Protein AF-A0A6J4Q550-F1 (afdb_monomer)

Solvent-accessible surface area (backbone atoms only — not comparable to full-atom values): 22117 Å² total; per-residue (Å²): 134,88,75,84,56,63,83,66,60,57,74,97,63,101,50,74,57,76,34,48,59,62,14,36,33,40,77,93,70,34,35,34,42,46,62,35,62,73,20,58,45,56,26,54,49,49,35,51,32,56,68,71,70,52,60,73,73,64,32,63,49,100,86,58,91,60,97,45,76,76,55,34,72,74,44,61,88,52,48,63,65,85,37,30,44,65,70,52,59,71,68,60,41,51,52,60,39,69,41,84,85,42,52,27,31,36,34,42,50,62,65,70,64,25,38,52,49,31,44,42,62,37,56,72,34,34,27,48,78,44,39,82,56,39,63,86,41,94,42,51,63,74,88,60,90,47,48,63,50,49,50,53,31,49,43,42,38,45,53,39,57,57,44,84,54,68,94,71,24,81,62,50,74,50,72,49,58,61,55,66,45,63,46,92,55,79,52,62,66,82,40,78,33,39,54,93,51,39,66,60,48,51,48,53,51,31,61,56,42,40,78,72,78,43,76,70,64,82,73,56,92,62,87,80,67,89,68,78,81,68,70,25,68,44,52,58,66,47,34,50,38,51,44,63,72,40,42,65,38,32,65,76,67,73,44,85,78,78,62,48,63,68,42,52,71,66,56,51,49,53,50,40,58,54,37,48,74,43,40,64,58,49,52,52,48,28,53,48,28,50,50,52,37,56,51,47,53,51,50,52,50,51,52,52,51,52,54,51,49,50,55,50,51,56,51,51,52,53,51,50,55,50,49,52,54,48,50,55,49,50,52,54,50,52,50,55,48,50,54,51,49,54,52,50,52,52,51,51,49,53,51,51,52,52,49,50,51,50,62,69,32,70,71,48,58,72,44,45,68,60,52,53,50,50,53,49,50,50,52,49,52,58,48,51,61,65,70,71,71,83,128

Secondary structure (DSSP, 8-state):
-----TTT---S--STHHHHTT-EEEGGGTEEEEEPTTTTHHHHHHHHHHHTT--GGGG--TTS--SSGGGGGG-GGGS-GGGBGGGS-HHHHHHHHH-TT-EEEEEE--HHHHHHHHHIIIIITT-HHHHHHHTTSTTSPPPPSSHHHHHHHHHHHHHHHT-S-GGGS---TTTS-HHHHH-SPSSPPSEEEESTTHHHHHHHHHHHHHTTT--PPPPP-----SSPP-TTTS-HHHHHHHHHHTHHHHHHHTPPPP-SS---HHHHHHHHHHHHHHHHHHHHHHHHHHHHHHHHHHHHHHHHHHHHHHHHHHHHHHHHHHHHHHHHHHHHHHHHHHHHHHHHHHHHHHHHHHHHHHHHSHHHHHTHHHHHHHHHHHHHHHHHHHSS---

Organism: NCBI:txid349277

Mean predicted aligned error: 9.91 Å

Radius of gyration: 42.49 Å; Cα contacts (8 Å, |Δi|>4): 372; chains: 1; bounding box: 77×61×131 Å

Structure (mmCIF, N/CA/C/O backbone):
data_AF-A0A6J4Q550-F1
#
_entry.id   AF-A0A6J4Q550-F1
#
loop_
_atom_site.group_PDB
_atom_site.id
_atom_site.type_symbol
_atom_site.label_atom_id
_atom_site.label_alt_id
_atom_site.label_comp_id
_atom_site.label_asym_id
_atom_site.label_entity_id
_atom_site.label_seq_id
_atom_site.pdbx_PDB_ins_code
_atom_site.Cartn_x
_atom_site.Cartn_y
_atom_site.Cartn_z
_atom_site.occupancy
_atom_site.B_iso_or_equiv
_atom_site.auth_seq_id
_atom_site.auth_comp_id
_atom_site.auth_asym_id
_atom_site.auth_atom_id
_atom_site.pdbx_PDB_model_num
ATOM 1 N N . MET A 1 1 ? -6.266 -3.129 15.756 1.00 25.52 1 MET A N 1
ATOM 2 C CA . MET A 1 1 ? -5.963 -1.878 15.028 1.00 25.52 1 MET A CA 1
ATOM 3 C C . MET A 1 1 ? -4.521 -2.045 14.611 1.00 25.52 1 MET A C 1
ATOM 5 O O . MET A 1 1 ? -3.645 -1.716 15.392 1.00 25.52 1 MET A O 1
ATOM 9 N N . ASP A 1 2 ? -4.300 -2.708 13.476 1.00 26.50 2 ASP A N 1
ATOM 10 C CA . ASP A 1 2 ? -2.956 -3.144 13.092 1.00 26.50 2 ASP A CA 1
ATOM 11 C C . ASP A 1 2 ? -2.193 -1.960 12.510 1.00 26.50 2 ASP A C 1
ATOM 13 O O . ASP A 1 2 ? -2.499 -1.444 11.428 1.00 26.50 2 ASP A O 1
ATOM 17 N N . GLU A 1 3 ? -1.256 -1.486 13.318 1.00 28.31 3 GLU A N 1
ATOM 18 C CA . GLU A 1 3 ? -0.259 -0.487 12.993 1.00 28.31 3 GLU A CA 1
ATOM 19 C C . GLU A 1 3 ? 0.731 -1.130 12.015 1.00 28.31 3 GLU A C 1
ATOM 21 O O . GLU A 1 3 ? 1.281 -2.200 12.268 1.00 28.31 3 GLU A O 1
ATOM 26 N N . PHE A 1 4 ? 0.893 -0.522 10.840 1.00 36.38 4 PHE A N 1
ATOM 27 C CA . PHE A 1 4 ? 1.954 -0.891 9.911 1.00 36.38 4 PHE A CA 1
ATOM 28 C C . PHE A 1 4 ? 3.261 -0.399 10.530 1.00 36.38 4 PHE A C 1
ATOM 30 O O . PHE A 1 4 ? 3.623 0.764 10.361 1.00 36.38 4 PHE A O 1
ATOM 37 N N . ASP A 1 5 ? 3.910 -1.263 11.308 1.00 34.06 5 ASP A N 1
ATOM 38 C CA . ASP A 1 5 ? 5.262 -1.022 11.788 1.00 34.06 5 ASP A CA 1
ATOM 39 C C . ASP A 1 5 ? 6.235 -1.281 10.642 1.00 34.06 5 ASP A C 1
ATOM 41 O O . ASP A 1 5 ? 6.591 -2.408 10.296 1.00 34.06 5 ASP A O 1
ATOM 45 N N . ALA A 1 6 ? 6.614 -0.192 10.002 1.00 37.75 6 ALA A N 1
ATOM 46 C CA . ALA A 1 6 ? 7.501 -0.236 8.868 1.00 37.75 6 ALA A CA 1
ATOM 47 C C . ALA A 1 6 ? 8.979 -0.384 9.268 1.00 37.75 6 ALA A C 1
ATOM 49 O O . ALA A 1 6 ? 9.793 -0.657 8.394 1.00 37.75 6 ALA A O 1
ATOM 50 N N . ARG A 1 7 ? 9.327 -0.302 10.565 1.00 32.16 7 ARG A N 1
ATOM 51 C CA . ARG A 1 7 ? 10.694 -0.588 11.036 1.00 32.16 7 ARG A CA 1
ATOM 52 C C . ARG A 1 7 ? 10.981 -2.073 11.178 1.00 32.16 7 ARG A C 1
ATOM 54 O O . ARG A 1 7 ? 12.129 -2.469 11.043 1.00 32.16 7 ARG A O 1
ATOM 61 N N . THR A 1 8 ? 9.971 -2.892 11.453 1.00 37.47 8 THR A N 1
ATOM 62 C CA . THR A 1 8 ? 10.179 -4.335 11.601 1.00 37.47 8 THR A CA 1
ATOM 63 C C . THR A 1 8 ? 9.883 -5.096 10.320 1.00 37.47 8 THR A C 1
ATOM 65 O O . THR A 1 8 ? 10.453 -6.162 10.131 1.00 37.47 8 THR A O 1
ATOM 68 N N . GLY A 1 9 ? 8.977 -4.629 9.447 1.00 36.72 9 GLY A N 1
ATOM 69 C CA . GLY A 1 9 ? 8.516 -5.431 8.297 1.00 36.72 9 GLY A CA 1
ATOM 70 C C . GLY A 1 9 ? 7.939 -6.805 8.701 1.00 36.72 9 GLY A C 1
ATOM 71 O O . GLY A 1 9 ? 7.615 -7.636 7.849 1.00 36.72 9 GLY A O 1
ATOM 72 N N . VAL A 1 10 ? 7.791 -7.034 10.008 1.00 28.42 10 VAL A N 1
ATOM 73 C CA . VAL A 1 10 ? 7.504 -8.300 10.663 1.00 28.42 10 VAL A CA 1
ATOM 74 C C . VAL A 1 10 ? 6.290 -8.036 11.534 1.00 28.42 10 VAL A C 1
ATOM 76 O O . VAL A 1 10 ? 6.378 -7.616 12.683 1.00 28.42 10 VAL A O 1
ATOM 79 N N . THR A 1 11 ? 5.114 -8.358 10.999 1.00 35.00 11 THR A N 1
ATOM 80 C CA . THR A 1 11 ? 4.148 -9.003 11.887 1.00 35.00 11 THR A CA 1
ATOM 81 C C . THR A 1 11 ? 4.798 -10.316 12.296 1.00 35.00 11 THR A C 1
ATOM 83 O O . THR A 1 11 ? 5.186 -11.068 11.402 1.00 35.00 11 THR A O 1
ATOM 86 N N . SER A 1 12 ? 4.965 -10.569 13.592 1.00 28.31 12 SER A N 1
ATOM 87 C CA . SER A 1 12 ? 5.500 -11.824 14.125 1.00 28.31 12 SER A CA 1
ATOM 88 C C . SER A 1 12 ? 4.667 -13.012 13.629 1.00 28.31 12 SER A C 1
ATOM 90 O O . SER A 1 12 ? 3.660 -13.353 14.235 1.00 28.31 12 SER A O 1
ATOM 92 N N . GLU A 1 13 ? 5.036 -13.547 12.468 1.00 29.73 13 GLU A N 1
ATOM 93 C CA . GLU A 1 13 ? 4.679 -14.842 11.887 1.00 29.73 13 GLU A CA 1
ATOM 94 C C . GLU A 1 13 ? 5.289 -14.885 10.474 1.00 29.73 13 GLU A C 1
ATOM 96 O O . GLU A 1 13 ? 4.721 -14.400 9.494 1.00 29.73 13 GLU A O 1
ATOM 101 N N . THR A 1 14 ? 6.486 -15.463 10.380 1.00 36.06 14 THR A N 1
ATOM 102 C CA . THR A 1 14 ? 7.195 -15.904 9.167 1.00 36.06 14 THR A CA 1
ATOM 103 C C . THR A 1 14 ? 6.476 -17.089 8.506 1.00 36.06 14 THR A C 1
ATOM 105 O O . THR A 1 14 ? 7.045 -18.147 8.264 1.00 36.06 14 THR A O 1
ATOM 108 N N . THR A 1 15 ? 5.181 -16.940 8.239 1.00 35.09 15 THR A N 1
ATOM 109 C CA . THR A 1 15 ? 4.359 -17.941 7.548 1.00 35.09 15 THR A CA 1
ATOM 110 C C . THR A 1 15 ? 3.998 -17.405 6.154 1.00 35.09 15 THR A C 1
ATOM 112 O O . THR A 1 15 ? 3.752 -16.200 6.032 1.00 35.09 15 THR A O 1
ATOM 115 N N . PRO A 1 16 ? 3.833 -18.261 5.123 1.00 39.34 16 PRO A N 1
ATOM 116 C CA . PRO A 1 16 ? 3.275 -17.908 3.799 1.00 39.34 16 PRO A CA 1
ATOM 117 C C . PRO A 1 16 ? 1.942 -17.118 3.821 1.00 39.34 16 PRO A C 1
ATOM 119 O O . PRO A 1 16 ? 1.468 -16.609 2.810 1.00 39.34 16 PRO A O 1
ATOM 122 N N . ARG A 1 17 ? 1.343 -16.947 5.006 1.00 46.19 17 ARG A N 1
ATOM 123 C CA . ARG A 1 17 ? 0.130 -16.183 5.312 1.00 46.19 17 ARG A CA 1
ATOM 124 C C . ARG A 1 17 ? 0.157 -14.718 4.861 1.00 46.19 17 ARG A C 1
ATOM 126 O O . ARG A 1 17 ? -0.911 -14.163 4.638 1.00 46.19 17 ARG A O 1
ATOM 133 N N . GLY A 1 18 ? 1.313 -14.064 4.728 1.00 50.31 18 GLY A N 1
ATOM 134 C CA . GLY A 1 18 ? 1.399 -12.607 4.512 1.00 50.31 18 GLY A CA 1
ATOM 135 C C . GLY A 1 18 ? 0.702 -12.056 3.255 1.00 50.31 18 GLY A C 1
ATOM 136 O O . GLY A 1 18 ? 0.298 -10.891 3.255 1.00 50.31 18 GLY A O 1
ATOM 137 N N . VAL A 1 19 ? 0.525 -12.869 2.209 1.00 50.88 19 VAL A N 1
ATOM 138 C CA . VAL A 1 19 ? -0.017 -12.427 0.909 1.00 50.88 19 VAL A CA 1
ATOM 139 C C . VAL A 1 19 ? -1.447 -12.891 0.665 1.00 50.88 19 VAL A C 1
ATOM 141 O O . VAL A 1 19 ? -2.248 -12.093 0.170 1.00 50.88 19 VAL A O 1
ATOM 144 N N . LEU A 1 20 ? -1.829 -14.072 1.164 1.00 58.66 20 LEU A N 1
ATOM 145 C CA . LEU A 1 20 ? -3.244 -14.442 1.308 1.00 58.66 20 LEU A CA 1
ATOM 146 C C . LEU A 1 20 ? -4.014 -13.402 2.145 1.00 58.66 20 LEU A C 1
ATOM 148 O O . LEU A 1 20 ? -5.191 -13.159 1.895 1.00 58.66 20 LEU A O 1
ATOM 152 N N . ARG A 1 21 ? -3.334 -12.678 3.055 1.00 65.12 21 ARG A N 1
ATOM 153 C CA . ARG A 1 21 ? -3.910 -11.544 3.812 1.00 65.12 21 ARG A CA 1
ATOM 154 C C . ARG A 1 21 ? -4.524 -10.441 2.947 1.00 65.12 21 ARG A C 1
ATOM 156 O O . ARG A 1 21 ? -5.301 -9.639 3.459 1.00 65.12 21 ARG A O 1
ATOM 163 N N . ARG A 1 22 ? -4.138 -10.327 1.672 1.00 79.12 22 ARG A N 1
ATOM 164 C CA . ARG A 1 22 ? -4.612 -9.253 0.785 1.00 79.12 22 ARG A CA 1
ATOM 165 C C . ARG A 1 22 ? -5.297 -9.744 -0.483 1.00 79.12 22 ARG A C 1
ATOM 167 O O . ARG A 1 22 ? -5.620 -8.895 -1.321 1.00 79.12 22 ARG A O 1
ATOM 174 N N . GLY A 1 23 ? -5.452 -11.057 -0.627 1.00 90.81 23 GLY A N 1
ATOM 175 C CA . GLY A 1 23 ? -6.155 -11.661 -1.745 1.00 90.81 23 GLY A CA 1
ATOM 176 C C . GLY A 1 23 ? -7.663 -11.493 -1.635 1.00 90.81 23 GLY A C 1
ATOM 177 O O . GLY A 1 23 ? -8.199 -11.272 -0.545 1.00 90.81 23 GLY A O 1
ATOM 178 N N . LEU A 1 24 ? -8.316 -11.567 -2.788 1.00 94.19 24 LEU A N 1
ATOM 179 C CA . LEU A 1 24 ? -9.760 -11.464 -2.922 1.00 94.19 24 LEU A CA 1
ATOM 180 C C . LEU A 1 24 ? -10.344 -12.805 -3.351 1.00 94.19 24 LEU A C 1
ATOM 182 O O . LEU A 1 24 ? -9.729 -13.503 -4.156 1.00 94.19 24 LEU A O 1
ATOM 186 N N . ILE A 1 25 ? -11.519 -13.131 -2.828 1.00 94.44 25 ILE A N 1
ATOM 187 C CA . ILE A 1 25 ? -12.306 -14.303 -3.206 1.00 94.44 25 ILE A CA 1
ATOM 188 C C . ILE A 1 25 ? -13.741 -13.867 -3.470 1.00 94.44 25 ILE A C 1
ATOM 190 O O . ILE A 1 25 ? -14.307 -13.131 -2.679 1.00 94.44 25 ILE A O 1
ATOM 194 N N . ILE A 1 26 ? -14.297 -14.230 -4.617 1.00 96.19 26 ILE A N 1
ATOM 195 C CA . ILE A 1 26 ? -15.626 -13.808 -5.048 1.00 96.19 26 ILE A CA 1
ATOM 196 C C . ILE A 1 26 ? -16.366 -15.077 -5.437 1.00 96.19 26 ILE A C 1
ATOM 198 O O . ILE A 1 26 ? -16.171 -15.605 -6.534 1.00 96.19 26 ILE A O 1
ATOM 202 N N . GLU A 1 27 ? -17.154 -15.597 -4.504 1.00 94.94 27 GLU A N 1
ATOM 203 C CA . GLU A 1 27 ? -17.821 -16.890 -4.639 1.00 94.94 27 GLU A CA 1
ATOM 204 C C . GLU A 1 27 ? -18.839 -16.887 -5.778 1.00 94.94 27 GLU A C 1
ATOM 206 O O . GLU A 1 27 ? -18.875 -17.815 -6.585 1.00 94.94 27 GLU A O 1
ATOM 211 N N . GLU A 1 28 ? -19.581 -15.792 -5.921 1.00 95.44 28 GLU A N 1
ATOM 212 C CA . GLU A 1 28 ? -20.618 -15.621 -6.938 1.00 95.44 28 GLU A CA 1
ATOM 213 C C . GLU A 1 28 ? -20.049 -15.649 -8.362 1.00 95.44 28 GLU A C 1
ATOM 215 O O . GLU A 1 28 ? -20.775 -15.950 -9.307 1.00 95.44 28 GLU A O 1
ATOM 220 N N . LEU A 1 29 ? -18.751 -15.359 -8.510 1.00 97.12 29 LEU A N 1
ATOM 221 C CA . LEU A 1 29 ? -18.020 -15.386 -9.780 1.00 97.12 29 LEU A CA 1
ATOM 222 C C . LEU A 1 29 ? -16.992 -16.516 -9.852 1.00 97.12 29 LEU A C 1
ATOM 224 O O . LEU A 1 29 ? -16.236 -16.577 -10.820 1.00 97.12 29 LEU A O 1
ATOM 228 N N . ARG A 1 30 ? -16.906 -17.371 -8.824 1.00 96.88 30 ARG A N 1
ATOM 229 C CA . ARG A 1 30 ? -15.872 -18.410 -8.689 1.00 96.88 30 ARG A CA 1
ATOM 230 C C . ARG A 1 30 ? -14.477 -17.870 -9.015 1.00 96.88 30 ARG A C 1
ATOM 232 O O . ARG A 1 30 ? -13.745 -18.412 -9.843 1.00 96.88 30 ARG A O 1
ATOM 239 N N . LEU A 1 31 ? -14.131 -16.736 -8.409 1.00 97.06 31 LEU A N 1
ATOM 240 C CA . LEU A 1 31 ? -12.932 -15.970 -8.737 1.00 97.06 31 LEU A CA 1
ATOM 241 C C . LEU A 1 31 ? -12.045 -15.791 -7.506 1.00 97.06 31 LEU A C 1
ATOM 243 O O . LEU A 1 31 ? -12.499 -15.327 -6.464 1.00 97.06 31 LEU A O 1
ATOM 247 N N . VAL A 1 32 ? -10.754 -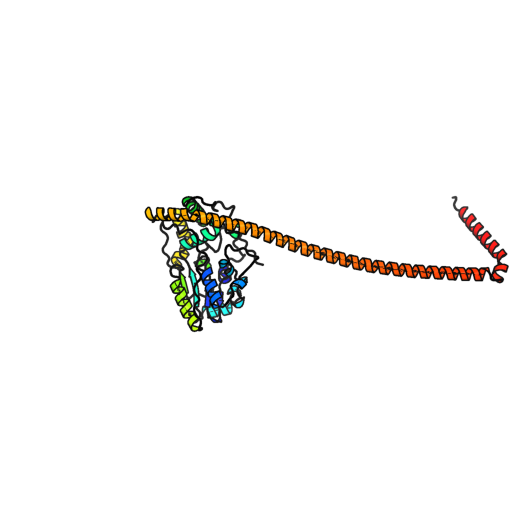16.080 -7.645 1.00 95.62 32 VAL A N 1
ATOM 248 C CA . VAL A 1 32 ? -9.725 -15.737 -6.659 1.00 95.62 32 VAL A CA 1
ATOM 249 C C . VAL A 1 32 ? -8.668 -14.864 -7.313 1.00 95.62 32 VAL A C 1
ATOM 251 O O . VAL A 1 32 ? -8.124 -15.209 -8.359 1.00 95.62 32 VAL A O 1
ATOM 254 N N . TYR A 1 33 ? -8.329 -13.754 -6.660 1.00 95.81 33 TYR A N 1
ATOM 255 C CA . TYR A 1 33 ? -7.250 -12.870 -7.082 1.00 95.81 33 TYR A CA 1
ATOM 256 C C . TYR A 1 33 ? -6.206 -12.698 -5.977 1.00 95.81 33 TYR A C 1
ATOM 258 O O . TYR A 1 33 ? -6.499 -12.144 -4.913 1.00 95.81 33 TYR A O 1
ATOM 266 N N . VAL A 1 34 ? -4.962 -13.103 -6.247 1.00 93.69 34 VAL A N 1
ATOM 267 C CA . VAL A 1 34 ? -3.828 -12.921 -5.326 1.00 93.69 34 VAL A CA 1
ATOM 268 C C . VAL A 1 34 ? -2.932 -11.775 -5.817 1.00 93.69 34 VAL A C 1
ATOM 270 O O . VAL A 1 34 ? -2.248 -11.907 -6.830 1.00 93.69 34 VAL A O 1
ATOM 273 N N . PRO A 1 35 ? -2.910 -10.616 -5.140 1.00 93.88 35 PRO A N 1
ATOM 274 C CA . PRO A 1 35 ? -2.242 -9.424 -5.641 1.00 93.88 35 PRO A CA 1
ATOM 275 C C . PRO A 1 35 ? -0.747 -9.406 -5.335 1.00 93.88 35 PRO A C 1
ATOM 277 O O . PRO A 1 35 ? -0.335 -9.430 -4.175 1.00 93.88 35 PRO A O 1
ATOM 280 N N . VAL A 1 36 ? 0.055 -9.173 -6.372 1.00 93.56 36 VAL A N 1
ATOM 281 C CA . VAL A 1 36 ? 1.483 -8.868 -6.247 1.00 93.56 36 VAL A CA 1
ATOM 282 C C . VAL A 1 36 ? 1.696 -7.354 -6.273 1.00 93.56 36 VAL A C 1
ATOM 284 O O . VAL A 1 36 ? 1.231 -6.631 -7.163 1.00 93.56 36 VAL A O 1
ATOM 287 N N . SER A 1 37 ? 2.407 -6.829 -5.273 1.00 92.50 37 SER A N 1
ATOM 288 C CA . SER A 1 37 ? 2.753 -5.405 -5.208 1.00 92.50 37 SER A CA 1
ATOM 289 C C . SER A 1 37 ? 3.478 -4.968 -6.481 1.00 92.50 37 SER A C 1
ATOM 291 O O . SER A 1 37 ? 4.443 -5.605 -6.891 1.00 92.50 37 SER A O 1
ATOM 293 N N . LYS A 1 38 ? 3.039 -3.846 -7.071 1.00 94.00 38 LYS A N 1
ATOM 294 C CA . LYS A 1 38 ? 3.620 -3.236 -8.286 1.00 94.00 38 LYS A CA 1
ATOM 295 C C . LYS A 1 38 ? 3.433 -4.030 -9.592 1.00 94.00 38 LYS A C 1
ATOM 297 O O . LYS A 1 38 ? 3.980 -3.614 -10.615 1.00 94.00 38 LYS A O 1
ATOM 302 N N . ALA A 1 39 ? 2.578 -5.054 -9.585 1.00 95.12 39 ALA A N 1
ATOM 303 C CA . ALA A 1 39 ? 2.155 -5.797 -10.770 1.00 95.12 39 ALA A CA 1
ATOM 304 C C . ALA A 1 39 ? 0.659 -5.558 -11.079 1.00 95.12 39 ALA A C 1
ATOM 306 O O . ALA A 1 39 ? -0.195 -6.403 -10.841 1.00 95.12 39 ALA A O 1
ATOM 307 N N . ALA A 1 40 ? 0.315 -4.333 -11.504 1.00 93.50 40 ALA A N 1
ATOM 308 C CA . ALA A 1 40 ? -1.058 -3.900 -11.835 1.00 93.50 40 ALA A CA 1
ATOM 309 C C . ALA A 1 40 ? -2.133 -4.081 -10.731 1.00 93.50 40 ALA A C 1
ATOM 311 O O . ALA A 1 40 ? -3.322 -3.880 -10.973 1.00 93.50 40 ALA A O 1
ATOM 312 N N . CYS A 1 41 ? -1.741 -4.360 -9.484 1.00 93.38 41 CYS A N 1
ATOM 313 C CA . CYS A 1 41 ? -2.672 -4.724 -8.411 1.00 93.38 41 CYS A CA 1
ATOM 314 C C . CYS A 1 41 ? -3.632 -3.627 -7.937 1.00 93.38 41 CYS A C 1
ATOM 316 O O . CYS A 1 41 ? -4.554 -3.910 -7.178 1.00 93.38 41 CYS A O 1
ATOM 318 N N . THR A 1 42 ? -3.411 -2.368 -8.320 1.00 93.12 42 THR A N 1
ATOM 319 C CA . THR A 1 42 ? -4.400 -1.304 -8.081 1.00 93.12 42 THR A CA 1
ATOM 320 C C . THR A 1 42 ? -5.475 -1.330 -9.156 1.00 93.12 42 THR A C 1
ATOM 322 O O . THR A 1 42 ? -6.653 -1.351 -8.826 1.00 93.12 42 THR A O 1
ATOM 325 N N . SER A 1 43 ? -5.067 -1.399 -10.425 1.00 94.56 43 SER A N 1
ATOM 326 C CA . SER A 1 43 ? -5.973 -1.486 -11.570 1.00 94.56 43 SER A CA 1
ATOM 327 C C . SER A 1 43 ? -6.870 -2.719 -11.499 1.00 94.56 43 SER A C 1
ATOM 329 O O . SER A 1 43 ? -8.077 -2.587 -11.647 1.00 94.56 43 SER A O 1
ATOM 331 N N . LEU A 1 44 ? -6.305 -3.893 -11.196 1.00 96.12 44 LEU A N 1
ATOM 332 C CA . LEU A 1 44 ? -7.080 -5.134 -11.082 1.00 96.12 44 LEU A CA 1
ATOM 333 C C . LEU A 1 44 ? -8.068 -5.105 -9.915 1.00 96.12 44 LEU A C 1
ATOM 335 O O . LEU A 1 44 ? -9.189 -5.576 -10.049 1.00 96.12 44 LEU A O 1
ATOM 339 N N . ARG A 1 45 ? -7.697 -4.496 -8.786 1.00 95.62 45 ARG A N 1
ATOM 340 C CA . ARG A 1 45 ? -8.628 -4.334 -7.667 1.00 95.62 45 ARG A CA 1
ATOM 341 C C . ARG A 1 45 ? -9.767 -3.369 -7.976 1.00 95.62 45 ARG A C 1
ATOM 343 O O . ARG A 1 45 ? -10.887 -3.645 -7.578 1.00 95.62 45 ARG A O 1
ATOM 350 N N . TRP A 1 46 ? -9.496 -2.266 -8.673 1.00 95.94 46 TRP A N 1
ATOM 351 C CA . TRP A 1 46 ? -10.564 -1.373 -9.127 1.00 95.94 46 TRP A CA 1
ATOM 352 C C . TRP A 1 46 ? -11.483 -2.056 -10.128 1.00 95.94 46 TRP A C 1
ATOM 354 O O . TRP A 1 46 ? -12.689 -1.939 -9.998 1.00 95.94 46 TRP A O 1
ATOM 364 N N . LEU A 1 47 ? -10.922 -2.825 -11.060 1.00 96.44 47 LEU A N 1
ATOM 365 C CA . LEU A 1 47 ? -11.706 -3.619 -11.999 1.00 96.44 47 LEU A CA 1
ATOM 366 C C . LEU A 1 47 ? -12.613 -4.625 -11.273 1.00 96.44 47 LEU A C 1
ATOM 368 O O . LEU A 1 47 ? -13.783 -4.737 -11.615 1.00 96.44 47 LEU A O 1
ATOM 372 N N . ILE A 1 48 ? -12.103 -5.319 -10.250 1.00 96.69 48 ILE A N 1
ATOM 373 C CA . ILE A 1 48 ? -12.907 -6.250 -9.441 1.00 96.69 48 ILE A CA 1
ATOM 374 C C . ILE A 1 48 ? -13.972 -5.497 -8.631 1.00 96.69 48 ILE A C 1
ATOM 376 O O . ILE A 1 48 ? -15.105 -5.951 -8.545 1.00 96.69 48 ILE A O 1
ATOM 380 N N . ALA A 1 49 ? -13.647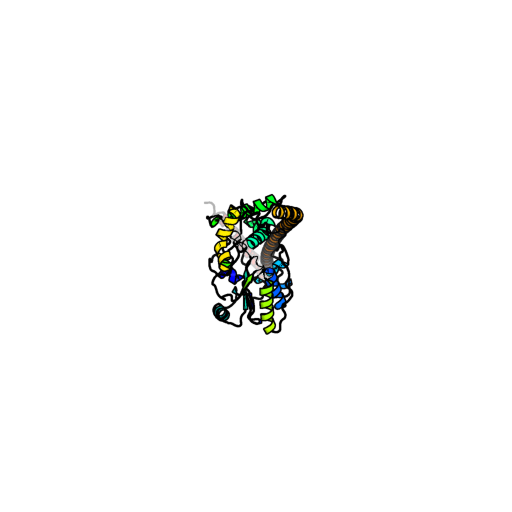 -4.336 -8.061 1.00 95.94 49 ALA A N 1
ATOM 381 C CA . ALA A 1 49 ? -14.634 -3.513 -7.366 1.00 95.94 49 ALA A CA 1
ATOM 382 C C . ALA A 1 49 ? -15.745 -3.027 -8.311 1.00 95.94 49 ALA A C 1
ATOM 384 O O . ALA A 1 49 ? -16.913 -3.079 -7.939 1.00 95.94 49 ALA A O 1
ATOM 385 N N . ASP A 1 50 ? -15.387 -2.627 -9.533 1.00 95.81 50 ASP A N 1
ATOM 386 C CA . ASP A 1 50 ? -16.329 -2.213 -10.574 1.00 95.81 50 ASP A CA 1
ATOM 387 C C . ASP A 1 50 ? -17.222 -3.392 -11.010 1.00 95.81 50 ASP A C 1
ATOM 389 O O . ASP A 1 50 ? -18.434 -3.220 -11.119 1.00 95.81 50 ASP A O 1
ATOM 393 N N . LEU A 1 51 ? -16.662 -4.603 -11.164 1.00 96.12 51 LEU A N 1
ATOM 394 C CA . LEU A 1 51 ? -17.428 -5.837 -11.423 1.00 96.12 51 LEU A CA 1
ATOM 395 C C . LEU A 1 51 ? -18.464 -6.129 -10.329 1.00 96.12 51 LEU A C 1
ATOM 397 O O . LEU A 1 51 ? -19.562 -6.592 -10.619 1.00 96.12 51 LEU A O 1
ATOM 401 N N . LEU A 1 52 ? -18.113 -5.853 -9.073 1.00 95.75 52 LEU A N 1
ATOM 402 C CA . LEU A 1 52 ? -18.968 -6.071 -7.906 1.00 95.75 52 LEU A CA 1
ATOM 403 C C . LEU A 1 52 ? -19.933 -4.905 -7.630 1.00 95.75 52 LEU A C 1
ATOM 405 O O . LEU A 1 52 ? -20.672 -4.943 -6.647 1.00 95.75 52 LEU A O 1
ATOM 409 N N . GLY A 1 53 ? -19.905 -3.843 -8.443 1.00 95.56 53 GLY A N 1
ATOM 410 C CA . GLY A 1 53 ? -20.713 -2.642 -8.223 1.00 95.56 53 GLY A CA 1
ATOM 411 C C . GLY A 1 53 ? -20.360 -1.881 -6.938 1.00 95.56 53 GLY A C 1
ATOM 412 O O . GLY A 1 53 ? -21.207 -1.178 -6.382 1.00 95.56 53 GLY A O 1
ATOM 413 N N . LEU A 1 54 ? -19.130 -2.021 -6.432 1.00 95.06 54 LEU A N 1
ATOM 414 C CA . LEU A 1 54 ? -18.685 -1.350 -5.213 1.00 95.06 54 LEU A CA 1
ATOM 415 C C . LEU A 1 54 ? -18.348 0.116 -5.497 1.00 95.06 54 LEU A C 1
ATOM 417 O O . LEU A 1 54 ? -17.472 0.439 -6.299 1.00 95.06 54 LEU A O 1
ATOM 421 N N . ALA A 1 55 ? -19.016 1.014 -4.778 1.00 91.88 55 ALA A N 1
ATOM 422 C CA . ALA A 1 55 ? -18.809 2.451 -4.907 1.00 91.88 55 ALA A CA 1
ATOM 423 C C . ALA A 1 55 ? -17.382 2.856 -4.463 1.00 91.88 55 ALA A C 1
ATOM 425 O O . ALA A 1 55 ? -16.950 2.430 -3.382 1.00 91.88 55 ALA A O 1
ATOM 426 N N . PRO A 1 56 ? -16.636 3.683 -5.226 1.00 89.38 56 PRO A N 1
ATOM 427 C CA . PRO A 1 56 ? -15.283 4.118 -4.862 1.00 89.38 56 PRO A CA 1
ATOM 428 C C . PRO A 1 56 ? -15.167 4.749 -3.471 1.00 89.38 56 PRO A C 1
ATOM 430 O O . PRO A 1 56 ? -14.164 4.555 -2.778 1.00 89.38 56 PRO A O 1
ATOM 433 N N . GLU A 1 57 ? -16.219 5.437 -3.036 1.00 89.75 57 GLU A N 1
ATOM 434 C CA . GLU A 1 57 ? -16.333 6.110 -1.744 1.00 89.75 57 GLU A CA 1
ATOM 435 C C . GLU A 1 57 ? -16.250 5.117 -0.572 1.00 89.75 57 GLU A C 1
ATOM 437 O O . GLU A 1 57 ? -15.781 5.464 0.512 1.00 89.75 57 GLU A O 1
ATOM 442 N N . SER A 1 58 ? -16.631 3.850 -0.781 1.00 89.31 58 SER A N 1
ATOM 443 C CA . SER A 1 58 ? -16.534 2.806 0.253 1.00 89.31 58 SER A CA 1
ATOM 444 C C . SER A 1 58 ? -15.088 2.525 0.683 1.00 89.31 58 SER A C 1
ATOM 446 O O . SER A 1 58 ? -14.830 2.150 1.832 1.00 89.31 58 SER A O 1
ATOM 448 N N . PHE A 1 59 ? -14.126 2.776 -0.209 1.00 89.50 59 PHE A N 1
ATOM 449 C CA . PHE A 1 59 ? -12.705 2.565 0.047 1.00 89.50 59 PHE A CA 1
ATOM 450 C C . PHE A 1 59 ? -12.020 3.779 0.672 1.00 89.50 59 PHE A C 1
ATOM 452 O O . PHE A 1 59 ? -10.885 3.660 1.147 1.00 89.50 59 PHE A O 1
ATOM 459 N N . GLU A 1 60 ? -12.690 4.932 0.727 1.00 85.94 60 GLU A N 1
ATOM 460 C CA . GLU A 1 60 ? -12.130 6.131 1.330 1.00 85.94 60 GLU A CA 1
ATOM 461 C C . GLU A 1 60 ? -11.816 5.918 2.816 1.00 85.94 60 GLU A C 1
ATOM 463 O O . GLU A 1 60 ? -12.574 5.344 3.612 1.00 85.94 60 GLU A O 1
ATOM 468 N N . ASP A 1 61 ? -10.630 6.380 3.199 1.00 77.19 61 ASP A N 1
ATOM 469 C CA . ASP A 1 61 ? -10.167 6.360 4.574 1.00 77.19 61 ASP A CA 1
ATOM 470 C C . ASP A 1 61 ? -9.534 7.716 4.904 1.00 77.19 61 ASP A C 1
ATOM 472 O O . ASP A 1 61 ? -8.330 7.900 4.709 1.00 77.19 61 ASP A O 1
ATOM 476 N N . PRO A 1 62 ? -10.313 8.672 5.443 1.00 68.38 62 PRO A N 1
ATOM 477 C CA . PRO A 1 62 ? -9.801 9.988 5.815 1.00 68.38 62 PRO A CA 1
ATOM 478 C C . PRO A 1 62 ? -8.811 9.924 6.991 1.00 68.38 62 PRO A C 1
ATOM 480 O O . PRO A 1 62 ? -8.311 10.951 7.448 1.00 68.38 62 PRO A O 1
ATOM 483 N N . ALA A 1 63 ? -8.550 8.743 7.563 1.00 64.88 63 ALA A N 1
ATOM 484 C CA . ALA A 1 63 ? -7.501 8.544 8.551 1.00 64.88 63 ALA A CA 1
ATOM 485 C C . ALA A 1 63 ? -6.177 8.057 7.957 1.00 64.88 63 ALA A C 1
ATOM 487 O O . ALA A 1 63 ? -5.154 8.181 8.633 1.00 64.88 63 ALA A O 1
ATOM 488 N N . LYS A 1 64 ? -6.173 7.537 6.726 1.00 68.06 64 LYS A N 1
ATOM 489 C CA . LYS A 1 64 ? -4.970 7.047 6.054 1.00 68.06 64 LYS A CA 1
ATOM 490 C C . LYS A 1 64 ? -4.677 7.912 4.839 1.00 68.06 64 LYS A C 1
ATOM 492 O O . LYS A 1 64 ? -5.274 7.744 3.782 1.00 68.06 64 LYS A O 1
ATOM 497 N N . PHE A 1 65 ? -3.709 8.810 4.989 1.00 66.56 65 PHE A N 1
ATOM 498 C CA . PHE A 1 65 ? -3.220 9.621 3.882 1.00 66.56 65 PHE A CA 1
ATOM 499 C C . PHE A 1 65 ? -2.536 8.720 2.860 1.00 66.56 65 PHE A C 1
ATOM 501 O O . PHE A 1 65 ? -1.497 8.109 3.119 1.00 66.56 65 PHE A O 1
ATOM 508 N N . ARG A 1 66 ? -3.164 8.611 1.697 1.00 74.00 66 ARG A N 1
ATOM 509 C CA . ARG A 1 66 ? -2.591 7.996 0.508 1.00 74.00 66 ARG A CA 1
ATOM 510 C C . ARG A 1 66 ? -2.243 9.102 -0.472 1.00 74.00 66 ARG A C 1
ATOM 512 O O . ARG A 1 66 ? -2.884 10.147 -0.462 1.00 74.00 66 ARG A O 1
ATOM 519 N N . THR A 1 67 ? -1.219 8.879 -1.288 1.00 73.81 67 THR A N 1
ATOM 520 C CA . THR A 1 67 ? -0.731 9.921 -2.203 1.00 73.81 67 THR A CA 1
ATOM 521 C C . THR A 1 67 ? -1.696 10.154 -3.362 1.00 73.81 67 THR A C 1
ATOM 523 O O . THR A 1 67 ? -1.684 11.218 -3.964 1.00 73.81 67 THR A O 1
ATOM 526 N N . THR A 1 68 ? -2.569 9.185 -3.654 1.00 80.56 68 THR A N 1
ATOM 527 C CA . THR A 1 68 ? -3.666 9.328 -4.616 1.00 80.56 68 THR A CA 1
ATOM 528 C C . THR A 1 68 ? -4.924 8.612 -4.123 1.00 80.56 68 THR A C 1
ATOM 530 O O . THR A 1 68 ? -4.840 7.631 -3.374 1.00 80.56 68 THR A O 1
ATOM 533 N N . GLN A 1 69 ? -6.099 9.064 -4.581 1.00 78.94 69 GLN A N 1
ATOM 534 C CA . GLN A 1 69 ? -7.372 8.372 -4.337 1.00 78.94 69 GLN A CA 1
ATOM 535 C C . GLN A 1 69 ? -7.353 6.946 -4.895 1.00 78.94 69 GLN A C 1
ATOM 537 O O . GLN A 1 69 ? -7.799 6.028 -4.222 1.00 78.94 69 GLN A O 1
ATOM 542 N N . GLY A 1 70 ? -6.731 6.718 -6.057 1.00 83.56 70 GLY A N 1
ATOM 543 C CA . GLY A 1 70 ? -6.622 5.381 -6.647 1.00 83.56 70 GLY A CA 1
ATOM 544 C C . GLY A 1 70 ? -5.960 4.344 -5.728 1.00 83.56 70 GLY A C 1
ATOM 545 O O . GLY A 1 70 ? -6.201 3.151 -5.873 1.00 83.56 70 GLY A O 1
ATOM 546 N N . GLN A 1 71 ? -5.164 4.751 -4.735 1.00 86.00 71 GLN A N 1
ATOM 547 C CA . GLN A 1 71 ? -4.542 3.820 -3.791 1.00 86.00 71 GLN A CA 1
ATOM 548 C C . GLN A 1 71 ? -5.470 3.355 -2.657 1.00 86.00 71 GLN A C 1
ATOM 550 O O . GLN A 1 71 ? -5.089 2.436 -1.926 1.00 86.00 71 GLN A O 1
ATOM 555 N N . THR A 1 72 ? -6.640 3.970 -2.449 1.00 88.19 72 THR A N 1
ATOM 556 C CA . THR A 1 72 ? -7.562 3.636 -1.341 1.00 88.19 72 THR A CA 1
ATOM 557 C C . THR A 1 72 ? -7.994 2.175 -1.372 1.00 88.19 72 THR A C 1
ATOM 559 O O . THR A 1 72 ? -7.967 1.513 -0.330 1.00 88.19 72 THR A O 1
ATOM 562 N N . ILE A 1 73 ? -8.203 1.641 -2.577 1.00 90.62 73 ILE A N 1
ATOM 563 C CA . ILE A 1 73 ? -8.574 0.251 -2.869 1.00 90.62 73 ILE A CA 1
ATOM 564 C C . ILE A 1 73 ? -7.621 -0.802 -2.278 1.00 90.62 73 ILE A C 1
ATOM 566 O O . ILE A 1 73 ? -7.983 -1.960 -2.081 1.00 90.62 73 ILE A O 1
ATOM 570 N N . GLN A 1 74 ? -6.386 -0.410 -1.953 1.00 87.06 74 GLN A N 1
ATOM 571 C CA . GLN A 1 74 ? -5.388 -1.283 -1.330 1.00 87.06 74 GLN A CA 1
ATOM 572 C C . GLN A 1 74 ? -5.706 -1.597 0.144 1.00 87.06 74 GLN A C 1
ATOM 574 O O . GLN A 1 74 ? -5.011 -2.402 0.764 1.00 87.06 74 GLN A O 1
ATOM 579 N N . ASN A 1 75 ? -6.687 -0.923 0.759 1.00 87.00 75 ASN A N 1
ATOM 580 C CA . ASN A 1 75 ? -7.087 -1.180 2.141 1.00 87.00 75 ASN A CA 1
ATOM 581 C C . ASN A 1 75 ? -8.057 -2.366 2.214 1.00 87.00 75 ASN A C 1
ATOM 583 O O . ASN A 1 75 ? -9.267 -2.177 2.163 1.00 87.00 75 ASN A O 1
ATOM 587 N N . VAL A 1 76 ? -7.536 -3.581 2.395 1.00 85.81 76 VAL A N 1
ATOM 588 C CA . VAL A 1 76 ? -8.354 -4.810 2.481 1.00 85.81 76 VAL A CA 1
ATOM 589 C C . VAL A 1 76 ? -9.410 -4.785 3.590 1.00 85.81 76 VAL A C 1
ATOM 591 O O . VAL A 1 76 ? -10.435 -5.433 3.473 1.00 85.81 76 VAL A O 1
ATOM 594 N N . ASN A 1 77 ? -9.235 -3.965 4.631 1.00 86.44 77 ASN A N 1
ATOM 595 C CA . ASN A 1 77 ? -10.245 -3.809 5.683 1.00 86.44 77 ASN A CA 1
ATOM 596 C C . ASN A 1 77 ? -11.499 -3.038 5.239 1.00 86.44 77 ASN A C 1
ATOM 598 O O . ASN A 1 77 ? -12.465 -2.993 5.995 1.00 86.44 77 ASN A O 1
ATOM 602 N N . LYS A 1 78 ? -11.457 -2.389 4.071 1.00 90.62 78 LYS A N 1
ATOM 603 C CA . LYS A 1 78 ? -12.593 -1.685 3.462 1.00 90.62 78 LYS A CA 1
ATOM 604 C C . LYS A 1 78 ? -13.353 -2.544 2.457 1.00 90.62 78 LYS A C 1
ATOM 606 O O . LYS A 1 78 ? -14.452 -2.171 2.075 1.00 90.62 78 LYS A O 1
ATOM 611 N N . TRP A 1 79 ? -12.781 -3.675 2.056 1.00 93.31 79 TRP A N 1
ATOM 612 C CA . TRP A 1 79 ? -13.504 -4.660 1.268 1.00 93.31 79 TRP A CA 1
ATOM 613 C C . TRP A 1 79 ? -14.566 -5.338 2.144 1.00 93.31 79 TRP A C 1
ATOM 615 O O . TRP A 1 79 ? -14.306 -5.550 3.339 1.00 93.31 79 TRP A O 1
ATOM 625 N N . PRO A 1 80 ? -15.739 -5.677 1.577 1.00 94.12 80 PRO A N 1
ATOM 626 C CA . PRO A 1 80 ? -16.705 -6.541 2.242 1.00 94.12 80 PRO A CA 1
ATOM 627 C C . PRO A 1 80 ? -16.007 -7.794 2.803 1.00 94.12 80 PRO A C 1
ATOM 629 O O . PRO A 1 80 ? -15.177 -8.382 2.102 1.00 94.12 80 PRO A O 1
ATOM 632 N N . PRO A 1 81 ? -16.229 -8.152 4.084 1.00 91.50 81 PRO A N 1
ATOM 633 C CA . PRO A 1 81 ? -15.524 -9.251 4.741 1.00 91.50 81 PRO A CA 1
ATOM 634 C C . PRO A 1 81 ? -15.526 -10.578 3.982 1.00 91.50 81 PRO A C 1
ATOM 636 O O . PRO A 1 81 ? -14.504 -11.261 3.997 1.00 91.50 81 PRO A O 1
ATOM 639 N N . GLU A 1 82 ? -16.639 -10.897 3.334 1.00 91.75 82 GLU A N 1
ATOM 640 C CA . GLU A 1 82 ? -16.873 -12.070 2.495 1.00 91.75 82 GLU A CA 1
ATOM 641 C C . GLU A 1 82 ? -15.905 -12.156 1.309 1.00 91.75 82 GLU A C 1
ATOM 643 O O . GLU A 1 82 ? -15.548 -13.254 0.897 1.00 91.75 82 GLU A O 1
ATOM 648 N N . TYR A 1 83 ? -15.386 -11.020 0.827 1.00 93.81 83 TYR A N 1
ATOM 649 C CA . TYR A 1 83 ? -14.479 -10.993 -0.318 1.00 93.81 83 TYR A CA 1
ATOM 650 C C . TYR A 1 83 ? -12.995 -11.082 0.037 1.00 93.81 83 TYR A C 1
ATOM 652 O O . TYR A 1 83 ? -12.145 -11.016 -0.849 1.00 93.81 83 TYR A O 1
ATOM 660 N N . VAL A 1 84 ? -12.636 -11.188 1.318 1.00 92.00 84 VAL A N 1
ATOM 661 C CA . VAL A 1 84 ? -11.235 -11.183 1.761 1.00 92.00 84 VAL A CA 1
ATOM 662 C C . VAL A 1 84 ? -10.794 -12.603 2.100 1.00 92.00 84 VAL A C 1
ATOM 664 O O . VAL A 1 84 ? -11.246 -13.155 3.099 1.00 92.00 84 VAL A O 1
ATOM 667 N N . ILE A 1 85 ? -9.827 -13.154 1.351 1.00 88.38 85 ILE A N 1
ATOM 668 C CA . ILE A 1 85 ? -9.340 -14.543 1.528 1.00 88.38 85 ILE A CA 1
ATOM 669 C C . ILE A 1 85 ? -8.947 -14.837 2.980 1.00 88.38 85 ILE A C 1
ATOM 671 O O . ILE A 1 85 ? -9.234 -15.906 3.501 1.00 88.38 85 ILE A O 1
ATOM 675 N N . GLN A 1 86 ? -8.330 -13.877 3.676 1.00 84.75 86 GLN A N 1
ATOM 676 C CA . GLN A 1 86 ? -7.922 -14.049 5.076 1.00 84.75 86 GLN A CA 1
ATOM 677 C C . GLN A 1 86 ? -9.081 -14.376 6.034 1.00 84.75 86 GLN A C 1
ATOM 679 O O . GLN A 1 86 ? -8.847 -14.866 7.136 1.00 84.75 86 GLN A O 1
ATOM 684 N N . ARG A 1 87 ? -10.310 -14.011 5.664 1.00 84.31 87 ARG A N 1
ATOM 685 C CA . ARG A 1 87 ? -11.515 -14.196 6.478 1.00 84.31 87 ARG A CA 1
ATOM 686 C C . ARG A 1 87 ? -12.298 -15.447 6.082 1.00 84.31 87 ARG A C 1
ATOM 688 O O . ARG A 1 87 ? -13.253 -15.778 6.776 1.00 84.31 87 ARG A O 1
ATOM 695 N N . ALA A 1 88 ? -11.893 -16.113 5.003 1.00 83.75 88 ALA A N 1
ATOM 696 C CA . ALA A 1 88 ? -12.494 -17.350 4.543 1.00 83.75 88 ALA A CA 1
ATOM 697 C C . ALA A 1 88 ? -12.096 -18.536 5.435 1.00 83.75 88 ALA A C 1
ATOM 699 O O . ALA A 1 88 ? -11.022 -18.546 6.046 1.00 83.75 88 ALA A O 1
ATOM 700 N N . ASP A 1 89 ? -12.967 -19.542 5.494 1.00 83.31 89 ASP A N 1
ATOM 701 C CA . ASP A 1 89 ? -12.678 -20.791 6.193 1.00 83.31 89 ASP A CA 1
ATOM 702 C C . ASP A 1 89 ? -11.543 -21.564 5.483 1.00 83.31 89 ASP A C 1
ATOM 704 O O . ASP A 1 89 ? -11.607 -21.759 4.266 1.00 83.31 89 ASP A O 1
ATOM 708 N N . PRO A 1 90 ? -10.495 -22.020 6.200 1.00 79.75 90 PRO A N 1
ATOM 709 C CA . PRO A 1 90 ? -9.382 -22.737 5.581 1.00 79.75 90 PRO A CA 1
ATOM 710 C C . PRO A 1 90 ? -9.760 -24.060 4.904 1.00 79.75 90 PRO A C 1
ATOM 712 O O . PRO A 1 90 ? -9.104 -24.435 3.935 1.00 79.75 90 PRO A O 1
ATOM 715 N N . GLY A 1 91 ? -10.775 -24.775 5.405 1.00 79.62 91 GLY A N 1
ATOM 7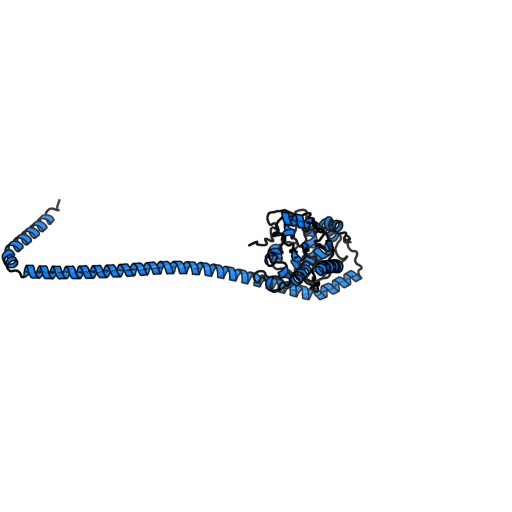16 C CA . GLY A 1 91 ? -11.250 -26.020 4.797 1.00 79.62 91 GLY A CA 1
ATOM 717 C C . GLY A 1 91 ? -11.907 -25.750 3.448 1.00 79.62 91 GLY A C 1
ATOM 718 O O . GLY A 1 91 ? -11.543 -26.366 2.448 1.00 79.62 91 GLY A O 1
ATOM 719 N N . TRP A 1 92 ? -12.773 -24.739 3.401 1.00 83.00 92 TRP A N 1
ATOM 720 C CA . TRP A 1 92 ? -13.393 -24.270 2.162 1.00 83.00 92 TRP A CA 1
ATOM 721 C C . TRP A 1 92 ? -12.375 -23.740 1.140 1.00 83.00 92 TRP A C 1
ATOM 723 O O . TRP A 1 92 ? -12.486 -24.026 -0.049 1.00 83.00 92 TRP A O 1
ATOM 733 N N . LEU A 1 93 ? -11.321 -23.038 1.578 1.00 82.12 93 LEU A N 1
ATOM 734 C CA . LEU A 1 93 ? -10.232 -22.636 0.674 1.00 82.12 93 LEU A CA 1
ATOM 735 C C . LEU A 1 93 ? -9.521 -23.837 0.032 1.00 82.12 93 LEU A C 1
ATOM 737 O O . LEU A 1 93 ? -9.038 -23.714 -1.091 1.00 82.12 93 LEU A O 1
ATOM 741 N N . GLY A 1 94 ? -9.464 -24.981 0.721 1.00 81.19 94 GLY A N 1
ATOM 742 C CA . GLY A 1 94 ? -8.981 -26.241 0.155 1.00 81.19 94 GLY A CA 1
ATOM 743 C C . GLY A 1 94 ? -9.895 -26.770 -0.951 1.00 81.19 94 GLY A C 1
ATOM 744 O O . GLY A 1 94 ? -9.406 -27.180 -1.996 1.00 81.19 94 GLY A O 1
ATOM 745 N N . GLU A 1 95 ? -11.214 -26.686 -0.777 1.00 85.25 95 GLU A N 1
ATOM 746 C CA . GLU A 1 95 ? -12.183 -27.066 -1.817 1.00 85.25 95 GLU A CA 1
ATOM 747 C C . GLU A 1 95 ? -12.064 -26.156 -3.049 1.00 85.25 95 GLU A C 1
ATOM 749 O O . GLU A 1 95 ? -11.960 -26.637 -4.177 1.00 85.25 95 GLU A O 1
ATOM 754 N N . VAL A 1 96 ? -11.967 -24.840 -2.837 1.00 87.25 96 VAL A N 1
ATOM 755 C CA . VAL A 1 96 ? -11.714 -23.857 -3.907 1.00 87.25 96 VAL A CA 1
ATOM 756 C C . VAL A 1 96 ? -10.372 -24.118 -4.606 1.00 87.25 96 VAL A C 1
ATOM 758 O O . VAL A 1 96 ? -10.236 -23.883 -5.808 1.00 87.25 96 VAL A O 1
ATOM 761 N N . ALA A 1 97 ? -9.365 -24.624 -3.890 1.00 83.56 97 ALA A N 1
ATOM 762 C CA . ALA A 1 97 ? -8.055 -24.969 -4.446 1.00 83.56 97 ALA A CA 1
ATOM 763 C C . ALA A 1 97 ? -8.068 -26.199 -5.372 1.00 83.56 97 ALA A C 1
ATOM 765 O O . ALA A 1 97 ? -7.172 -26.324 -6.205 1.00 83.56 97 ALA A O 1
ATOM 766 N N . GLU A 1 98 ? -9.100 -27.035 -5.320 1.00 84.38 98 GLU A N 1
ATOM 767 C CA . GLU A 1 98 ? -9.249 -28.205 -6.199 1.00 84.38 98 GLU A CA 1
ATOM 768 C C . GLU A 1 98 ? -10.340 -28.009 -7.266 1.00 84.38 98 GLU A C 1
ATOM 770 O O . GLU A 1 98 ? -10.412 -28.756 -8.238 1.00 84.38 98 GLU A O 1
ATOM 775 N N . ALA A 1 99 ? -11.178 -26.982 -7.123 1.00 90.06 99 ALA A N 1
ATOM 776 C CA . ALA A 1 99 ? -12.296 -26.731 -8.021 1.00 90.06 99 ALA A CA 1
ATOM 777 C C . ALA A 1 99 ? -11.843 -26.220 -9.409 1.00 90.06 99 ALA A C 1
ATOM 779 O O . ALA A 1 99 ? -11.170 -25.192 -9.536 1.00 90.06 99 ALA A O 1
ATOM 780 N N . GLU A 1 100 ? -12.218 -26.947 -10.467 1.00 90.56 100 GLU A N 1
ATOM 781 C CA . GLU A 1 100 ? -11.834 -26.651 -11.860 1.00 90.56 100 GLU A CA 1
ATOM 782 C C . GLU A 1 100 ? -12.589 -25.459 -12.462 1.00 90.56 100 GLU A C 1
ATOM 784 O O . GLU A 1 100 ? -12.095 -24.793 -13.368 1.00 90.56 100 GLU A O 1
ATOM 789 N N . ASP A 1 101 ? -13.777 -25.170 -11.941 1.00 94.44 101 ASP A N 1
ATOM 790 C CA . ASP A 1 101 ? -14.667 -24.093 -12.373 1.00 94.44 101 ASP A CA 1
ATOM 791 C C . ASP A 1 101 ? -14.328 -22.728 -11.749 1.00 94.44 101 ASP A C 1
ATOM 793 O O . ASP A 1 101 ? -15.040 -21.747 -11.978 1.00 94.44 101 ASP A O 1
ATOM 797 N N . TRP A 1 102 ? -13.238 -22.653 -10.980 1.00 96.69 102 TRP A N 1
ATOM 798 C CA . TRP A 1 102 ? -12.723 -21.416 -10.406 1.00 96.69 102 TRP A CA 1
ATOM 799 C C . TRP A 1 102 ? -11.558 -20.845 -11.210 1.00 96.69 102 TRP A C 1
ATOM 801 O O . TRP A 1 102 ? -10.558 -21.521 -11.469 1.00 96.69 102 TRP A O 1
ATOM 811 N N . LEU A 1 103 ? -11.610 -19.543 -11.494 1.00 97.25 103 LEU A N 1
ATOM 812 C CA . LEU A 1 103 ? -10.448 -18.799 -11.972 1.00 97.25 103 LEU A CA 1
ATOM 813 C C . LEU A 1 103 ? -9.655 -18.287 -10.767 1.00 97.25 103 LEU A C 1
ATOM 815 O O . LEU A 1 103 ? -10.109 -17.413 -10.032 1.00 97.25 103 LEU A O 1
ATOM 819 N N . ARG A 1 104 ? -8.450 -18.817 -10.561 1.00 95.56 104 ARG A N 1
ATOM 820 C CA . ARG A 1 104 ? -7.557 -18.463 -9.450 1.00 95.56 104 ARG A CA 1
ATOM 821 C C . ARG A 1 104 ? -6.293 -17.877 -10.028 1.00 95.56 104 ARG A C 1
ATOM 823 O O . ARG A 1 104 ? -5.424 -18.602 -10.511 1.00 95.56 104 ARG A O 1
ATOM 830 N N . PHE A 1 105 ? -6.207 -16.554 -10.005 1.00 96.50 105 PHE A N 1
ATOM 831 C CA . PHE A 1 105 ? -5.196 -15.865 -10.779 1.00 96.50 105 PHE A CA 1
ATOM 832 C C . PHE A 1 105 ? -4.372 -14.853 -9.997 1.00 96.50 105 PHE A C 1
ATOM 834 O O . PHE A 1 105 ? -4.777 -14.277 -8.983 1.00 96.50 105 PHE A O 1
ATOM 841 N N . SER A 1 106 ? -3.185 -14.606 -10.532 1.00 96.19 106 SER A N 1
ATOM 842 C CA . SER A 1 106 ? -2.340 -13.487 -10.156 1.00 96.19 106 SER A CA 1
ATOM 843 C C . SER A 1 106 ? -1.765 -12.821 -11.400 1.00 96.19 106 SER A C 1
ATOM 845 O O . SER A 1 106 ? -1.896 -13.320 -12.517 1.00 96.19 106 SER A O 1
ATOM 847 N N . VAL A 1 107 ? -1.135 -11.668 -11.204 1.00 97.06 107 VAL A N 1
ATOM 848 C CA . VAL A 1 107 ? -0.343 -10.998 -12.229 1.00 97.06 107 VAL A CA 1
ATOM 849 C C . VAL A 1 107 ? 1.004 -10.649 -11.624 1.00 97.06 107 VAL A C 1
ATOM 851 O O . VAL A 1 107 ? 1.065 -10.004 -10.578 1.00 97.06 107 VAL A O 1
ATOM 854 N N . VAL A 1 108 ? 2.068 -11.063 -12.304 1.00 97.44 108 VAL A N 1
ATOM 855 C CA . VAL A 1 108 ? 3.461 -10.732 -11.996 1.00 97.44 108 VAL A CA 1
ATOM 856 C C . VAL A 1 108 ? 3.991 -9.705 -12.992 1.00 97.44 108 VAL A C 1
ATOM 858 O O . VAL A 1 108 ? 3.343 -9.368 -13.984 1.00 97.44 108 VAL A O 1
ATOM 861 N N . ARG A 1 109 ? 5.175 -9.170 -12.725 1.00 97.38 109 ARG A N 1
ATOM 862 C CA . ARG A 1 109 ? 5.856 -8.199 -13.584 1.00 97.38 109 ARG A CA 1
ATOM 863 C C . ARG A 1 109 ? 7.331 -8.549 -13.691 1.00 97.38 109 ARG A C 1
ATOM 865 O O . ARG A 1 109 ? 7.862 -9.137 -12.748 1.00 97.38 109 ARG A O 1
ATOM 872 N N . ASP A 1 110 ? 7.986 -8.119 -14.767 1.00 97.62 110 ASP A N 1
ATOM 873 C CA . ASP A 1 110 ? 9.445 -8.172 -14.867 1.00 97.62 110 ASP A CA 1
ATOM 874 C C . ASP A 1 110 ? 10.100 -7.660 -13.559 1.00 97.62 110 ASP A C 1
ATOM 876 O O . ASP A 1 110 ? 9.795 -6.534 -13.132 1.00 97.62 110 ASP A O 1
ATOM 880 N N . PRO A 1 111 ? 10.947 -8.464 -12.882 1.00 97.69 111 PRO A N 1
ATOM 881 C CA . PRO A 1 111 ? 11.454 -8.127 -11.554 1.00 97.69 111 PRO A CA 1
ATOM 882 C C . PRO A 1 111 ? 12.216 -6.800 -11.497 1.00 97.69 111 PRO A C 1
ATOM 884 O O . PRO A 1 111 ? 12.007 -6.012 -10.569 1.00 97.69 111 PRO A O 1
ATOM 887 N N . ALA A 1 112 ? 13.035 -6.493 -12.507 1.00 97.25 112 ALA A N 1
ATOM 888 C CA . ALA A 1 112 ? 13.808 -5.255 -12.548 1.00 97.25 112 ALA A CA 1
ATOM 889 C C . ALA A 1 112 ? 12.908 -4.018 -12.725 1.00 97.25 112 ALA A C 1
ATOM 891 O O . ALA A 1 112 ? 13.021 -3.036 -11.982 1.00 97.25 112 ALA A O 1
ATOM 892 N N . ARG A 1 113 ? 11.942 -4.073 -13.651 1.00 96.81 113 ARG A N 1
ATOM 893 C CA . ARG A 1 113 ? 10.944 -3.009 -13.866 1.00 96.81 113 ARG A CA 1
ATOM 894 C C . ARG A 1 113 ? 9.997 -2.869 -12.675 1.00 96.81 113 ARG A C 1
ATOM 896 O O . ARG A 1 113 ? 9.544 -1.756 -12.373 1.00 96.81 113 ARG A O 1
ATOM 903 N N . ARG A 1 114 ? 9.684 -3.968 -11.983 1.00 97.06 114 ARG A N 1
ATOM 904 C CA . ARG A 1 114 ? 8.906 -3.970 -10.738 1.00 97.06 114 ARG A CA 1
ATOM 905 C C . ARG A 1 114 ? 9.663 -3.251 -9.622 1.00 97.06 114 ARG A C 1
ATOM 907 O O . ARG A 1 114 ? 9.074 -2.356 -9.010 1.00 97.06 114 ARG A O 1
ATOM 914 N N . LEU A 1 115 ? 10.942 -3.578 -9.414 1.00 97.81 115 LEU A N 1
ATOM 915 C CA . LEU A 1 115 ? 11.806 -2.931 -8.423 1.00 97.81 115 LEU A CA 1
ATOM 916 C C . LEU A 1 115 ? 11.932 -1.429 -8.685 1.00 97.81 115 LEU A C 1
ATOM 918 O O . LEU A 1 115 ? 11.689 -0.627 -7.786 1.00 97.81 115 LEU A O 1
ATOM 922 N N . TRP A 1 116 ? 12.214 -1.039 -9.929 1.00 97.75 116 TRP A N 1
ATOM 923 C CA . TRP A 1 116 ? 12.266 0.366 -10.334 1.00 97.75 116 TRP A CA 1
ATOM 924 C C . TRP A 1 116 ? 10.959 1.102 -10.029 1.00 97.75 116 TRP A C 1
ATOM 926 O O . TRP A 1 116 ? 10.950 2.198 -9.470 1.00 97.75 116 TRP A O 1
ATOM 936 N N . SER A 1 117 ? 9.821 0.479 -10.348 1.00 96.81 117 SER A N 1
ATOM 937 C CA . SER A 1 117 ? 8.513 1.067 -10.069 1.00 96.81 117 SER A CA 1
ATOM 938 C C . SER A 1 117 ? 8.232 1.184 -8.567 1.00 96.81 117 SER A C 1
ATOM 940 O O . SER A 1 117 ? 7.574 2.138 -8.135 1.00 96.81 117 SER A O 1
ATOM 942 N N . ALA A 1 118 ? 8.684 0.210 -7.769 1.00 96.56 118 ALA A N 1
ATOM 943 C CA . ALA A 1 118 ? 8.607 0.244 -6.314 1.00 96.56 118 ALA A CA 1
ATOM 944 C C . ALA A 1 118 ? 9.435 1.411 -5.773 1.00 96.56 118 ALA A C 1
ATOM 946 O O . ALA A 1 118 ? 8.852 2.331 -5.199 1.00 96.56 118 ALA A O 1
ATOM 947 N N . TRP A 1 119 ? 10.742 1.417 -6.048 1.00 97.81 119 TRP A N 1
ATOM 948 C CA . TRP A 1 119 ? 11.676 2.450 -5.611 1.00 97.81 119 TRP A CA 1
ATOM 949 C C . TRP A 1 119 ? 11.180 3.849 -5.972 1.00 97.81 119 TRP A C 1
ATOM 951 O O . TRP A 1 119 ? 11.051 4.686 -5.083 1.00 97.81 119 TRP A O 1
ATOM 961 N N . GLN A 1 120 ? 10.758 4.076 -7.221 1.00 97.25 120 GLN A N 1
ATOM 962 C CA . GLN A 1 120 ? 10.207 5.370 -7.620 1.00 97.25 120 GLN A CA 1
ATOM 963 C C . GLN A 1 120 ? 9.023 5.788 -6.740 1.00 97.25 120 GLN A C 1
ATOM 965 O O . GLN A 1 120 ? 9.020 6.848 -6.128 1.00 97.25 120 GLN A O 1
ATOM 970 N N . SER A 1 121 ? 7.993 4.942 -6.657 1.00 94.69 121 SER A N 1
ATOM 971 C CA . SER A 1 121 ? 6.747 5.320 -5.979 1.00 94.69 121 SER A CA 1
ATOM 972 C C . SER A 1 121 ? 6.847 5.405 -4.456 1.00 94.69 121 SER A C 1
ATOM 974 O O . SER A 1 121 ? 5.983 6.022 -3.836 1.00 94.69 121 SER A O 1
ATOM 976 N N . LYS A 1 122 ? 7.830 4.726 -3.855 1.00 94.12 122 LYS A N 1
ATOM 977 C CA . LYS A 1 122 ? 7.963 4.569 -2.400 1.00 94.12 122 LYS A CA 1
ATOM 978 C C . LYS A 1 122 ? 9.077 5.430 -1.832 1.00 94.12 122 LYS A C 1
ATOM 980 O O . LYS A 1 122 ? 8.850 6.148 -0.863 1.00 94.12 122 LYS A O 1
ATOM 985 N N . VAL A 1 123 ? 10.240 5.363 -2.467 1.00 96.44 123 VAL A N 1
ATOM 986 C CA . VAL A 1 123 ? 11.496 5.935 -1.992 1.00 96.44 123 VAL A CA 1
ATOM 987 C C . VAL A 1 123 ? 11.747 7.276 -2.679 1.00 96.44 123 VAL A C 1
ATOM 989 O O . VAL A 1 123 ? 11.706 8.301 -2.008 1.00 96.44 123 VAL A O 1
ATOM 992 N N . LEU A 1 124 ? 11.883 7.300 -4.012 1.00 97.44 124 LEU A N 1
ATOM 993 C CA . LEU A 1 124 ? 12.180 8.529 -4.765 1.00 97.44 124 LEU A CA 1
ATOM 994 C C . LEU A 1 124 ? 11.117 9.612 -4.557 1.00 97.44 124 LEU A C 1
ATOM 996 O O . LEU A 1 124 ? 11.437 10.749 -4.241 1.00 97.44 124 LEU A O 1
ATOM 1000 N N . LEU A 1 125 ? 9.838 9.251 -4.705 1.00 96.00 125 LEU A N 1
ATOM 1001 C CA . LEU A 1 125 ? 8.721 10.176 -4.503 1.00 96.00 125 LEU A CA 1
ATOM 1002 C C . LEU A 1 125 ? 8.416 10.433 -3.021 1.00 96.00 125 LEU A C 1
ATOM 1004 O O . LEU A 1 125 ? 7.411 11.074 -2.725 1.00 96.00 125 LEU A O 1
ATOM 1008 N N . ARG A 1 126 ? 9.245 9.934 -2.095 1.00 95.06 126 ARG A N 1
ATOM 1009 C CA . ARG A 1 126 ? 9.143 10.189 -0.653 1.00 95.06 126 ARG A CA 1
ATOM 1010 C C . ARG A 1 126 ? 7.738 9.916 -0.112 1.00 95.06 126 ARG A C 1
ATOM 1012 O O . ARG A 1 126 ? 7.103 10.783 0.488 1.00 95.06 126 ARG A O 1
ATOM 1019 N N . GLN A 1 1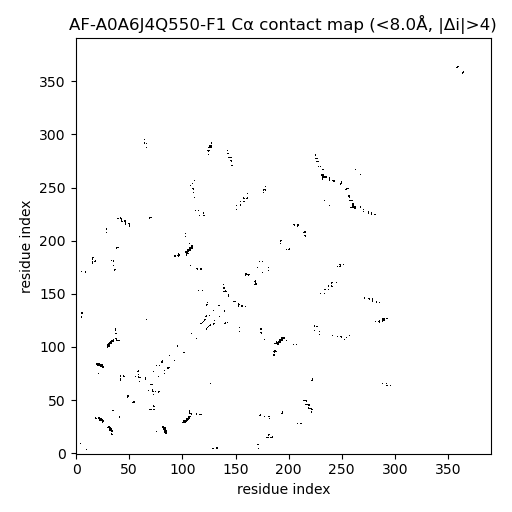27 ? 7.215 8.705 -0.336 1.00 92.12 127 GLN A N 1
ATOM 1020 C CA . GLN A 1 127 ? 5.891 8.362 0.188 1.00 92.12 127 GLN A CA 1
ATOM 1021 C C . GLN A 1 127 ? 5.902 8.527 1.723 1.00 92.12 127 GLN A C 1
ATOM 1023 O O . GLN A 1 127 ? 6.776 7.942 2.363 1.00 92.12 127 GLN A O 1
ATOM 1028 N N . PRO A 1 128 ? 4.919 9.215 2.347 1.00 89.94 128 PRO A N 1
ATOM 1029 C CA . PRO A 1 128 ? 4.981 9.577 3.768 1.00 89.94 128 PRO A CA 1
ATOM 1030 C C . PRO A 1 128 ? 5.295 8.421 4.726 1.00 89.94 128 PRO A C 1
ATOM 1032 O O . PRO A 1 128 ? 6.056 8.579 5.672 1.00 89.94 128 PRO A O 1
ATOM 1035 N N . GLY A 1 129 ? 4.720 7.239 4.477 1.00 87.56 129 GLY A N 1
ATOM 1036 C CA . GLY A 1 129 ? 4.971 6.054 5.298 1.00 87.56 129 GLY A CA 1
ATOM 1037 C C . GLY A 1 129 ? 6.388 5.490 5.167 1.00 87.56 129 GLY A C 1
ATOM 1038 O O . GLY A 1 129 ? 6.870 4.911 6.124 1.00 87.56 129 GLY A O 1
ATOM 1039 N N . PHE A 1 130 ? 7.045 5.667 4.020 1.00 91.31 130 PHE A N 1
ATOM 1040 C CA . PHE A 1 130 ? 8.410 5.190 3.770 1.00 91.31 130 PHE A CA 1
ATOM 1041 C C . PHE A 1 130 ? 9.456 6.194 4.255 1.00 91.31 130 PHE A C 1
ATOM 1043 O O . PHE A 1 130 ? 10.482 5.782 4.782 1.00 91.31 130 PHE A O 1
ATOM 1050 N N . VAL A 1 131 ? 9.176 7.497 4.146 1.00 91.88 131 VAL A N 1
ATOM 1051 C CA . VAL A 1 131 ? 10.044 8.558 4.690 1.00 91.88 131 VAL A CA 1
ATOM 1052 C C . VAL A 1 131 ? 10.239 8.367 6.191 1.00 91.88 131 VAL A C 1
ATOM 1054 O O . VAL A 1 131 ? 11.365 8.227 6.637 1.00 91.88 131 VAL A O 1
ATOM 1057 N N . LYS A 1 132 ? 9.151 8.192 6.953 1.00 89.81 132 LYS A N 1
ATOM 1058 C CA . LYS A 1 132 ? 9.183 7.976 8.417 1.00 89.81 132 LYS A CA 1
ATOM 1059 C C . LYS A 1 132 ? 10.058 6.811 8.900 1.00 89.81 132 LYS A C 1
ATOM 1061 O O . LYS A 1 132 ? 10.262 6.644 10.102 1.00 89.81 132 LYS A O 1
ATOM 1066 N N . VAL A 1 133 ? 10.451 5.939 7.985 1.00 89.25 133 VAL A N 1
ATOM 1067 C CA . VAL A 1 133 ? 11.060 4.643 8.270 1.00 89.25 133 VAL A CA 1
ATOM 1068 C C . VAL A 1 133 ? 12.480 4.611 7.764 1.00 89.25 133 VAL A C 1
ATOM 1070 O O . VAL A 1 133 ? 13.353 4.119 8.465 1.00 89.25 133 VAL A O 1
ATOM 1073 N N . PHE A 1 134 ? 12.686 5.129 6.556 1.00 92.12 134 PHE A N 1
ATOM 1074 C CA . PHE A 1 134 ? 13.926 4.980 5.821 1.00 92.12 134 PHE A CA 1
ATOM 1075 C C . PHE A 1 134 ? 14.650 6.309 5.587 1.00 92.12 134 PHE A C 1
ATOM 1077 O O . PHE A 1 134 ? 15.701 6.282 4.969 1.00 92.12 134 PHE A O 1
ATOM 1084 N N . GLU A 1 135 ? 14.141 7.466 6.029 1.00 93.44 135 GLU A N 1
ATOM 1085 C CA . GLU A 1 135 ? 14.800 8.760 5.755 1.00 93.44 135 GLU A CA 1
ATOM 1086 C C . GLU A 1 135 ? 16.238 8.851 6.279 1.00 93.44 135 GLU A C 1
ATOM 1088 O O . GLU A 1 135 ? 17.070 9.492 5.643 1.00 93.44 135 GLU A O 1
ATOM 1093 N N . ASP A 1 136 ? 16.528 8.170 7.389 1.00 93.44 136 ASP A N 1
ATOM 1094 C CA . ASP A 1 136 ? 17.856 8.129 8.011 1.00 93.44 136 ASP A CA 1
ATOM 1095 C C . ASP A 1 136 ? 18.776 7.058 7.394 1.00 93.44 136 ASP A C 1
ATOM 1097 O O . ASP A 1 136 ? 19.942 6.925 7.776 1.00 93.44 136 ASP A O 1
ATOM 1101 N N . GLU A 1 137 ? 18.270 6.260 6.452 1.00 94.00 137 GLU A N 1
ATOM 1102 C CA . GLU A 1 137 ? 19.053 5.205 5.827 1.00 94.00 137 GLU A CA 1
ATOM 1103 C C . GLU A 1 137 ? 20.062 5.780 4.820 1.00 94.00 137 GLU A C 1
ATOM 1105 O O . GLU A 1 137 ? 19.684 6.565 3.949 1.00 94.00 137 GLU A O 1
ATOM 1110 N N . PRO A 1 138 ? 21.333 5.325 4.815 1.00 93.19 138 PRO A N 1
ATOM 1111 C CA . PRO A 1 138 ? 22.363 5.863 3.916 1.00 93.19 138 PRO A CA 1
ATOM 1112 C C . PRO A 1 138 ? 22.069 5.706 2.416 1.00 93.19 138 PRO A C 1
ATOM 1114 O O . PRO A 1 138 ? 22.700 6.350 1.580 1.00 93.19 138 PRO A O 1
ATOM 1117 N N . TRP A 1 139 ? 21.166 4.793 2.059 1.00 94.38 139 TRP A N 1
ATOM 1118 C CA . TRP A 1 139 ? 20.753 4.531 0.681 1.00 94.38 139 TRP A CA 1
ATOM 1119 C C . TRP A 1 139 ? 19.513 5.331 0.267 1.00 94.38 139 TRP A C 1
ATOM 1121 O O . TRP A 1 139 ? 19.146 5.302 -0.910 1.00 94.38 139 TRP A O 1
ATOM 1131 N N . PHE A 1 140 ? 18.853 6.028 1.196 1.00 95.62 140 PHE A N 1
ATOM 1132 C CA . PHE A 1 140 ? 17.694 6.851 0.881 1.00 95.62 140 PHE A CA 1
ATOM 1133 C C . PHE A 1 140 ? 18.143 8.068 0.054 1.00 95.62 140 PHE A C 1
ATOM 1135 O O . PHE A 1 140 ? 19.073 8.775 0.445 1.00 95.62 140 PHE A O 1
ATOM 1142 N N . PRO A 1 141 ? 17.558 8.309 -1.131 1.00 95.38 141 PRO A N 1
ATOM 1143 C CA . PRO A 1 141 ? 18.041 9.339 -2.034 1.00 95.38 141 PRO A CA 1
ATOM 1144 C C . PRO A 1 141 ? 17.654 10.740 -1.548 1.00 95.38 141 PRO A C 1
ATOM 1146 O O . PRO A 1 141 ? 16.584 10.957 -0.974 1.00 95.38 141 PRO A O 1
ATOM 1149 N N . ASN A 1 142 ? 18.511 11.711 -1.862 1.00 94.75 142 ASN A N 1
ATOM 1150 C CA . ASN A 1 142 ? 18.144 13.125 -1.842 1.00 94.75 142 ASN A CA 1
ATOM 1151 C C . ASN A 1 142 ? 17.137 13.435 -2.964 1.00 94.75 142 ASN A C 1
ATOM 1153 O O . ASN A 1 142 ? 16.881 12.601 -3.834 1.00 94.75 142 ASN A O 1
ATOM 1157 N N . VAL A 1 143 ? 16.579 14.650 -2.958 1.00 96.19 143 VAL A N 1
ATOM 1158 C CA . VAL A 1 143 ? 15.799 15.142 -4.104 1.00 96.19 143 VAL A CA 1
ATOM 1159 C C . VAL A 1 143 ? 16.756 15.307 -5.288 1.00 96.19 143 VAL A C 1
ATOM 1161 O O . VAL A 1 143 ? 17.691 16.097 -5.158 1.00 96.19 143 VAL A O 1
ATOM 1164 N N . PRO A 1 144 ? 16.564 14.576 -6.400 1.00 97.38 144 PRO A N 1
ATOM 1165 C CA . PRO A 1 144 ? 17.479 14.648 -7.529 1.00 97.38 144 PRO A CA 1
ATOM 1166 C C . PRO A 1 144 ? 17.298 15.956 -8.303 1.00 97.38 144 PRO A C 1
ATOM 1168 O O . PRO A 1 144 ? 16.179 16.440 -8.482 1.00 97.38 144 PRO A O 1
ATOM 1171 N N . SER A 1 145 ? 18.408 16.476 -8.806 1.00 97.06 145 SER A N 1
ATOM 1172 C CA . SER A 1 145 ? 18.514 17.651 -9.671 1.00 97.06 145 SER A CA 1
ATOM 1173 C C . SER A 1 145 ? 19.003 17.315 -11.083 1.00 97.06 145 SER A C 1
ATOM 1175 O O . SER A 1 145 ? 18.974 18.177 -11.957 1.00 97.06 145 SER A O 1
ATOM 1177 N N . SER A 1 146 ? 19.410 16.064 -11.324 1.00 98.06 146 SER A N 1
ATOM 1178 C CA . SER A 1 146 ? 19.851 15.566 -12.629 1.00 98.06 146 SER A CA 1
ATOM 1179 C C . SER A 1 146 ? 19.446 14.100 -12.857 1.00 98.06 146 SER A C 1
ATOM 1181 O O . SER A 1 146 ? 19.169 13.370 -11.894 1.00 98.06 146 SER A O 1
ATOM 1183 N N . PRO A 1 147 ? 19.408 13.626 -14.118 1.00 97.75 147 PRO A N 1
ATOM 1184 C CA . PRO A 1 147 ? 19.192 12.212 -14.427 1.00 97.75 147 PRO A CA 1
ATOM 1185 C C . PRO A 1 147 ? 20.233 11.283 -13.783 1.00 97.75 147 PRO A C 1
ATOM 1187 O O . PRO A 1 147 ? 19.897 10.171 -13.374 1.00 97.75 147 PRO A O 1
ATOM 1190 N N . GLU A 1 148 ? 21.480 11.735 -13.663 1.00 97.38 148 GLU A N 1
ATOM 1191 C CA . GLU A 1 148 ? 22.577 10.997 -13.035 1.00 97.38 148 GLU A CA 1
ATOM 1192 C C . GLU A 1 148 ? 22.311 10.756 -11.544 1.00 97.38 148 GLU A C 1
ATOM 1194 O O . GLU A 1 148 ? 22.425 9.623 -11.080 1.00 97.38 148 GLU A O 1
ATOM 1199 N N . GLU A 1 149 ? 21.842 11.768 -10.808 1.00 98.19 149 GLU A N 1
ATOM 1200 C CA . GLU A 1 149 ? 21.497 11.619 -9.386 1.00 98.19 149 GLU A CA 1
ATOM 1201 C C . GLU A 1 149 ? 20.345 10.623 -9.160 1.00 98.19 149 GLU A C 1
ATOM 1203 O O . GLU A 1 149 ? 20.302 9.934 -8.134 1.00 98.19 149 GLU A O 1
ATOM 1208 N N . VAL A 1 150 ? 19.420 10.500 -10.123 1.00 98.06 150 VAL A N 1
ATOM 1209 C CA . VAL A 1 150 ? 18.369 9.469 -10.092 1.00 98.06 150 VAL A CA 1
ATOM 1210 C C . VAL A 1 150 ? 18.983 8.073 -10.200 1.00 98.06 150 VAL A C 1
ATOM 1212 O O . VAL A 1 150 ? 18.603 7.188 -9.428 1.00 98.06 150 VAL A O 1
ATOM 1215 N N . LEU A 1 151 ? 19.909 7.866 -11.144 1.00 97.19 151 LEU A N 1
ATOM 1216 C CA . LEU A 1 151 ? 20.590 6.580 -11.314 1.00 97.19 151 LEU A CA 1
ATOM 1217 C C . LEU A 1 151 ? 21.392 6.235 -10.062 1.00 97.19 151 LEU A C 1
ATOM 1219 O O . LEU A 1 151 ? 21.152 5.185 -9.474 1.00 97.19 151 LEU A O 1
ATOM 1223 N N . GLU A 1 152 ? 22.240 7.145 -9.586 1.00 97.38 152 GLU A N 1
ATOM 1224 C CA . GLU A 1 152 ? 23.034 6.945 -8.370 1.00 97.38 152 GLU A CA 1
ATOM 1225 C C . GLU A 1 152 ? 22.157 6.598 -7.158 1.00 97.38 152 GLU A C 1
ATOM 1227 O O . GLU A 1 152 ? 22.465 5.686 -6.388 1.00 97.38 152 GLU A O 1
ATOM 1232 N N . GLY A 1 153 ? 21.033 7.302 -6.984 1.00 97.88 153 GLY A N 1
ATOM 1233 C CA . GLY A 1 153 ? 20.076 7.021 -5.918 1.00 97.88 153 GLY A CA 1
ATOM 1234 C C . GLY A 1 153 ? 19.467 5.620 -6.013 1.00 97.88 153 GLY A C 1
ATOM 1235 O O . GLY A 1 153 ? 19.292 4.951 -4.990 1.00 97.88 153 GLY A O 1
ATOM 1236 N N . TYR A 1 154 ? 19.164 5.156 -7.225 1.00 98.12 154 TYR A N 1
ATOM 1237 C CA . TYR A 1 154 ? 18.643 3.812 -7.449 1.00 98.12 154 TYR A CA 1
ATOM 1238 C C . TYR A 1 154 ? 19.708 2.734 -7.235 1.00 98.12 154 TYR A C 1
ATOM 1240 O O . TYR A 1 154 ? 19.439 1.737 -6.567 1.00 98.12 154 TYR A O 1
ATOM 1248 N N . GLU A 1 155 ? 20.927 2.940 -7.730 1.00 97.69 155 GLU A N 1
ATOM 1249 C CA . GLU A 1 155 ? 22.033 1.995 -7.564 1.00 97.69 155 GLU A CA 1
ATOM 1250 C C . GLU A 1 155 ? 22.427 1.831 -6.092 1.00 97.69 155 GLU A C 1
ATOM 1252 O O . GLU A 1 155 ? 22.589 0.703 -5.621 1.00 97.69 155 GLU A O 1
ATOM 1257 N N . ARG A 1 156 ? 22.463 2.926 -5.314 1.00 97.31 156 ARG A N 1
ATOM 1258 C CA . ARG A 1 156 ? 22.654 2.857 -3.852 1.00 97.31 156 ARG A CA 1
ATOM 1259 C C . ARG A 1 156 ? 21.580 2.009 -3.170 1.00 97.31 156 ARG A C 1
ATOM 1261 O O . ARG A 1 156 ? 21.899 1.212 -2.286 1.00 97.31 156 ARG A O 1
ATOM 1268 N N . PHE A 1 157 ? 20.319 2.153 -3.578 1.00 97.75 157 PHE A N 1
ATOM 1269 C CA . PHE A 1 157 ? 19.217 1.348 -3.050 1.00 97.75 157 PHE A CA 1
ATOM 1270 C C . PHE A 1 157 ? 19.346 -0.137 -3.422 1.00 97.75 157 PHE A C 1
ATOM 1272 O O . PHE A 1 157 ? 19.191 -1.001 -2.559 1.00 97.75 157 PHE A O 1
ATOM 1279 N N . VAL A 1 158 ? 19.677 -0.449 -4.677 1.00 97.56 158 VAL A N 1
ATOM 1280 C CA . VAL A 1 158 ? 19.899 -1.832 -5.130 1.00 97.56 158 VAL A CA 1
ATOM 1281 C C . VAL A 1 158 ? 21.069 -2.470 -4.380 1.00 97.56 158 VAL A C 1
ATOM 1283 O O . VAL A 1 158 ? 20.945 -3.594 -3.896 1.00 97.56 158 VAL A O 1
ATOM 1286 N N . SER A 1 159 ? 22.172 -1.742 -4.201 1.00 96.00 159 SER A N 1
ATOM 1287 C CA . SER A 1 159 ? 23.316 -2.199 -3.406 1.00 96.00 159 SER A CA 1
ATOM 1288 C C . SER A 1 159 ? 22.911 -2.522 -1.960 1.00 96.00 159 SER A C 1
ATOM 1290 O O . SER A 1 159 ? 23.302 -3.558 -1.417 1.00 96.00 159 SER A O 1
ATOM 1292 N N . ALA A 1 160 ? 22.053 -1.699 -1.342 1.00 95.50 160 ALA A N 1
ATOM 1293 C CA . ALA A 1 160 ? 21.509 -1.980 -0.014 1.00 95.50 160 ALA A CA 1
ATOM 1294 C C . ALA A 1 160 ? 20.633 -3.246 0.022 1.00 95.50 160 ALA A C 1
ATOM 1296 O O . ALA A 1 160 ? 20.704 -4.004 0.991 1.00 95.50 160 ALA A O 1
ATOM 1297 N N . LEU A 1 161 ? 19.860 -3.515 -1.036 1.00 94.19 161 LEU A N 1
ATOM 1298 C CA . LEU A 1 161 ? 19.066 -4.742 -1.174 1.00 94.19 161 LEU A CA 1
ATOM 1299 C C . LEU A 1 161 ? 19.946 -6.000 -1.285 1.00 94.19 161 LEU A C 1
ATOM 1301 O O . LEU A 1 161 ? 19.582 -7.051 -0.762 1.00 94.19 161 LEU A O 1
ATOM 1305 N N . GLY A 1 162 ? 21.123 -5.885 -1.906 1.00 92.38 162 GLY A N 1
ATOM 1306 C CA . GLY A 1 162 ? 22.094 -6.975 -2.059 1.00 92.38 162 GLY A CA 1
ATOM 1307 C C . GLY A 1 162 ? 22.900 -7.327 -0.802 1.00 92.38 162 GLY A C 1
ATOM 1308 O O . GLY A 1 162 ? 23.692 -8.271 -0.824 1.00 92.38 162 GLY A O 1
ATOM 1309 N N . ARG A 1 163 ? 22.742 -6.592 0.308 1.00 89.56 163 ARG A N 1
ATOM 1310 C CA . ARG A 1 163 ? 23.491 -6.851 1.550 1.00 89.56 163 ARG A CA 1
ATOM 1311 C C . ARG A 1 163 ? 23.136 -8.218 2.133 1.00 89.56 163 ARG A C 1
ATOM 1313 O O . ARG A 1 163 ? 21.964 -8.567 2.250 1.00 89.56 163 ARG A O 1
ATOM 1320 N N . LYS A 1 164 ? 24.150 -8.978 2.564 1.00 82.94 164 LYS A N 1
ATOM 1321 C CA . LYS A 1 164 ? 23.969 -10.297 3.205 1.00 82.94 164 LYS A CA 1
ATOM 1322 C C . LYS A 1 164 ? 23.361 -10.218 4.606 1.00 82.94 164 LYS A C 1
ATOM 1324 O O . LYS A 1 164 ? 22.696 -11.157 5.013 1.00 82.94 164 LYS A O 1
ATOM 1329 N N . ASP A 1 165 ? 23.594 -9.113 5.306 1.00 83.44 165 ASP A N 1
ATOM 1330 C CA . ASP A 1 165 ? 23.017 -8.837 6.620 1.00 83.44 165 ASP A CA 1
ATOM 1331 C C . ASP A 1 165 ? 21.513 -8.547 6.476 1.00 83.44 165 ASP A C 1
ATOM 1333 O O . ASP A 1 165 ? 21.133 -7.507 5.931 1.00 83.44 165 ASP A O 1
ATOM 1337 N N . GLU A 1 166 ? 20.674 -9.497 6.900 1.00 76.19 166 GLU A N 1
ATOM 1338 C CA . GLU A 1 166 ? 19.214 -9.414 6.782 1.00 76.19 166 GLU A CA 1
ATOM 1339 C C . GLU A 1 166 ? 18.630 -8.257 7.597 1.00 76.19 166 GLU A C 1
ATOM 1341 O O . GLU A 1 166 ? 17.717 -7.591 7.112 1.00 76.19 166 GLU A O 1
ATOM 1346 N N . ASP A 1 167 ? 19.207 -7.945 8.763 1.00 76.62 167 ASP A N 1
ATOM 1347 C CA . ASP A 1 167 ? 18.732 -6.868 9.642 1.00 76.62 167 ASP A CA 1
ATOM 1348 C C . ASP A 1 167 ? 18.975 -5.478 9.034 1.00 76.62 167 ASP A C 1
ATOM 1350 O O . ASP A 1 167 ? 18.313 -4.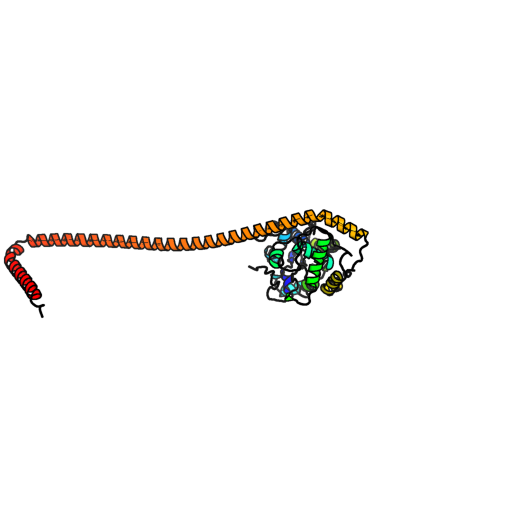501 9.385 1.00 76.62 167 ASP A O 1
ATOM 1354 N N . ARG A 1 168 ? 19.931 -5.377 8.103 1.00 76.62 168 ARG A N 1
ATOM 1355 C CA . ARG A 1 168 ? 20.297 -4.135 7.401 1.00 76.62 168 ARG A CA 1
ATOM 1356 C C . ARG A 1 168 ? 19.803 -4.076 5.961 1.00 76.62 168 ARG A C 1
ATOM 1358 O O . ARG A 1 168 ? 20.127 -3.120 5.244 1.00 76.62 168 ARG A O 1
ATOM 1365 N N . ARG A 1 169 ? 19.080 -5.102 5.512 1.00 84.44 169 ARG A N 1
ATOM 1366 C CA . ARG A 1 169 ? 18.481 -5.148 4.182 1.00 84.44 169 ARG A CA 1
ATOM 1367 C C . ARG A 1 169 ? 17.122 -4.449 4.234 1.00 84.44 169 ARG A C 1
ATOM 1369 O O . ARG A 1 169 ? 16.321 -4.755 5.116 1.00 84.44 169 ARG A O 1
ATOM 1376 N N . PRO A 1 170 ? 16.798 -3.563 3.276 1.00 86.38 170 PRO A N 1
ATOM 1377 C CA . PRO A 1 170 ? 15.445 -3.035 3.169 1.00 86.38 170 PRO A CA 1
ATOM 1378 C C . PRO A 1 170 ? 14.446 -4.197 3.067 1.00 86.38 170 PRO A C 1
ATOM 1380 O O . PRO A 1 170 ? 14.530 -5.003 2.140 1.00 86.38 170 PRO A O 1
ATOM 1383 N N . SER A 1 171 ? 13.488 -4.289 3.989 1.00 86.12 171 SER A N 1
ATOM 1384 C CA . SER A 1 171 ? 12.467 -5.345 4.000 1.00 86.12 171 SER A CA 1
ATOM 1385 C C . SER A 1 171 ? 11.082 -4.738 3.805 1.00 86.12 171 SER A C 1
ATOM 1387 O O . SER A 1 171 ? 10.539 -4.095 4.699 1.00 86.12 171 SER A O 1
ATOM 1389 N N . ASP A 1 172 ? 10.500 -4.926 2.619 1.00 90.62 172 ASP A N 1
ATOM 1390 C CA . ASP A 1 172 ? 9.134 -4.497 2.324 1.00 90.62 172 ASP A CA 1
ATOM 1391 C C . ASP A 1 172 ? 8.522 -5.345 1.185 1.00 90.62 172 ASP A C 1
ATOM 1393 O O . ASP A 1 172 ? 9.214 -5.707 0.227 1.00 90.62 172 ASP A O 1
ATOM 1397 N N . PRO A 1 173 ? 7.209 -5.652 1.222 1.00 88.81 173 PRO A N 1
ATOM 1398 C CA . PRO A 1 173 ? 6.537 -6.418 0.167 1.00 88.81 173 PRO A CA 1
ATOM 1399 C C . PRO A 1 173 ? 6.607 -5.823 -1.253 1.00 88.81 173 PRO A C 1
ATOM 1401 O O . PRO A 1 173 ? 6.280 -6.517 -2.216 1.00 88.81 173 PRO A O 1
ATOM 1404 N N . HIS A 1 174 ? 6.957 -4.546 -1.430 1.00 93.19 174 HIS A N 1
ATOM 1405 C CA . HIS A 1 174 ? 7.072 -3.918 -2.750 1.00 93.19 174 HIS A CA 1
ATOM 1406 C C . HIS A 1 174 ? 8.343 -4.329 -3.506 1.00 93.19 174 HIS A C 1
ATOM 1408 O O . HIS A 1 174 ? 8.349 -4.223 -4.731 1.00 93.19 174 HIS A O 1
ATOM 1414 N N . TRP A 1 175 ? 9.368 -4.823 -2.808 1.00 94.81 175 TRP A N 1
ATOM 1415 C CA . TRP A 1 175 ? 10.611 -5.346 -3.393 1.00 94.81 175 TRP A CA 1
ATOM 1416 C C . TRP A 1 175 ? 10.982 -6.741 -2.862 1.00 94.81 175 TRP A C 1
ATOM 1418 O O . TRP A 1 175 ? 12.096 -7.205 -3.057 1.00 94.81 175 TRP A O 1
ATOM 1428 N N . ARG A 1 176 ? 10.042 -7.436 -2.214 1.00 93.38 176 ARG A N 1
ATOM 1429 C CA . ARG A 1 176 ? 10.144 -8.878 -1.941 1.00 93.38 176 ARG A CA 1
ATOM 1430 C C . ARG A 1 176 ? 9.972 -9.688 -3.228 1.00 93.38 176 ARG A C 1
ATOM 1432 O O . ARG A 1 176 ? 9.305 -9.202 -4.148 1.00 93.38 176 ARG A O 1
ATOM 1439 N N . LEU A 1 177 ? 10.514 -10.903 -3.282 1.00 94.25 177 LEU A N 1
ATOM 1440 C CA . LEU A 1 177 ? 10.318 -11.832 -4.398 1.00 94.25 177 LEU A CA 1
ATOM 1441 C C . LEU A 1 177 ? 8.834 -12.101 -4.652 1.00 94.25 177 LEU A C 1
ATOM 1443 O O . LEU A 1 177 ? 8.033 -12.212 -3.723 1.00 94.25 177 LEU A O 1
ATOM 1447 N N . GLN A 1 178 ? 8.456 -12.176 -5.922 1.00 94.19 178 GLN A N 1
ATOM 1448 C CA . GLN A 1 178 ? 7.089 -12.476 -6.329 1.00 94.19 178 GLN A CA 1
ATOM 1449 C C . GLN A 1 178 ? 6.757 -13.944 -6.063 1.00 94.19 178 GLN A C 1
ATOM 1451 O O . GLN A 1 178 ? 5.640 -14.227 -5.644 1.00 94.19 178 GLN A O 1
ATOM 1456 N N . THR A 1 179 ? 7.722 -14.854 -6.202 1.00 93.38 179 THR A N 1
ATOM 1457 C CA . THR A 1 179 ? 7.576 -16.261 -5.797 1.00 93.38 179 THR A CA 1
ATOM 1458 C C . THR A 1 179 ? 7.293 -16.403 -4.305 1.00 93.38 179 THR A C 1
ATOM 1460 O O . THR A 1 179 ? 6.365 -17.107 -3.932 1.00 93.38 179 THR A O 1
ATOM 1463 N N . GLU A 1 180 ? 8.011 -15.676 -3.443 1.00 90.44 180 GLU A N 1
ATOM 1464 C CA . GLU A 1 180 ? 7.734 -15.658 -1.998 1.00 90.44 180 GLU A CA 1
ATOM 1465 C C . GLU A 1 180 ? 6.376 -15.037 -1.673 1.00 90.44 180 GLU A C 1
ATOM 1467 O O . GLU A 1 180 ? 5.731 -15.412 -0.695 1.00 90.44 180 GLU A O 1
ATOM 1472 N N . ILE A 1 181 ? 5.962 -14.045 -2.465 1.00 87.56 181 ILE A N 1
ATOM 1473 C CA . ILE A 1 181 ? 4.661 -13.410 -2.304 1.00 87.56 181 ILE A CA 1
ATOM 1474 C C . ILE A 1 181 ? 3.556 -14.413 -2.634 1.00 87.56 181 ILE A C 1
ATOM 1476 O O . ILE A 1 181 ? 2.642 -14.579 -1.839 1.00 87.56 181 ILE A O 1
ATOM 1480 N N . LEU A 1 182 ? 3.622 -15.083 -3.781 1.00 88.75 182 LEU A N 1
ATOM 1481 C CA . LEU A 1 182 ? 2.594 -16.047 -4.170 1.00 88.75 182 LEU A CA 1
ATOM 1482 C C . LEU A 1 182 ? 2.624 -17.293 -3.278 1.00 88.75 182 LEU A C 1
ATOM 1484 O O . LEU A 1 182 ? 1.562 -17.775 -2.891 1.00 88.75 182 LEU A O 1
ATOM 1488 N N . GLY A 1 183 ? 3.820 -17.728 -2.873 1.00 80.38 183 GLY A N 1
ATOM 1489 C CA . GLY A 1 183 ? 4.036 -18.913 -2.053 1.00 80.38 183 GLY A CA 1
ATOM 1490 C C . GLY A 1 183 ? 3.459 -20.186 -2.678 1.00 80.38 183 GLY A C 1
ATOM 1491 O O . GLY A 1 183 ? 2.942 -20.181 -3.791 1.00 80.38 183 GLY A O 1
ATOM 1492 N N . ASP A 1 184 ? 3.510 -21.273 -1.911 1.00 70.06 184 ASP A N 1
ATOM 1493 C CA . ASP A 1 184 ? 2.881 -22.556 -2.266 1.00 70.06 184 ASP A CA 1
ATOM 1494 C C . ASP A 1 184 ? 1.533 -22.755 -1.543 1.00 70.06 184 ASP A C 1
ATOM 1496 O O . ASP A 1 184 ? 0.981 -23.854 -1.500 1.00 70.06 184 ASP A O 1
ATOM 1500 N N . ALA A 1 185 ? 1.023 -21.710 -0.880 1.00 61.66 185 ALA A N 1
ATOM 1501 C CA . ALA A 1 185 ? -0.158 -21.815 -0.034 1.00 61.66 185 ALA A CA 1
ATOM 1502 C C . ALA A 1 185 ? -1.455 -21.806 -0.871 1.00 61.66 185 ALA A C 1
ATOM 1504 O O . ALA A 1 185 ? -1.556 -21.016 -1.810 1.00 61.66 185 ALA A O 1
ATOM 1505 N N . PRO A 1 186 ? -2.471 -22.614 -0.508 1.00 61.84 186 PRO A N 1
ATOM 1506 C CA . PRO A 1 186 ? -3.753 -22.628 -1.203 1.00 61.84 186 PRO A CA 1
ATOM 1507 C C . PRO A 1 186 ? -4.452 -21.252 -1.238 1.00 61.84 186 PRO A C 1
ATOM 1509 O O . PRO A 1 186 ? -4.336 -20.484 -0.276 1.00 61.84 186 PRO A O 1
ATOM 1512 N N . PRO A 1 187 ? -5.245 -20.965 -2.287 1.00 68.31 187 PRO A N 1
ATOM 1513 C CA . PRO A 1 187 ? -5.518 -21.852 -3.415 1.00 68.31 187 PRO A CA 1
ATOM 1514 C C . PRO A 1 187 ? -4.405 -21.812 -4.468 1.00 68.31 187 PRO A C 1
ATOM 1516 O O . PRO A 1 187 ? -3.888 -20.743 -4.795 1.00 68.31 187 PRO A O 1
ATOM 1519 N N . ALA A 1 188 ? -4.061 -22.982 -5.017 1.00 82.88 188 ALA A N 1
ATOM 1520 C CA . ALA A 1 188 ? -3.120 -23.070 -6.126 1.00 82.88 188 ALA A CA 1
ATOM 1521 C C . ALA A 1 188 ? -3.648 -22.245 -7.308 1.00 82.88 188 ALA A C 1
ATOM 1523 O O . ALA A 1 188 ? -4.798 -22.391 -7.732 1.00 82.88 188 ALA A O 1
ATOM 1524 N N . LEU A 1 189 ? -2.817 -21.335 -7.812 1.00 91.06 189 LEU A N 1
ATOM 1525 C CA . LEU A 1 189 ? -3.188 -20.484 -8.934 1.00 91.06 189 LEU A CA 1
ATOM 1526 C C . LEU A 1 189 ? -3.189 -21.314 -10.218 1.00 91.06 189 LEU A C 1
ATOM 1528 O O . LEU A 1 189 ? -2.201 -21.979 -10.521 1.00 91.06 189 LEU A O 1
ATOM 1532 N N . ASN A 1 190 ? -4.268 -21.236 -10.994 1.00 93.44 190 ASN A N 1
ATOM 1533 C CA . ASN A 1 190 ? -4.347 -21.848 -12.322 1.00 93.44 190 ASN A CA 1
ATOM 1534 C C . ASN A 1 190 ? -4.045 -20.855 -13.455 1.00 93.44 190 ASN A C 1
ATOM 1536 O O . ASN A 1 190 ? -3.945 -21.264 -14.609 1.00 93.44 190 ASN A O 1
ATOM 1540 N N . HIS A 1 191 ? -3.847 -19.570 -13.138 1.00 96.00 191 HIS A N 1
ATOM 1541 C CA . HIS A 1 191 ? -3.373 -18.569 -14.093 1.00 96.00 191 HIS A CA 1
ATOM 1542 C C . HIS A 1 191 ? -2.415 -17.559 -13.449 1.00 96.00 191 HIS A C 1
ATOM 1544 O O . HIS A 1 191 ? -2.731 -16.925 -12.443 1.00 96.00 191 HIS A O 1
ATOM 1550 N N . ILE A 1 192 ? -1.246 -17.346 -14.053 1.00 96.62 192 ILE A N 1
ATOM 1551 C CA . ILE A 1 192 ? -0.305 -16.293 -13.648 1.00 96.62 192 ILE A CA 1
ATOM 1552 C C . ILE A 1 192 ? -0.015 -15.422 -14.869 1.00 96.62 192 ILE A C 1
ATOM 1554 O O . ILE A 1 192 ? 0.756 -15.785 -15.754 1.00 96.62 192 ILE A O 1
ATOM 1558 N N . GLY A 1 193 ? -0.660 -14.260 -14.915 1.00 97.38 193 GLY A N 1
ATOM 1559 C CA . GLY A 1 193 ? -0.487 -13.272 -15.973 1.00 97.38 193 GLY A CA 1
ATOM 1560 C C . GLY A 1 193 ? 0.774 -12.424 -15.820 1.00 97.38 193 GLY A C 1
ATOM 1561 O O . GLY A 1 193 ? 1.374 -12.360 -14.746 1.00 97.38 193 GLY A O 1
ATOM 1562 N N . ARG A 1 194 ? 1.136 -11.689 -16.876 1.00 97.75 194 ARG A N 1
ATOM 1563 C CA . ARG A 1 194 ? 2.225 -10.698 -16.866 1.00 97.75 194 ARG A CA 1
ATOM 1564 C C . ARG A 1 194 ? 1.668 -9.295 -17.091 1.00 97.75 194 ARG A C 1
ATOM 1566 O O . ARG A 1 194 ? 0.728 -9.122 -17.861 1.00 97.75 194 ARG A O 1
ATOM 1573 N N . VAL A 1 195 ? 2.237 -8.275 -16.448 1.00 96.38 195 VAL A N 1
ATOM 1574 C CA . VAL A 1 195 ? 1.837 -6.871 -16.685 1.00 96.38 195 VAL A CA 1
ATOM 1575 C C . VAL A 1 195 ? 2.080 -6.468 -18.139 1.00 96.38 195 VAL A C 1
ATOM 1577 O O . VAL A 1 195 ? 1.298 -5.718 -18.718 1.00 96.38 195 VAL A O 1
ATOM 1580 N N . GLU A 1 196 ? 3.160 -6.972 -18.722 1.00 95.62 196 GLU A N 1
ATOM 1581 C CA . GLU A 1 196 ? 3.610 -6.706 -20.084 1.00 95.62 196 GLU A CA 1
ATOM 1582 C C . GLU A 1 196 ? 2.607 -7.220 -21.129 1.00 95.62 196 GLU A C 1
ATOM 1584 O O . GLU A 1 196 ? 2.462 -6.611 -22.186 1.00 95.62 196 GLU A O 1
ATOM 1589 N N . THR A 1 197 ? 1.861 -8.279 -20.799 1.00 96.25 197 THR A N 1
ATOM 1590 C CA . THR A 1 197 ? 0.802 -8.873 -21.627 1.00 96.25 197 THR A CA 1
ATOM 1591 C C . THR A 1 197 ? -0.537 -8.912 -20.884 1.00 96.25 197 THR A C 1
ATOM 1593 O O . THR A 1 197 ? -1.333 -9.839 -21.025 1.00 96.25 197 THR A O 1
ATOM 1596 N N . LEU A 1 198 ? -0.822 -7.873 -20.085 1.00 95.69 198 LEU A N 1
ATOM 1597 C CA . LEU A 1 198 ? -2.008 -7.831 -19.219 1.00 95.69 198 LEU A CA 1
ATOM 1598 C C . LEU A 1 198 ? -3.320 -8.046 -19.990 1.00 95.69 198 LEU A C 1
ATOM 1600 O O . LEU A 1 198 ? -4.266 -8.600 -19.434 1.00 95.69 198 LEU A O 1
ATOM 1604 N N . GLY A 1 199 ? -3.363 -7.655 -21.268 1.00 96.50 199 GLY A N 1
ATOM 1605 C CA . GLY A 1 199 ? -4.502 -7.884 -22.159 1.00 96.50 199 GLY A CA 1
ATOM 1606 C C . GLY A 1 199 ? -4.941 -9.348 -22.231 1.00 96.50 199 GLY A C 1
ATOM 1607 O O . GLY A 1 199 ? -6.140 -9.605 -22.218 1.00 96.50 199 GLY A O 1
ATOM 1608 N N . ASP A 1 200 ? -4.007 -10.301 -22.195 1.00 97.62 200 ASP A N 1
ATOM 1609 C CA . ASP A 1 200 ? -4.326 -11.734 -22.241 1.00 97.62 200 ASP A CA 1
ATOM 1610 C C . ASP A 1 200 ? -5.040 -12.182 -20.962 1.00 97.62 200 ASP A C 1
ATOM 1612 O O . ASP A 1 200 ? -6.017 -12.927 -20.999 1.00 97.62 200 ASP A O 1
ATOM 1616 N N . THR A 1 201 ? -4.599 -11.660 -19.815 1.00 97.81 201 THR A N 1
ATOM 1617 C CA . THR A 1 201 ? -5.236 -11.944 -18.520 1.00 97.81 201 THR A CA 1
ATOM 1618 C C . THR A 1 201 ? -6.604 -11.284 -18.411 1.00 97.81 201 THR A C 1
ATOM 1620 O O . THR A 1 201 ? -7.530 -11.883 -17.874 1.00 97.81 201 THR A O 1
ATOM 1623 N N . LEU A 1 202 ? -6.756 -10.065 -18.936 1.00 98.00 202 LEU A N 1
ATOM 1624 C CA . LEU A 1 202 ? -8.050 -9.386 -18.985 1.00 98.00 202 LEU A CA 1
ATOM 1625 C C . LEU A 1 202 ? -9.022 -10.106 -19.921 1.00 98.00 202 LEU A C 1
ATOM 1627 O O . LEU A 1 202 ? -10.192 -10.228 -19.582 1.00 98.00 202 LEU A O 1
ATOM 1631 N N . LYS A 1 203 ? -8.547 -10.625 -21.057 1.00 98.00 203 LYS A N 1
ATOM 1632 C CA . LYS A 1 203 ? -9.360 -11.440 -21.961 1.00 98.00 203 LYS A CA 1
ATOM 1633 C C . LYS A 1 203 ? -9.864 -12.704 -21.260 1.00 98.00 203 LYS A C 1
ATOM 1635 O O . LYS A 1 203 ? -11.069 -12.926 -21.255 1.00 98.00 203 LYS A O 1
ATOM 1640 N N . LEU A 1 204 ? -8.974 -13.460 -20.609 1.00 98.00 204 LEU A N 1
ATOM 1641 C CA . LEU A 1 204 ? -9.346 -14.648 -19.830 1.00 98.00 204 LEU A CA 1
ATOM 1642 C C . LEU A 1 204 ? -10.362 -14.310 -18.728 1.00 98.00 204 LEU A C 1
ATOM 1644 O O . LEU A 1 204 ? -11.363 -15.001 -18.567 1.00 98.00 204 LEU A O 1
ATOM 1648 N N . LEU A 1 205 ? -10.128 -13.223 -17.985 1.00 98.06 205 LEU A N 1
ATOM 1649 C CA . LEU A 1 205 ? -11.050 -12.768 -16.946 1.00 98.06 205 LEU A CA 1
ATOM 1650 C C . LEU A 1 205 ? -12.415 -12.383 -17.531 1.00 98.06 205 LEU A C 1
ATOM 1652 O O . LEU A 1 205 ? -13.436 -12.715 -16.941 1.00 98.06 205 LEU A O 1
ATOM 1656 N N . GLY A 1 206 ? -12.436 -11.715 -18.686 1.00 98.12 206 GLY A N 1
ATOM 1657 C CA . GLY A 1 206 ? -13.658 -11.364 -19.406 1.00 98.12 206 GLY A CA 1
ATOM 1658 C C . GLY A 1 206 ? -14.450 -12.589 -19.858 1.00 98.12 206 GLY A C 1
ATOM 1659 O O . GLY A 1 206 ? -15.654 -12.652 -19.633 1.00 98.12 206 GLY A O 1
ATOM 1660 N N . GLU A 1 207 ? -13.773 -13.583 -20.435 1.00 98.19 207 GLU A N 1
ATOM 1661 C CA . GLU A 1 207 ? -14.374 -14.865 -20.827 1.00 98.19 207 GLU A CA 1
ATOM 1662 C C . GLU A 1 207 ? -14.935 -15.626 -19.617 1.00 98.19 207 GLU A C 1
ATOM 1664 O O . GLU A 1 207 ? -16.017 -16.204 -19.708 1.00 98.19 207 GLU A O 1
ATOM 1669 N N . HIS A 1 208 ? -14.238 -15.588 -18.477 1.00 98.12 208 HIS A N 1
ATOM 1670 C CA . HIS A 1 208 ? -14.688 -16.208 -17.229 1.00 98.12 208 HIS A CA 1
ATOM 1671 C C . HIS A 1 208 ? -15.952 -15.540 -16.678 1.00 98.12 208 HIS A C 1
ATOM 1673 O O . HIS A 1 208 ? -16.955 -16.212 -16.456 1.00 98.12 208 HIS A O 1
ATOM 1679 N N . VAL A 1 209 ? -15.952 -14.211 -16.506 1.00 97.94 209 VAL A N 1
ATOM 1680 C CA . VAL A 1 209 ? -17.111 -13.501 -15.924 1.00 97.94 209 VAL A CA 1
ATOM 1681 C C . VAL A 1 209 ? -18.333 -13.482 -16.851 1.00 97.94 209 VAL A C 1
ATOM 1683 O O . VAL A 1 209 ? -19.462 -13.427 -16.364 1.00 97.94 209 VAL A O 1
ATOM 1686 N N . ALA A 1 210 ? -18.138 -13.613 -18.168 1.00 97.81 210 ALA A N 1
ATOM 1687 C CA . ALA A 1 210 ? -19.231 -13.729 -19.137 1.00 97.81 210 ALA A CA 1
ATOM 1688 C C . ALA A 1 210 ? -20.109 -14.969 -18.905 1.00 97.81 210 ALA A C 1
ATOM 1690 O O . ALA A 1 210 ? -21.310 -14.931 -19.175 1.00 97.81 210 ALA A O 1
ATOM 1691 N N . GLN A 1 211 ? -19.554 -16.045 -18.336 1.00 97.19 211 GLN A N 1
ATOM 1692 C CA . GLN A 1 211 ? -20.313 -17.251 -17.971 1.00 97.19 211 GLN A CA 1
ATOM 1693 C C . GLN A 1 211 ? -21.352 -16.980 -16.872 1.00 97.19 211 GLN A C 1
ATOM 1695 O O . GLN A 1 211 ? -22.335 -17.708 -16.753 1.00 97.19 211 GLN A O 1
ATOM 1700 N N . PHE A 1 212 ? -21.164 -15.899 -16.112 1.00 97.12 212 PHE A N 1
ATOM 1701 C CA . PHE A 1 212 ? -22.068 -15.426 -15.064 1.00 97.12 212 PHE A CA 1
ATOM 1702 C C . PHE A 1 212 ? -22.976 -14.281 -15.549 1.00 97.12 212 PHE A C 1
ATOM 1704 O O . PHE A 1 212 ? -23.649 -13.640 -14.745 1.00 97.12 212 PHE A O 1
ATOM 1711 N N . GLY A 1 213 ? -23.006 -14.009 -16.861 1.00 97.12 213 GLY A N 1
ATOM 1712 C CA . GLY A 1 213 ? -23.833 -12.956 -17.457 1.00 97.12 213 GLY A CA 1
ATOM 1713 C C . GLY A 1 213 ? -23.323 -11.534 -17.207 1.00 97.12 213 GLY A C 1
ATOM 1714 O O . GLY A 1 213 ? -24.105 -10.590 -17.308 1.00 97.12 213 GLY A O 1
ATOM 1715 N N . LEU A 1 214 ? -22.038 -11.375 -16.870 1.00 97.31 214 LEU A N 1
ATOM 1716 C CA . LEU A 1 214 ? -21.403 -10.076 -16.650 1.00 97.31 214 LEU A CA 1
ATOM 1717 C C . LEU A 1 214 ? -20.469 -9.697 -17.800 1.00 97.31 214 LEU A C 1
ATOM 1719 O O . LEU A 1 214 ? -19.863 -10.548 -18.445 1.00 97.31 214 LEU A O 1
ATOM 1723 N N . GLU A 1 215 ? -20.295 -8.394 -18.004 1.00 96.56 215 GLU A N 1
ATOM 1724 C CA . GLU A 1 215 ? -19.282 -7.845 -18.903 1.00 96.56 215 GLU A CA 1
ATOM 1725 C C . GLU A 1 215 ? -18.117 -7.266 -18.097 1.00 96.56 215 GLU A C 1
ATOM 1727 O O . GLU A 1 215 ? -18.303 -6.666 -17.036 1.00 96.56 215 GLU A O 1
ATOM 1732 N N . LEU A 1 216 ? -16.897 -7.428 -18.611 1.00 96.12 216 LEU A N 1
ATOM 1733 C CA . LEU A 1 216 ? -15.708 -6.885 -17.967 1.00 96.12 216 LEU A CA 1
ATOM 1734 C C . LEU A 1 216 ? -15.671 -5.353 -18.115 1.00 96.12 216 LEU A C 1
ATOM 1736 O O . LEU A 1 216 ? -15.632 -4.860 -19.247 1.00 96.12 216 LEU A O 1
ATOM 1740 N N . PRO A 1 217 ? -15.624 -4.576 -17.019 1.00 94.38 217 PRO A N 1
ATOM 1741 C CA . PRO A 1 217 ? -15.541 -3.128 -17.107 1.00 94.38 217 PRO A CA 1
ATOM 1742 C C . PRO A 1 217 ? -14.180 -2.682 -17.669 1.00 94.38 217 PRO A C 1
ATOM 1744 O O . PRO A 1 217 ? -13.174 -3.396 -17.547 1.00 94.38 217 PRO A O 1
ATOM 1747 N N . PRO A 1 218 ? -14.103 -1.474 -18.258 1.00 91.69 218 PRO A N 1
ATOM 1748 C CA . PRO A 1 218 ? -12.848 -0.938 -18.762 1.00 91.69 218 PRO A CA 1
ATOM 1749 C C . PRO A 1 218 ? -11.830 -0.782 -17.629 1.00 91.69 218 PRO A C 1
ATOM 1751 O O . PRO A 1 218 ? -12.118 -0.252 -16.556 1.00 91.69 218 PRO A O 1
ATOM 1754 N N . THR A 1 219 ? -10.596 -1.216 -17.875 1.00 88.50 219 THR A N 1
ATOM 1755 C CA . THR A 1 219 ? -9.544 -1.145 -16.860 1.00 88.50 219 THR A CA 1
ATOM 1756 C C . THR A 1 219 ? -9.049 0.289 -16.680 1.00 88.50 219 THR A C 1
ATOM 1758 O O . THR A 1 219 ? -8.667 0.964 -17.636 1.00 88.50 219 THR A O 1
ATOM 1761 N N . ARG A 1 220 ? -8.966 0.744 -15.427 1.00 85.44 220 ARG A N 1
ATOM 1762 C CA . ARG A 1 220 ? -8.374 2.044 -15.083 1.00 85.44 220 ARG A CA 1
ATOM 1763 C C . ARG A 1 220 ? -6.849 1.950 -15.087 1.00 85.44 220 ARG A C 1
ATOM 1765 O O . ARG A 1 220 ? -6.272 1.056 -14.459 1.00 85.44 220 ARG A O 1
ATOM 1772 N N . ARG A 1 221 ? -6.166 2.889 -15.747 1.00 78.19 221 ARG A N 1
ATOM 1773 C CA . ARG A 1 221 ? -4.700 2.987 -15.679 1.00 78.19 221 ARG A CA 1
ATOM 1774 C C . ARG A 1 221 ? -4.293 3.785 -14.441 1.00 78.19 221 ARG A C 1
ATOM 1776 O O . ARG A 1 221 ? -4.321 5.007 -14.452 1.00 78.19 221 ARG A O 1
ATOM 1783 N N . GLU A 1 222 ? -3.876 3.078 -13.395 1.00 80.69 222 GLU A N 1
ATOM 1784 C CA . GLU A 1 222 ? -3.560 3.660 -12.087 1.00 80.69 222 GLU A CA 1
ATOM 1785 C C . GLU A 1 222 ? -2.068 3.554 -11.742 1.00 80.69 222 GLU A C 1
ATOM 1787 O O . GLU A 1 222 ? -1.391 2.600 -12.125 1.00 80.69 222 GLU A O 1
ATOM 1792 N N . ASN A 1 223 ? -1.567 4.498 -10.936 1.00 69.25 223 ASN A N 1
ATOM 1793 C CA . ASN A 1 223 ? -0.192 4.522 -10.404 1.00 69.25 223 ASN A CA 1
ATOM 1794 C C . ASN A 1 223 ? 0.921 4.458 -11.466 1.00 69.25 223 ASN A C 1
ATOM 1796 O O . ASN A 1 223 ? 1.880 3.686 -11.334 1.00 69.25 223 ASN A O 1
ATOM 1800 N N . VAL A 1 224 ? 0.816 5.287 -12.505 1.00 77.31 224 VAL A N 1
ATOM 1801 C CA . VAL A 1 224 ? 1.899 5.463 -13.478 1.00 77.31 224 VAL A CA 1
ATOM 1802 C C . VAL A 1 224 ? 3.099 6.100 -12.776 1.00 77.31 224 VAL A C 1
ATOM 1804 O O . VAL A 1 224 ? 2.983 7.163 -12.173 1.00 77.31 224 VAL A O 1
ATOM 1807 N N . THR A 1 225 ? 4.251 5.432 -12.820 1.00 82.81 225 THR A N 1
ATOM 1808 C CA . THR A 1 225 ? 5.505 6.014 -12.332 1.00 82.81 225 THR A CA 1
ATOM 1809 C C . THR A 1 225 ? 6.036 7.022 -13.344 1.00 82.81 225 THR A C 1
ATOM 1811 O O . THR A 1 225 ? 5.990 6.727 -14.541 1.00 82.81 225 THR A O 1
ATOM 1814 N N . PRO A 1 226 ? 6.537 8.181 -12.892 1.00 90.62 226 PRO A N 1
ATOM 1815 C CA . PRO A 1 226 ? 6.874 9.273 -13.794 1.00 90.62 226 PRO A CA 1
ATOM 1816 C C . PRO A 1 226 ? 8.068 8.960 -14.686 1.00 90.62 226 PRO A C 1
ATOM 1818 O O . PRO A 1 226 ? 8.015 9.245 -15.878 1.00 90.62 226 PRO A O 1
ATOM 1821 N N . LEU A 1 227 ? 9.117 8.339 -14.141 1.00 96.31 227 LEU A N 1
ATOM 1822 C CA . LEU A 1 227 ? 10.356 8.128 -14.877 1.00 96.31 227 LEU A CA 1
ATOM 1823 C C . LEU A 1 227 ? 10.354 6.775 -15.608 1.00 96.31 227 LEU A C 1
ATOM 1825 O O . LEU A 1 227 ? 9.963 5.748 -15.025 1.00 96.31 227 LEU A O 1
ATOM 1829 N N . PRO A 1 228 ? 10.807 6.741 -16.876 1.00 95.19 228 PRO A N 1
ATOM 1830 C CA . PRO A 1 228 ? 10.982 5.498 -17.618 1.00 95.19 228 PRO A CA 1
ATOM 1831 C C . PRO A 1 228 ? 12.074 4.627 -16.984 1.00 95.19 228 PRO A C 1
ATOM 1833 O O . PRO A 1 228 ? 12.976 5.128 -16.316 1.00 95.19 228 PRO A O 1
ATOM 1836 N N . TYR A 1 229 ? 11.994 3.312 -17.190 1.00 95.19 229 TYR A N 1
ATOM 1837 C CA . TYR A 1 229 ? 13.042 2.388 -16.748 1.00 95.19 229 TYR A CA 1
ATOM 1838 C C . TYR A 1 229 ? 14.365 2.681 -17.487 1.00 95.19 229 TYR A C 1
ATOM 1840 O O . TYR A 1 229 ? 14.319 2.815 -18.713 1.00 95.19 229 TYR A O 1
ATOM 1848 N N . PRO A 1 230 ? 15.509 2.808 -16.782 1.00 94.44 230 PRO A N 1
ATOM 1849 C CA . PRO A 1 230 ? 16.823 3.076 -17.374 1.00 94.44 230 PRO A CA 1
ATOM 1850 C C . PRO A 1 230 ? 17.433 1.805 -17.983 1.00 94.44 230 PRO A C 1
ATOM 1852 O O . PRO A 1 230 ? 18.446 1.284 -17.522 1.00 94.44 230 PRO A O 1
ATOM 1855 N N . GLU A 1 231 ? 16.767 1.267 -19.001 1.00 88.62 231 GLU A N 1
ATOM 1856 C CA . GLU A 1 231 ? 17.173 0.035 -19.678 1.00 88.62 231 GLU A CA 1
ATOM 1857 C C . GLU A 1 231 ? 18.606 0.150 -20.207 1.00 88.62 231 GLU A C 1
ATOM 1859 O O . GLU A 1 231 ? 18.951 1.146 -20.838 1.00 88.62 231 GLU A O 1
ATOM 1864 N N . GLY A 1 232 ? 19.457 -0.829 -19.889 1.00 88.00 232 GLY A N 1
ATOM 1865 C CA . GLY A 1 232 ? 20.858 -0.876 -20.317 1.00 88.00 232 GLY A CA 1
ATOM 1866 C C . GLY A 1 232 ? 21.775 0.227 -19.765 1.00 88.00 232 GLY A C 1
ATOM 1867 O O . GLY A 1 232 ? 22.913 0.304 -20.212 1.00 88.00 232 GLY A O 1
ATOM 1868 N N . LEU A 1 233 ? 21.315 1.076 -18.834 1.00 92.75 233 LEU A N 1
ATOM 1869 C CA . LEU A 1 233 ? 22.125 2.150 -18.222 1.00 92.75 233 LEU A CA 1
ATOM 1870 C C . LEU A 1 233 ? 22.612 1.829 -16.809 1.00 92.75 233 LEU A C 1
ATOM 1872 O O . LEU A 1 233 ? 23.361 2.608 -16.230 1.00 92.75 233 LEU A O 1
ATOM 1876 N N . LEU A 1 234 ? 22.142 0.723 -16.237 1.00 94.06 234 LEU A N 1
ATOM 1877 C CA . LEU A 1 234 ? 22.554 0.282 -14.911 1.00 94.06 234 LEU A CA 1
ATOM 1878 C C . LEU A 1 234 ? 23.955 -0.334 -14.979 1.00 94.06 234 LEU A C 1
ATOM 1880 O O . LEU A 1 234 ? 24.241 -1.125 -15.884 1.00 94.06 234 LEU A O 1
ATOM 1884 N N . GLY A 1 235 ? 24.787 -0.019 -13.986 1.00 93.88 235 GLY A N 1
ATOM 1885 C CA . GLY A 1 235 ? 26.118 -0.596 -13.853 1.00 93.88 235 GLY A CA 1
ATOM 1886 C C . GLY A 1 235 ? 26.096 -2.115 -13.649 1.00 93.88 235 GLY A C 1
ATOM 1887 O O . GLY A 1 235 ? 25.105 -2.702 -13.203 1.00 93.88 235 GLY A O 1
ATOM 1888 N N . GLU A 1 236 ? 27.222 -2.766 -13.946 1.00 95.00 236 GLU A N 1
ATOM 1889 C CA . GLU A 1 236 ? 27.364 -4.229 -13.871 1.00 95.00 236 GLU A CA 1
ATOM 1890 C C . GLU A 1 236 ? 27.032 -4.792 -12.489 1.00 95.00 236 GLU A C 1
ATOM 1892 O O . GLU A 1 236 ? 26.347 -5.809 -12.379 1.00 95.00 236 GLU A O 1
ATOM 1897 N N . GLU A 1 237 ? 27.478 -4.118 -11.428 1.00 95.75 237 GLU A N 1
ATOM 1898 C CA . GLU A 1 237 ? 27.191 -4.532 -10.057 1.00 95.75 237 GLU A CA 1
ATOM 1899 C C . GLU A 1 237 ? 25.694 -4.446 -9.741 1.00 95.75 237 GLU A C 1
ATOM 1901 O O . GLU A 1 237 ? 25.127 -5.409 -9.226 1.00 95.75 237 GLU A O 1
ATOM 1906 N N . THR A 1 238 ? 25.038 -3.346 -10.119 1.00 96.88 238 THR A N 1
ATOM 1907 C CA . THR A 1 238 ? 23.592 -3.149 -9.955 1.00 96.88 238 THR A CA 1
ATOM 1908 C C . THR A 1 238 ? 22.804 -4.262 -10.646 1.00 96.88 238 THR A C 1
ATOM 1910 O O . THR A 1 238 ? 21.914 -4.871 -10.045 1.00 96.88 238 THR A O 1
ATOM 1913 N N . VAL A 1 239 ? 23.143 -4.568 -11.902 1.00 96.69 239 VAL A N 1
ATOM 1914 C CA . VAL A 1 239 ? 22.491 -5.635 -12.674 1.00 96.69 239 VAL A CA 1
ATOM 1915 C C . VAL A 1 239 ? 22.741 -7.002 -12.051 1.00 96.69 239 VAL A C 1
ATOM 1917 O O . VAL A 1 239 ? 21.792 -7.773 -11.896 1.00 96.69 239 VAL A O 1
ATOM 1920 N N . ARG A 1 240 ? 23.981 -7.295 -11.640 1.00 96.69 240 ARG A N 1
ATOM 1921 C CA . ARG A 1 240 ? 24.322 -8.543 -10.947 1.00 96.69 240 ARG A CA 1
ATOM 1922 C C . ARG A 1 240 ? 23.492 -8.709 -9.677 1.00 96.69 240 ARG A C 1
ATOM 1924 O O . ARG A 1 240 ? 22.888 -9.759 -9.496 1.00 96.69 240 ARG A O 1
ATOM 1931 N N . THR A 1 241 ? 23.391 -7.677 -8.838 1.00 97.12 241 THR A N 1
ATOM 1932 C CA . THR A 1 241 ? 22.589 -7.731 -7.608 1.00 97.12 241 THR A CA 1
ATOM 1933 C C . THR A 1 241 ? 21.110 -7.978 -7.894 1.00 97.12 241 THR A C 1
ATOM 1935 O O . THR A 1 241 ? 20.499 -8.813 -7.231 1.00 97.12 241 THR A O 1
ATOM 1938 N N . ILE A 1 242 ? 20.525 -7.304 -8.891 1.00 97.25 242 ILE A N 1
ATOM 1939 C CA . ILE A 1 242 ? 19.128 -7.542 -9.290 1.00 97.25 242 ILE A CA 1
ATOM 1940 C C . ILE A 1 242 ? 18.947 -8.983 -9.771 1.00 97.25 242 ILE A C 1
ATOM 1942 O O . ILE A 1 242 ? 17.997 -9.647 -9.358 1.00 97.25 242 ILE A O 1
ATOM 1946 N N . ARG A 1 243 ? 19.844 -9.464 -10.636 1.00 96.75 243 ARG A N 1
ATOM 1947 C CA . ARG A 1 243 ? 19.808 -10.820 -11.188 1.00 96.75 243 ARG A CA 1
ATOM 1948 C C . ARG A 1 243 ? 19.892 -11.871 -10.089 1.00 96.75 243 ARG A C 1
ATOM 1950 O O . ARG A 1 243 ? 19.058 -12.764 -10.055 1.00 96.75 243 ARG A O 1
ATOM 1957 N N . GLU A 1 244 ? 20.856 -11.747 -9.182 1.00 96.44 244 GLU A N 1
ATOM 1958 C CA . GLU A 1 244 ? 21.064 -12.693 -8.083 1.00 96.44 244 GLU A CA 1
ATOM 1959 C C . GLU A 1 244 ? 19.895 -12.682 -7.096 1.00 96.44 244 GLU A C 1
ATOM 1961 O O . GLU A 1 244 ? 19.369 -13.744 -6.763 1.00 96.44 244 GLU A O 1
ATOM 1966 N N . TYR A 1 245 ? 19.452 -11.496 -6.665 1.00 95.94 245 TYR A N 1
ATOM 1967 C CA . TYR A 1 245 ? 18.353 -11.369 -5.710 1.00 95.94 245 TYR A CA 1
ATOM 1968 C C . TYR A 1 245 ? 17.048 -11.924 -6.294 1.00 95.94 245 TYR A C 1
ATOM 1970 O O . TYR A 1 245 ? 16.398 -12.749 -5.660 1.00 95.94 245 TYR A O 1
ATOM 1978 N N . TYR A 1 246 ? 16.692 -11.542 -7.526 1.00 97.25 246 TYR A N 1
ATOM 1979 C CA . TYR A 1 246 ? 15.447 -11.960 -8.182 1.00 97.25 246 TYR A CA 1
ATOM 1980 C C . TYR A 1 246 ? 15.563 -13.237 -9.023 1.00 97.25 246 TYR A C 1
ATOM 1982 O O . TYR A 1 246 ? 14.623 -13.573 -9.744 1.00 97.25 246 TYR A O 1
ATOM 1990 N N . ALA A 1 247 ? 16.662 -13.990 -8.923 1.00 97.00 247 ALA A N 1
ATOM 1991 C CA . ALA A 1 247 ? 16.859 -15.224 -9.687 1.00 97.00 247 ALA A CA 1
ATOM 1992 C C . ALA A 1 247 ? 15.678 -16.218 -9.581 1.00 97.00 247 ALA A C 1
ATOM 1994 O O . AL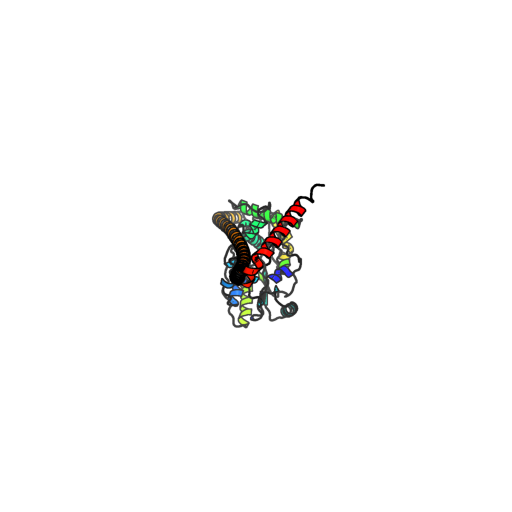A A 1 247 ? 15.331 -16.833 -10.593 1.00 97.00 247 ALA A O 1
ATOM 1995 N N . PRO A 1 248 ? 15.016 -16.387 -8.411 1.00 96.50 248 PRO A N 1
ATO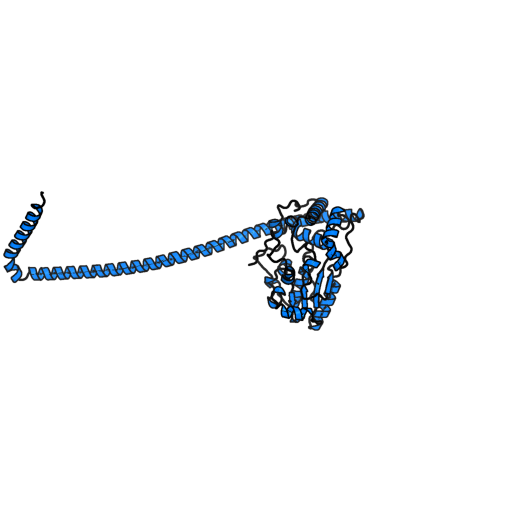M 1996 C CA . PRO A 1 248 ? 13.819 -17.220 -8.317 1.00 96.50 248 PRO A CA 1
ATOM 1997 C C . PRO A 1 248 ? 12.654 -16.721 -9.179 1.00 96.50 248 PRO A C 1
ATOM 1999 O O . PRO A 1 248 ? 12.005 -17.537 -9.823 1.00 96.50 248 PRO A O 1
ATOM 2002 N N . ASP A 1 249 ? 12.414 -15.407 -9.231 1.00 97.19 249 ASP A N 1
ATOM 2003 C CA . ASP A 1 249 ? 11.333 -14.821 -10.032 1.00 97.19 249 ASP A CA 1
ATOM 2004 C C . ASP A 1 249 ? 11.605 -14.969 -11.535 1.00 97.19 249 ASP A C 1
ATOM 2006 O O . ASP A 1 249 ? 10.695 -15.333 -12.279 1.00 97.19 249 ASP A O 1
ATOM 2010 N N . TYR A 1 250 ? 12.845 -14.723 -11.984 1.00 97.62 250 TYR A N 1
ATOM 2011 C CA . TYR A 1 250 ? 13.215 -14.889 -13.397 1.00 97.62 250 TYR A CA 1
ATOM 2012 C C . TYR A 1 250 ? 12.969 -16.323 -13.871 1.00 97.62 250 TYR A C 1
ATOM 2014 O O . TYR A 1 250 ? 12.339 -16.523 -14.907 1.00 97.62 250 TYR A O 1
ATOM 2022 N N . ARG A 1 251 ? 13.387 -17.320 -13.078 1.00 97.00 251 ARG A N 1
ATOM 2023 C CA . ARG A 1 251 ? 13.173 -18.738 -13.400 1.00 97.00 251 ARG A CA 1
ATOM 2024 C C . ARG A 1 251 ? 11.707 -19.155 -13.321 1.00 97.00 251 ARG A C 1
ATOM 2026 O O . ARG A 1 251 ? 11.232 -19.833 -14.221 1.00 97.00 251 ARG A O 1
ATOM 2033 N N . ALA A 1 252 ? 11.004 -18.789 -12.249 1.00 95.38 252 ALA A N 1
ATOM 2034 C CA . ALA A 1 252 ? 9.635 -19.249 -12.015 1.00 95.38 252 ALA A CA 1
ATOM 2035 C C . ALA A 1 252 ? 8.639 -18.682 -13.032 1.00 95.38 252 ALA A C 1
ATOM 2037 O O . ALA A 1 252 ? 7.674 -19.354 -13.387 1.00 95.38 252 ALA A O 1
ATOM 2038 N N . PHE A 1 253 ? 8.868 -17.451 -13.493 1.00 95.44 253 PHE A N 1
ATOM 2039 C CA . PHE A 1 253 ? 7.952 -16.760 -14.396 1.00 95.44 253 PHE A CA 1
ATOM 2040 C C . PHE A 1 253 ? 8.506 -16.577 -15.804 1.00 95.44 253 PHE A C 1
ATOM 2042 O O . PHE A 1 253 ? 7.862 -15.879 -16.582 1.00 95.44 253 PHE A O 1
ATOM 2049 N N . ASP A 1 254 ? 9.646 -17.194 -16.132 1.00 96.25 254 ASP A N 1
ATOM 2050 C CA . ASP A 1 254 ? 10.276 -17.178 -17.458 1.00 96.25 254 ASP A CA 1
ATOM 2051 C C . ASP A 1 254 ? 10.449 -15.749 -18.016 1.00 96.25 254 ASP A C 1
ATOM 2053 O O . ASP A 1 254 ? 9.979 -15.396 -19.103 1.00 96.25 254 ASP A O 1
ATOM 2057 N N . TYR A 1 255 ? 11.063 -14.883 -17.201 1.00 96.69 255 TYR A N 1
ATOM 2058 C CA . TYR A 1 255 ? 11.490 -13.544 -17.617 1.00 96.69 255 TYR A CA 1
ATOM 2059 C C . TYR A 1 255 ? 12.959 -13.567 -18.056 1.00 96.69 255 TYR A C 1
ATOM 2061 O O . TYR A 1 255 ? 13.766 -14.251 -17.421 1.00 96.69 255 TYR A O 1
ATOM 2069 N N . PRO A 1 256 ? 13.339 -12.778 -19.078 1.00 94.56 256 PRO A N 1
ATOM 2070 C CA . PRO A 1 256 ? 14.740 -12.611 -19.432 1.00 94.56 256 PRO A CA 1
ATOM 2071 C C . PRO A 1 256 ? 15.495 -11.918 -18.294 1.00 94.56 256 PRO A C 1
ATOM 2073 O O . PRO A 1 256 ? 15.003 -10.962 -17.692 1.00 94.56 256 PRO A O 1
ATOM 2076 N N . GLU A 1 257 ? 16.705 -12.390 -18.009 1.00 92.00 257 GLU A N 1
ATOM 2077 C CA . GLU A 1 257 ? 17.573 -11.726 -17.041 1.00 92.00 257 GLU A CA 1
ATOM 2078 C C . GLU A 1 257 ? 18.086 -10.387 -17.603 1.00 92.00 257 GLU A C 1
ATOM 2080 O O . GLU A 1 257 ? 18.360 -10.281 -18.800 1.00 92.00 257 GLU A O 1
ATOM 2085 N N . PRO A 1 258 ? 18.256 -9.352 -16.761 1.00 91.12 258 PRO A N 1
ATOM 2086 C CA . PRO A 1 258 ? 18.740 -8.055 -17.212 1.00 91.12 258 PRO A CA 1
ATOM 2087 C C . PRO A 1 258 ? 20.212 -8.126 -17.629 1.00 91.12 258 PRO A C 1
ATOM 2089 O O . PRO A 1 258 ? 21.021 -8.815 -16.998 1.00 91.12 258 PRO A O 1
ATOM 2092 N N . GLU A 1 259 ? 20.573 -7.351 -18.649 1.00 86.56 259 GLU A N 1
ATOM 2093 C CA . GLU A 1 259 ? 21.946 -7.177 -19.129 1.00 86.56 259 GLU A CA 1
ATOM 2094 C C . GLU A 1 259 ? 22.497 -5.801 -18.729 1.00 86.56 259 GLU A C 1
ATOM 2096 O O . GLU A 1 259 ? 21.770 -4.805 -18.706 1.00 86.56 259 GLU A O 1
ATOM 2101 N N . ALA A 1 260 ? 23.785 -5.751 -18.385 1.00 83.69 260 ALA A N 1
ATOM 2102 C CA . ALA A 1 260 ? 24.466 -4.520 -17.993 1.00 83.69 260 ALA A CA 1
ATOM 2103 C C . ALA A 1 260 ? 24.994 -3.771 -19.213 1.00 83.69 260 ALA A C 1
ATOM 2105 O O . ALA A 1 260 ? 25.457 -4.405 -20.159 1.00 83.69 260 ALA A O 1
ATOM 2106 N N . ASN A 1 261 ? 24.964 -2.434 -19.158 1.00 77.88 261 ASN A N 1
ATOM 2107 C CA . ASN A 1 261 ? 25.566 -1.552 -20.166 1.00 77.88 261 ASN A CA 1
ATOM 2108 C C . ASN A 1 261 ? 25.207 -1.905 -21.625 1.00 77.88 261 ASN A C 1
ATOM 2110 O O . ASN A 1 261 ? 25.993 -1.671 -22.540 1.00 77.88 261 ASN A O 1
ATOM 2114 N N . SER A 1 262 ? 24.024 -2.482 -21.854 1.00 79.94 262 SER A N 1
ATOM 2115 C CA . SER A 1 262 ? 23.583 -2.941 -23.176 1.00 79.94 262 SER A CA 1
ATOM 2116 C C . SER A 1 262 ? 22.940 -1.833 -24.017 1.00 79.94 262 SER A C 1
ATOM 2118 O O . SER A 1 262 ? 22.585 -2.054 -25.176 1.00 79.94 262 SER A O 1
ATOM 2120 N N . SER A 1 263 ? 22.787 -0.627 -23.459 1.00 80.31 263 SER A N 1
ATOM 2121 C CA . SER A 1 263 ? 22.183 0.499 -24.169 1.00 80.31 263 SER A CA 1
ATOM 2122 C C . SER A 1 263 ? 23.161 1.204 -25.100 1.00 80.31 263 SER A C 1
ATOM 2124 O O . SER A 1 263 ? 24.241 1.618 -24.694 1.00 80.31 263 SER A O 1
ATOM 2126 N N . SER A 1 264 ? 22.720 1.442 -26.339 1.00 87.38 264 SER A N 1
ATOM 2127 C CA . SER A 1 264 ? 23.383 2.377 -27.263 1.00 87.38 264 SER A CA 1
ATOM 2128 C C . SER A 1 264 ? 23.514 3.782 -26.659 1.00 87.38 264 SER A C 1
ATOM 2130 O O . SER A 1 264 ? 22.658 4.206 -25.870 1.00 87.38 264 SER A O 1
ATOM 2132 N N . GLU A 1 265 ? 24.524 4.542 -27.090 1.00 89.62 265 GLU A N 1
ATOM 2133 C CA . GLU A 1 265 ? 24.707 5.942 -26.681 1.00 89.62 265 GLU A CA 1
ATOM 2134 C C . GLU A 1 265 ? 23.457 6.794 -26.966 1.00 89.62 265 GLU A C 1
ATOM 2136 O O . GLU A 1 265 ? 23.063 7.623 -26.142 1.00 89.62 265 GLU A O 1
ATOM 2141 N N . GLU A 1 266 ? 22.760 6.550 -28.082 1.00 90.94 266 GLU A N 1
ATOM 2142 C CA . GLU A 1 266 ? 21.507 7.232 -28.404 1.00 90.94 266 GLU A CA 1
ATOM 2143 C C . GLU A 1 266 ? 20.378 6.900 -27.425 1.00 90.94 266 GLU A C 1
ATOM 2145 O O . GLU A 1 266 ? 19.617 7.795 -27.048 1.00 90.94 266 GLU A O 1
ATOM 2150 N N . ALA A 1 267 ? 20.238 5.636 -27.012 1.00 90.25 267 ALA A N 1
ATOM 2151 C CA . ALA A 1 267 ? 19.234 5.235 -26.024 1.00 90.25 267 ALA A CA 1
ATOM 2152 C C . ALA A 1 267 ? 19.514 5.886 -24.661 1.00 90.25 267 ALA A C 1
ATOM 2154 O O . ALA A 1 267 ? 18.595 6.426 -24.039 1.00 90.25 267 ALA A O 1
ATOM 2155 N N . ALA A 1 268 ? 20.787 5.923 -24.254 1.00 92.69 268 ALA A N 1
ATOM 2156 C CA . ALA A 1 268 ? 21.231 6.613 -23.048 1.00 92.69 268 ALA A CA 1
ATOM 2157 C C . ALA A 1 268 ? 20.905 8.109 -23.093 1.00 92.69 268 ALA A C 1
ATOM 2159 O O . ALA A 1 268 ? 20.320 8.650 -22.153 1.00 92.69 268 ALA A O 1
ATOM 2160 N N . ARG A 1 269 ? 21.222 8.778 -24.209 1.00 95.06 269 ARG A N 1
ATOM 2161 C CA . ARG A 1 269 ? 20.911 10.198 -24.407 1.00 95.06 269 ARG A CA 1
ATOM 2162 C C . ARG A 1 269 ? 19.406 10.464 -24.336 1.00 95.06 269 ARG A C 1
ATOM 2164 O O . ARG A 1 269 ? 18.991 11.342 -23.587 1.00 95.06 269 ARG A O 1
ATOM 2171 N N . ARG A 1 270 ? 18.582 9.671 -25.034 1.00 95.62 270 ARG A N 1
ATOM 2172 C CA . ARG A 1 270 ? 17.111 9.812 -25.005 1.00 95.62 270 ARG A CA 1
ATOM 2173 C C . ARG A 1 270 ? 16.533 9.623 -23.607 1.00 95.62 270 ARG A C 1
ATOM 2175 O O . ARG A 1 270 ? 15.578 10.309 -23.248 1.00 95.62 270 ARG A O 1
ATOM 2182 N N . TRP A 1 271 ? 17.067 8.678 -22.830 1.00 96.31 271 TRP A N 1
ATOM 2183 C CA . TRP A 1 271 ? 16.627 8.487 -21.451 1.00 96.31 271 TRP A CA 1
ATOM 2184 C C . TRP A 1 271 ? 16.963 9.712 -20.599 1.00 96.31 271 TRP A C 1
ATOM 2186 O O . TRP A 1 271 ? 16.073 10.205 -19.914 1.00 96.31 271 TRP A O 1
ATOM 2196 N N . ARG A 1 272 ? 18.192 10.245 -20.692 1.00 96.62 272 ARG A N 1
ATOM 2197 C CA . ARG A 1 272 ? 18.597 11.457 -19.958 1.00 96.62 272 ARG A CA 1
ATOM 2198 C C . ARG A 1 272 ? 17.724 12.653 -20.313 1.00 96.62 272 ARG A C 1
ATOM 2200 O O . ARG A 1 272 ? 17.140 13.233 -19.411 1.00 96.62 272 ARG A O 1
ATOM 2207 N N . GLU A 1 273 ? 17.564 12.955 -21.602 1.00 96.88 273 GLU A N 1
ATOM 2208 C CA . GLU A 1 273 ? 16.717 14.058 -22.085 1.00 96.88 273 GLU A CA 1
ATOM 2209 C C . GLU A 1 273 ? 15.280 13.934 -21.560 1.00 96.88 273 GLU A C 1
ATOM 2211 O O . GLU A 1 273 ? 14.697 14.891 -21.055 1.00 96.88 273 GLU A O 1
ATOM 2216 N N . ARG A 1 274 ? 14.698 12.731 -21.635 1.00 96.44 274 ARG A N 1
ATOM 2217 C CA . ARG A 1 274 ? 13.339 12.494 -21.145 1.00 96.44 274 ARG A CA 1
ATOM 2218 C C . ARG A 1 274 ? 13.239 12.605 -19.626 1.00 96.44 274 ARG A C 1
ATOM 2220 O O . ARG A 1 274 ? 12.235 13.112 -19.134 1.00 96.44 274 ARG A O 1
ATOM 2227 N N . THR A 1 275 ? 14.214 12.077 -18.893 1.00 97.06 275 THR A N 1
ATOM 2228 C CA . THR A 1 275 ? 14.246 12.150 -17.430 1.00 97.06 275 THR A CA 1
ATOM 2229 C C . THR A 1 275 ? 14.387 13.595 -16.982 1.00 97.06 275 THR A C 1
ATOM 2231 O O . THR A 1 275 ? 13.605 14.009 -16.135 1.00 97.06 275 THR A O 1
ATOM 2234 N N . ASP A 1 276 ? 15.284 14.361 -17.602 1.00 97.00 276 ASP A N 1
ATOM 2235 C CA . ASP A 1 276 ? 15.532 15.776 -17.314 1.00 97.00 276 ASP A CA 1
ATOM 2236 C C . ASP A 1 276 ? 14.244 16.608 -17.413 1.00 97.00 276 ASP A C 1
ATOM 2238 O O . ASP A 1 276 ? 13.839 17.249 -16.446 1.00 97.00 276 ASP A O 1
ATOM 2242 N N . ILE A 1 277 ? 13.488 16.449 -18.508 1.00 96.94 277 ILE A N 1
ATOM 2243 C CA . ILE A 1 277 ? 12.168 17.087 -18.697 1.00 96.94 277 ILE A CA 1
ATOM 2244 C C . ILE A 1 277 ? 11.178 16.739 -17.567 1.00 96.94 277 ILE A C 1
ATOM 2246 O O . ILE A 1 277 ? 10.293 17.526 -17.231 1.00 96.94 277 ILE A O 1
ATOM 2250 N N . LEU A 1 278 ? 11.278 15.537 -16.997 1.00 97.38 278 LEU A N 1
ATOM 2251 C CA . LEU A 1 278 ? 10.352 15.038 -15.982 1.00 97.38 278 LEU A CA 1
ATOM 2252 C C . LEU A 1 278 ? 10.796 15.349 -14.545 1.00 97.38 278 LEU A C 1
ATOM 2254 O O . LEU A 1 278 ? 9.981 15.171 -13.633 1.00 97.38 278 LEU A O 1
ATOM 2258 N N . LEU A 1 279 ? 12.030 15.815 -14.320 1.00 96.81 279 LEU A N 1
ATOM 2259 C CA . LEU A 1 279 ? 12.557 16.078 -12.976 1.00 96.81 279 LEU A CA 1
ATOM 2260 C C . LEU A 1 279 ? 11.768 17.162 -12.245 1.00 96.81 279 LEU A C 1
ATOM 2262 O O . LEU A 1 279 ? 11.435 16.974 -11.076 1.00 96.81 279 LEU A O 1
ATOM 2266 N N . ASP A 1 280 ? 11.351 18.223 -12.937 1.00 95.19 280 ASP A N 1
ATOM 2267 C CA . ASP A 1 280 ? 10.498 19.262 -12.345 1.00 95.19 280 ASP A CA 1
ATOM 2268 C C . ASP A 1 280 ? 9.182 18.674 -11.817 1.00 95.19 280 ASP A C 1
ATOM 2270 O O . ASP A 1 280 ? 8.745 18.958 -10.697 1.00 95.19 280 ASP A O 1
ATOM 2274 N N . SER A 1 281 ? 8.564 17.776 -12.591 1.00 95.12 281 SER A N 1
ATOM 2275 C CA . SER A 1 281 ? 7.339 17.085 -12.173 1.00 95.12 281 SER A CA 1
ATOM 2276 C C . SER A 1 281 ? 7.589 16.166 -10.974 1.00 95.12 281 SER A C 1
ATOM 2278 O O . SER A 1 281 ? 6.760 16.097 -10.062 1.00 95.12 281 SER A O 1
ATOM 2280 N N . VAL A 1 282 ? 8.735 15.477 -10.944 1.00 96.50 282 VAL A N 1
ATOM 2281 C CA . VAL A 1 282 ? 9.170 14.669 -9.794 1.00 96.50 282 VAL A CA 1
ATOM 2282 C C . VAL A 1 282 ? 9.331 15.541 -8.548 1.00 96.50 282 VAL A C 1
ATOM 2284 O O . VAL A 1 282 ? 8.783 15.186 -7.504 1.00 96.50 282 VAL A O 1
ATOM 2287 N N . GLY A 1 283 ? 9.976 16.704 -8.659 1.00 96.56 283 GLY A N 1
ATOM 2288 C CA . GLY A 1 283 ? 10.126 17.666 -7.566 1.00 96.56 283 GLY A CA 1
ATOM 2289 C C . GLY A 1 283 ? 8.783 18.155 -7.013 1.00 96.56 283 GLY A C 1
ATOM 2290 O O . GLY A 1 283 ? 8.575 18.166 -5.797 1.00 96.56 283 GLY A O 1
ATOM 2291 N N . VAL A 1 284 ? 7.820 18.469 -7.889 1.00 95.69 284 VAL A N 1
ATOM 2292 C CA . VAL A 1 284 ? 6.452 18.843 -7.481 1.00 95.69 284 VAL A CA 1
ATOM 2293 C C . VAL A 1 284 ? 5.759 17.704 -6.728 1.00 95.69 284 VAL A C 1
ATOM 2295 O O . VAL A 1 284 ? 5.137 17.945 -5.691 1.00 95.69 284 VAL A O 1
ATOM 2298 N N . MET A 1 285 ? 5.876 16.460 -7.203 1.00 95.06 285 MET A N 1
ATOM 2299 C CA . MET A 1 285 ? 5.285 15.298 -6.528 1.00 95.06 285 MET A CA 1
ATOM 2300 C C . MET A 1 285 ? 5.936 15.005 -5.173 1.00 95.06 285 MET A C 1
ATOM 2302 O O . MET A 1 285 ? 5.223 14.663 -4.228 1.00 95.06 285 MET A O 1
ATOM 2306 N N . ILE A 1 286 ? 7.256 15.167 -5.056 1.00 95.94 286 ILE A N 1
ATOM 2307 C CA . ILE A 1 286 ? 7.971 15.057 -3.778 1.00 95.94 286 ILE A CA 1
ATOM 2308 C C . ILE A 1 286 ? 7.444 16.110 -2.800 1.00 95.94 286 ILE A C 1
ATOM 2310 O O . ILE A 1 286 ? 6.974 15.754 -1.721 1.00 95.94 286 ILE A O 1
ATOM 2314 N N . SER A 1 287 ? 7.414 17.386 -3.205 1.00 95.81 287 SER A N 1
ATOM 2315 C CA . SER A 1 287 ? 6.909 18.474 -2.357 1.00 95.81 287 SER A CA 1
ATOM 2316 C C . SER A 1 287 ? 5.448 18.255 -1.945 1.00 95.81 287 SER A C 1
ATOM 2318 O O . SER A 1 287 ? 5.061 18.507 -0.802 1.00 95.81 287 SER A O 1
ATOM 2320 N N . HIS A 1 288 ? 4.619 17.741 -2.858 1.00 93.62 288 HIS A N 1
ATOM 2321 C CA . HIS A 1 288 ? 3.243 17.365 -2.555 1.00 93.62 288 HIS A CA 1
ATOM 2322 C C . HIS A 1 288 ? 3.169 16.273 -1.477 1.00 93.62 288 HIS A C 1
ATOM 2324 O O . HIS A 1 288 ? 2.423 16.420 -0.507 1.00 93.62 288 HIS A O 1
ATOM 2330 N N . ASN A 1 289 ? 3.957 15.204 -1.608 1.00 92.88 289 ASN A N 1
ATOM 2331 C CA . ASN A 1 289 ? 3.974 14.105 -0.645 1.00 92.88 289 ASN A CA 1
ATOM 2332 C C . ASN A 1 289 ? 4.515 14.537 0.725 1.00 92.88 289 ASN A C 1
ATOM 2334 O O . ASN A 1 289 ? 3.957 14.137 1.747 1.00 92.88 289 ASN A O 1
ATOM 2338 N N . GLU A 1 290 ? 5.523 15.407 0.767 1.00 93.12 290 GLU A N 1
ATOM 2339 C CA . GLU A 1 290 ? 6.032 16.005 2.008 1.00 93.12 290 GLU A CA 1
ATOM 2340 C C . GLU A 1 290 ? 4.949 16.843 2.709 1.00 93.12 290 GLU A C 1
ATOM 2342 O O . GLU A 1 290 ? 4.701 16.671 3.904 1.00 93.12 290 GLU A O 1
ATOM 2347 N N . ARG A 1 291 ? 4.203 17.672 1.963 1.00 92.25 291 ARG A N 1
ATOM 2348 C CA . ARG A 1 291 ? 3.055 18.421 2.512 1.00 92.25 291 ARG A CA 1
ATOM 2349 C C . ARG A 1 291 ? 1.964 17.494 3.040 1.00 92.25 291 ARG A C 1
ATOM 2351 O O . ARG A 1 291 ? 1.423 17.745 4.118 1.00 92.25 291 ARG A O 1
ATOM 2358 N N . LEU A 1 292 ? 1.644 16.418 2.317 1.00 89.12 292 LEU A N 1
ATOM 2359 C CA . LEU A 1 292 ? 0.697 15.404 2.789 1.00 89.12 292 LEU A CA 1
ATOM 2360 C C . LEU A 1 292 ? 1.175 14.743 4.088 1.00 89.12 292 LEU A C 1
ATOM 2362 O O . LEU A 1 292 ? 0.355 14.501 4.974 1.00 89.12 292 LEU A O 1
ATOM 2366 N N . ALA A 1 293 ? 2.478 14.488 4.236 1.00 88.25 293 ALA A N 1
ATOM 2367 C CA . ALA A 1 293 ? 3.051 13.966 5.474 1.00 88.25 293 ALA A CA 1
ATOM 2368 C C . ALA A 1 293 ? 2.849 14.948 6.642 1.00 88.25 293 ALA A C 1
ATOM 2370 O O . ALA A 1 293 ? 2.298 14.565 7.676 1.00 88.25 293 ALA A O 1
ATOM 2371 N N . THR A 1 294 ? 3.182 16.232 6.455 1.00 90.50 294 THR A N 1
ATOM 2372 C CA . THR A 1 294 ? 2.987 17.276 7.479 1.00 90.50 294 THR A CA 1
ATOM 2373 C C . THR A 1 294 ? 1.519 17.425 7.891 1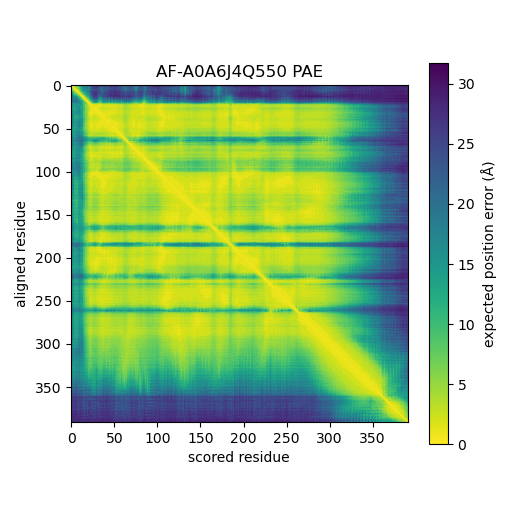.00 90.50 294 THR A C 1
ATOM 2375 O O . THR A 1 294 ? 1.199 17.521 9.083 1.00 90.50 294 THR A O 1
ATOM 2378 N N . LEU A 1 295 ? 0.604 17.424 6.916 1.00 89.19 295 LEU A N 1
ATOM 2379 C CA . LEU A 1 295 ? -0.839 17.485 7.168 1.00 89.19 295 LEU A CA 1
ATOM 2380 C C . LEU A 1 295 ? -1.329 16.245 7.919 1.00 89.19 295 LEU A C 1
ATOM 2382 O O . LEU A 1 295 ? -2.127 16.366 8.853 1.00 89.19 295 LEU A O 1
ATOM 2386 N N . SER A 1 296 ? -0.820 15.066 7.556 1.00 85.19 296 SER A N 1
ATOM 2387 C CA . SER A 1 296 ? -1.122 13.820 8.253 1.00 85.19 296 SER A CA 1
ATOM 2388 C C . SER A 1 296 ? -0.739 13.881 9.724 1.00 85.19 296 SER A C 1
ATOM 2390 O O . SER A 1 296 ? -1.545 13.522 10.586 1.00 85.19 296 SER A O 1
ATOM 2392 N N . ASP A 1 297 ? 0.459 14.368 10.027 1.00 87.19 297 ASP A N 1
ATOM 2393 C CA . ASP A 1 297 ? 0.953 14.443 11.401 1.00 87.19 297 ASP A CA 1
ATOM 2394 C C . ASP A 1 297 ? 0.166 15.460 12.227 1.00 87.19 297 ASP A C 1
ATOM 2396 O O . ASP A 1 297 ? -0.225 15.186 13.365 1.00 87.19 297 ASP A O 1
ATOM 2400 N N . SER A 1 298 ? -0.180 16.592 11.616 1.00 89.81 298 SER A N 1
ATOM 2401 C CA . SER A 1 298 ? -1.036 17.605 12.231 1.00 89.81 298 SER A CA 1
ATOM 2402 C C . SER A 1 298 ? -2.432 17.057 12.547 1.00 89.81 298 SER A C 1
ATOM 2404 O O . SER A 1 298 ? -2.929 17.244 13.661 1.00 89.81 298 SER A O 1
ATOM 2406 N N . LEU A 1 299 ? -3.051 16.303 11.629 1.00 88.25 299 LEU A N 1
ATOM 2407 C CA . LEU A 1 299 ? -4.356 15.682 11.868 1.00 88.25 299 LEU A CA 1
ATOM 2408 C C . LEU A 1 299 ? -4.296 14.613 12.968 1.00 88.25 299 LEU A C 1
ATOM 2410 O O . LEU A 1 299 ? -5.192 14.541 13.815 1.00 88.25 299 LEU A O 1
ATOM 2414 N N . GLN A 1 300 ? -3.253 13.780 12.984 1.00 86.75 300 GLN A N 1
ATOM 2415 C CA . GLN A 1 300 ? -3.067 12.773 14.032 1.00 86.75 300 GLN A CA 1
ATOM 2416 C C . GLN A 1 300 ? -2.887 13.422 15.408 1.00 86.75 300 GLN A C 1
ATOM 2418 O O . GLN A 1 300 ? -3.524 12.994 16.377 1.00 86.75 300 GLN A O 1
ATOM 2423 N N . ASN A 1 301 ? -2.095 14.491 15.493 1.00 90.00 301 ASN A N 1
ATOM 2424 C CA . ASN A 1 301 ? -1.909 15.255 16.723 1.00 90.00 301 ASN A CA 1
ATOM 2425 C C . ASN A 1 301 ? -3.218 15.901 17.193 1.00 90.00 301 ASN A C 1
ATOM 2427 O O . ASN A 1 301 ? -3.586 15.745 18.359 1.00 90.00 301 ASN A O 1
ATOM 2431 N N . ALA A 1 302 ? -3.979 16.524 16.288 1.00 91.75 302 ALA A N 1
ATOM 2432 C CA . ALA A 1 302 ? -5.288 17.094 16.603 1.00 91.75 302 ALA A CA 1
ATOM 2433 C C . ALA A 1 302 ? -6.271 16.031 17.131 1.00 91.75 302 ALA A C 1
ATOM 2435 O O . ALA A 1 302 ? -6.973 16.258 18.118 1.00 91.75 302 ALA A O 1
ATOM 2436 N N . ARG A 1 303 ? -6.287 14.828 16.541 1.00 89.75 303 ARG A N 1
ATOM 2437 C CA . ARG A 1 303 ? -7.117 13.708 17.022 1.00 89.75 303 ARG A CA 1
ATOM 2438 C C . ARG A 1 303 ? -6.703 13.226 18.410 1.00 89.75 303 ARG A C 1
ATOM 2440 O O . ARG A 1 303 ? -7.575 12.990 19.247 1.00 89.75 303 ARG A O 1
ATOM 2447 N N . ARG A 1 304 ? -5.399 13.102 18.678 1.00 92.06 304 ARG A N 1
ATOM 2448 C CA . ARG A 1 304 ? -4.878 12.743 20.010 1.00 92.06 304 ARG A CA 1
ATOM 2449 C C . ARG A 1 304 ? -5.278 13.787 21.053 1.00 92.06 304 ARG A C 1
ATOM 2451 O O . ARG A 1 304 ? -5.779 13.423 22.115 1.00 92.06 304 ARG A O 1
ATOM 2458 N N . GLN A 1 305 ? -5.141 15.072 20.731 1.00 95.25 305 GLN A N 1
ATOM 2459 C CA . GLN A 1 305 ? -5.569 16.169 21.602 1.00 95.25 305 GLN A CA 1
ATOM 2460 C C . GLN A 1 305 ? -7.080 16.133 21.863 1.00 95.25 305 GLN A C 1
ATOM 2462 O O . GLN A 1 305 ? -7.499 16.199 23.018 1.00 95.25 305 GLN A O 1
ATOM 2467 N N . ALA A 1 306 ? -7.900 15.941 20.826 1.00 95.25 306 ALA A N 1
ATOM 2468 C CA . ALA A 1 306 ? -9.351 15.829 20.963 1.00 95.25 306 ALA A CA 1
ATOM 2469 C C . ALA A 1 306 ? -9.766 14.625 21.828 1.00 95.25 306 ALA A C 1
ATOM 2471 O O . ALA A 1 306 ? -10.663 14.743 22.662 1.00 95.25 306 ALA A O 1
ATOM 2472 N N . ALA A 1 307 ? -9.100 13.475 21.680 1.00 94.69 307 ALA A N 1
ATOM 2473 C CA . ALA A 1 307 ? -9.351 12.296 22.509 1.00 94.69 307 ALA A CA 1
ATOM 2474 C C . ALA A 1 307 ? -9.002 12.545 23.987 1.00 94.69 307 ALA A C 1
ATOM 2476 O O . ALA A 1 307 ? -9.782 12.195 24.875 1.00 94.69 307 ALA A O 1
ATOM 2477 N N . THR A 1 308 ? -7.868 13.195 24.261 1.00 96.62 308 THR A N 1
ATOM 2478 C CA . THR A 1 308 ? -7.471 13.592 25.621 1.00 96.62 308 THR A CA 1
ATOM 2479 C C . THR A 1 308 ? -8.447 14.604 26.220 1.00 96.62 308 THR A C 1
ATOM 2481 O O . THR A 1 308 ? -8.875 14.439 27.362 1.00 96.62 308 THR A O 1
ATOM 2484 N N . ALA A 1 309 ? -8.872 15.607 25.447 1.00 96.75 309 ALA A N 1
ATOM 2485 C CA . ALA A 1 309 ? -9.860 16.592 25.881 1.00 96.75 309 ALA A CA 1
ATOM 2486 C C . ALA A 1 309 ? -11.209 15.940 26.227 1.00 96.75 309 ALA A C 1
ATOM 2488 O O . ALA A 1 309 ? -11.786 16.250 27.268 1.00 96.75 309 ALA A O 1
ATOM 2489 N N . ARG A 1 310 ? -11.680 14.977 25.419 1.00 97.19 310 ARG A N 1
ATOM 2490 C CA . ARG A 1 310 ? -12.897 14.197 25.713 1.00 97.19 310 ARG A CA 1
ATOM 2491 C C . ARG A 1 310 ? -12.781 13.438 27.035 1.00 97.19 310 ARG A C 1
ATOM 2493 O O . ARG A 1 310 ? -13.651 13.587 27.888 1.00 97.19 310 ARG A O 1
ATOM 2500 N N . LYS A 1 311 ? -11.680 12.709 27.253 1.00 96.94 311 LYS A N 1
ATOM 2501 C CA . LYS A 1 311 ? -11.430 11.991 28.519 1.00 96.94 311 LYS A CA 1
ATOM 2502 C C . LYS A 1 311 ? -11.394 12.935 29.727 1.00 96.94 311 LYS A C 1
ATOM 2504 O O . LYS A 1 311 ? -11.950 12.614 30.777 1.00 96.94 311 LYS A O 1
ATOM 2509 N N . ASN A 1 312 ? -10.772 14.105 29.584 1.00 96.88 312 ASN A N 1
ATOM 2510 C CA . ASN A 1 312 ? -10.726 15.113 30.645 1.00 96.88 312 ASN A CA 1
ATOM 2511 C C . ASN A 1 312 ? -12.115 15.687 30.948 1.00 96.88 312 ASN A C 1
ATOM 2513 O O . ASN A 1 312 ? -12.485 15.784 32.117 1.00 96.88 312 ASN A O 1
ATOM 2517 N N . ASN A 1 313 ? -12.907 15.997 29.920 1.00 97.56 313 ASN A N 1
ATOM 2518 C CA . ASN A 1 313 ? -14.279 16.473 30.084 1.00 97.56 313 ASN A CA 1
ATOM 2519 C C . ASN A 1 313 ? -15.170 15.427 30.763 1.00 97.56 313 ASN A C 1
ATOM 2521 O O . ASN A 1 313 ? -15.926 15.767 31.669 1.00 97.56 313 ASN A O 1
ATOM 2525 N N . GLU A 1 314 ? -15.045 14.148 30.400 1.00 97.75 314 GLU A N 1
ATOM 2526 C CA . GLU A 1 314 ? -15.748 13.060 31.090 1.00 97.75 314 GLU A CA 1
ATOM 2527 C C . GLU A 1 314 ? -15.348 12.964 32.569 1.00 97.75 314 GLU A C 1
ATOM 2529 O O . GLU A 1 314 ? -16.207 12.774 33.435 1.00 97.75 314 GLU A O 1
ATOM 2534 N N . ARG A 1 315 ? -14.054 13.122 32.888 1.00 97.94 315 ARG A N 1
ATOM 2535 C CA . ARG A 1 315 ? -13.567 13.129 34.276 1.00 97.94 315 ARG A CA 1
ATOM 2536 C C . ARG A 1 315 ? -14.153 14.297 35.066 1.00 97.94 315 ARG A C 1
ATOM 2538 O O . ARG A 1 315 ? -14.704 14.072 36.143 1.00 97.94 315 ARG A O 1
ATOM 2545 N N . LEU A 1 316 ? -14.081 15.510 34.517 1.00 97.56 316 LEU A N 1
ATOM 2546 C CA . LEU A 1 316 ? -14.643 16.714 35.131 1.00 97.56 316 LEU A CA 1
ATOM 2547 C C . LEU A 1 316 ? -16.159 16.589 35.315 1.00 97.56 316 LEU A C 1
ATOM 2549 O O . LEU A 1 316 ? -16.665 16.893 36.390 1.00 97.56 316 LEU A O 1
ATOM 2553 N N . GLY A 1 317 ? -16.880 16.043 34.331 1.00 97.75 317 GLY A N 1
ATOM 2554 C CA . GLY A 1 317 ? -18.314 15.771 34.447 1.00 97.75 317 GLY A CA 1
ATOM 2555 C C . GLY A 1 317 ? -18.648 14.831 35.611 1.00 97.75 317 GLY A C 1
ATOM 2556 O O . GLY A 1 317 ? -19.584 15.084 36.372 1.00 97.75 317 GLY A O 1
ATOM 2557 N N . ARG A 1 318 ? -17.844 13.779 35.828 1.00 98.06 318 ARG A N 1
ATOM 2558 C CA . ARG A 1 318 ? -17.996 12.883 36.992 1.00 98.06 318 ARG A CA 1
ATOM 2559 C C . ARG A 1 318 ? -17.685 13.588 38.315 1.00 98.06 318 ARG A C 1
ATOM 2561 O O . ARG A 1 318 ? -18.338 13.297 39.317 1.00 98.06 318 ARG A O 1
ATOM 2568 N N . GLU A 1 319 ? -16.693 14.475 38.350 1.00 97.81 319 GLU A N 1
ATOM 2569 C CA . GLU A 1 319 ? -16.349 15.262 39.543 1.00 97.81 319 GLU A CA 1
ATOM 2570 C C . GLU A 1 319 ? -17.451 16.264 39.904 1.00 97.81 319 GLU A C 1
ATOM 2572 O O . GLU A 1 319 ? -17.874 16.301 41.062 1.00 97.81 319 GLU A O 1
ATOM 2577 N N . VAL A 1 320 ? -17.983 16.993 38.919 1.00 98.00 320 VAL A N 1
ATOM 2578 C CA . VAL A 1 320 ? -19.130 17.900 39.087 1.00 98.00 320 VAL A CA 1
ATOM 2579 C C . VAL A 1 320 ? -20.337 17.131 39.623 1.00 98.00 320 VAL A C 1
ATOM 2581 O O . VAL A 1 320 ? -20.859 17.480 40.678 1.00 98.00 320 VAL A O 1
ATOM 2584 N N . ALA A 1 321 ? -20.691 15.992 39.018 1.00 97.88 321 ALA A N 1
ATOM 2585 C CA . ALA A 1 321 ? -21.805 15.167 39.490 1.00 97.88 321 ALA A CA 1
ATOM 2586 C C . ALA A 1 321 ? -21.624 14.659 40.938 1.00 97.88 321 ALA A C 1
ATOM 2588 O O . ALA A 1 321 ? -22.595 14.516 41.687 1.00 97.88 321 ALA A O 1
ATOM 2589 N N . LYS A 1 322 ? -20.384 14.376 41.369 1.00 98.06 322 LYS A N 1
ATOM 2590 C CA . LYS A 1 322 ? -20.085 14.030 42.772 1.00 98.06 322 LYS A CA 1
ATOM 2591 C C . LYS A 1 322 ? -20.283 15.230 43.700 1.00 98.06 322 LYS A C 1
ATOM 2593 O O . LYS A 1 322 ? -20.862 15.066 44.775 1.00 98.06 322 LYS A O 1
ATOM 2598 N N . LYS A 1 323 ? -19.821 16.418 43.299 1.00 97.50 323 LYS A N 1
ATOM 2599 C CA . LYS A 1 323 ? -19.989 17.658 44.070 1.00 97.50 323 LYS A CA 1
ATOM 2600 C C . LYS A 1 323 ? -21.456 18.057 44.185 1.00 97.50 323 LYS A C 1
ATOM 2602 O O . LYS A 1 323 ? -21.888 18.385 45.285 1.00 97.50 323 LYS A O 1
ATOM 2607 N N . ASP A 1 324 ? -22.248 17.897 43.132 1.00 97.81 324 ASP A N 1
ATOM 2608 C CA . ASP A 1 324 ? -23.690 18.153 43.174 1.00 97.81 324 ASP A CA 1
ATOM 2609 C C . ASP A 1 324 ? -24.401 17.242 44.177 1.00 97.81 324 ASP A C 1
ATOM 2611 O O . ASP A 1 324 ? -25.179 17.709 45.012 1.00 97.81 324 ASP A O 1
ATOM 2615 N N . LYS A 1 325 ? -24.072 15.941 44.190 1.00 98.19 325 LYS A N 1
ATOM 2616 C CA . LYS A 1 325 ? -24.583 15.006 45.209 1.00 98.19 325 LYS A CA 1
ATOM 2617 C C . LYS A 1 325 ? -24.190 15.434 46.627 1.00 98.19 325 LYS A C 1
ATOM 2619 O O . LYS A 1 325 ? -25.009 15.334 47.544 1.00 98.19 325 LYS A O 1
ATOM 2624 N N . GLN A 1 326 ? -22.963 15.926 46.814 1.00 97.44 326 GLN A N 1
ATOM 2625 C CA . GLN A 1 326 ? -22.489 16.443 48.099 1.00 97.44 326 GLN A CA 1
ATOM 2626 C C . GLN A 1 326 ? -23.264 17.698 48.527 1.00 97.44 326 GLN A C 1
ATOM 2628 O O . GLN A 1 326 ? -23.716 17.763 49.669 1.00 97.44 326 GLN A O 1
ATOM 2633 N N . ILE A 1 327 ? -23.485 18.648 47.615 1.00 97.56 327 ILE A N 1
ATOM 2634 C CA . ILE A 1 327 ? -24.268 19.867 47.864 1.00 97.56 327 ILE A CA 1
ATOM 2635 C C . ILE A 1 327 ? -25.708 19.509 48.238 1.00 97.56 327 ILE A C 1
ATOM 2637 O O . ILE A 1 327 ? -26.241 20.033 49.215 1.00 97.56 327 ILE A O 1
ATOM 2641 N N . VAL A 1 328 ? -26.345 18.587 47.509 1.00 97.81 328 VAL A N 1
ATOM 2642 C CA . VAL A 1 328 ? -27.705 18.117 47.824 1.00 97.81 328 VAL A CA 1
ATOM 2643 C C . VAL A 1 328 ? -27.760 17.496 49.222 1.00 97.81 328 VAL A C 1
ATOM 2645 O O . VAL A 1 328 ? -28.695 17.768 49.977 1.00 97.81 328 VAL A O 1
ATOM 2648 N N . ARG A 1 329 ? -26.757 16.693 49.602 1.00 97.44 329 ARG A N 1
ATOM 2649 C CA . ARG A 1 329 ? -26.660 16.117 50.951 1.00 97.44 329 ARG A CA 1
ATOM 2650 C C . ARG A 1 329 ? -26.499 17.197 52.023 1.00 97.44 329 ARG A C 1
ATOM 2652 O O . ARG A 1 329 ? -27.251 17.179 52.993 1.00 97.44 329 ARG A O 1
ATOM 2659 N N . GLN A 1 330 ? -25.586 18.147 51.827 1.00 96.38 330 GLN A N 1
ATOM 2660 C CA . GLN A 1 330 ? -25.366 19.255 52.760 1.00 96.38 330 GLN A CA 1
ATOM 2661 C C . GLN A 1 330 ? -26.627 20.105 52.928 1.00 96.38 330 GLN A C 1
ATOM 2663 O O . GLN A 1 330 ? -27.032 20.362 54.055 1.00 96.38 330 GLN A O 1
ATOM 2668 N N . LYS A 1 331 ? -27.323 20.447 51.835 1.00 96.88 331 LYS A N 1
ATOM 2669 C CA . LYS A 1 331 ? -28.610 21.162 51.896 1.00 96.88 331 LYS A CA 1
ATOM 2670 C C . LYS A 1 331 ? -29.640 20.412 52.746 1.00 96.88 331 LYS A C 1
ATOM 2672 O O . LYS A 1 331 ? -30.292 21.025 53.588 1.00 96.88 331 LYS A O 1
ATOM 2677 N N . LYS A 1 332 ? -29.764 19.088 52.579 1.00 97.56 332 LYS A N 1
ATOM 2678 C CA . LYS A 1 332 ? -30.654 18.255 53.412 1.00 97.56 332 LYS A CA 1
ATOM 2679 C C . LYS A 1 332 ? -30.246 18.269 54.889 1.00 97.56 332 LYS A C 1
ATOM 2681 O O . LYS A 1 332 ? -31.112 18.317 55.758 1.00 97.56 332 LYS A O 1
ATOM 2686 N N . GLU A 1 333 ? -28.949 18.228 55.185 1.00 96.62 333 GLU A N 1
ATOM 2687 C CA . GLU A 1 333 ? -28.429 18.307 56.555 1.00 96.62 333 GLU A CA 1
ATOM 2688 C C . GLU A 1 333 ? -28.701 19.680 57.190 1.00 96.62 333 GLU A C 1
ATOM 2690 O O . GLU A 1 333 ? -29.156 19.730 58.334 1.00 96.62 333 GLU A O 1
ATOM 2695 N N . THR A 1 334 ? -28.527 20.777 56.444 1.00 96.56 334 THR A N 1
ATOM 2696 C CA . THR A 1 334 ? -28.853 22.140 56.895 1.00 96.56 334 THR A CA 1
ATOM 2697 C C . THR A 1 334 ? -30.340 22.294 57.207 1.00 96.56 334 THR A C 1
ATOM 2699 O O . THR A 1 334 ? -30.681 22.856 58.246 1.00 96.56 334 THR A O 1
ATOM 2702 N N . VAL A 1 335 ? -31.230 21.750 56.367 1.00 96.88 335 VAL A N 1
ATOM 2703 C CA . VAL A 1 335 ? -32.681 21.739 56.636 1.00 96.88 335 VAL A CA 1
ATOM 2704 C C . VAL A 1 335 ? -32.984 20.976 57.929 1.00 96.88 335 VAL A C 1
ATOM 2706 O O . VAL A 1 335 ? -33.580 21.538 58.841 1.00 96.88 335 VAL A O 1
ATOM 2709 N N . ARG A 1 336 ? -32.458 19.753 58.091 1.00 96.44 336 ARG A N 1
ATOM 2710 C CA . ARG A 1 336 ? -32.633 18.961 59.327 1.00 96.44 336 ARG A CA 1
ATOM 2711 C C . ARG A 1 336 ? -32.079 19.645 60.576 1.00 96.44 336 ARG A C 1
ATOM 2713 O O . ARG A 1 336 ? -32.549 19.388 61.683 1.00 96.44 336 ARG A O 1
ATOM 2720 N N . PHE A 1 337 ? -31.000 20.412 60.441 1.00 95.62 337 PHE A N 1
ATOM 2721 C CA . PHE A 1 337 ? -30.445 21.188 61.546 1.00 95.62 337 PHE A CA 1
ATOM 2722 C C . PHE A 1 337 ? -31.373 22.348 61.916 1.00 95.62 337 PHE A C 1
ATOM 2724 O O . PHE A 1 337 ? -31.673 22.526 63.094 1.00 95.62 337 PHE A O 1
ATOM 2731 N N . ARG A 1 338 ? -31.889 23.075 60.917 1.00 95.75 338 ARG A N 1
ATOM 2732 C CA . ARG A 1 338 ? -32.863 24.154 61.110 1.00 95.75 338 ARG A CA 1
ATOM 2733 C C . ARG A 1 338 ? -34.140 23.655 61.790 1.00 95.75 338 ARG A C 1
ATOM 2735 O O . ARG A 1 338 ? -34.566 24.267 62.764 1.00 95.75 338 ARG A O 1
ATOM 2742 N N . ASP A 1 339 ? -34.684 22.521 61.351 1.00 95.94 339 ASP A N 1
ATOM 2743 C CA . ASP A 1 339 ? -35.881 21.911 61.949 1.00 95.94 339 ASP A CA 1
ATOM 2744 C C . ASP A 1 339 ? -35.644 21.517 63.415 1.00 95.94 339 ASP A C 1
ATOM 2746 O O . ASP A 1 339 ? -36.477 21.774 64.284 1.00 95.94 339 ASP A O 1
ATOM 2750 N N . ARG A 1 340 ? -34.468 20.947 63.720 1.00 95.62 340 ARG A N 1
ATOM 2751 C CA . ARG A 1 340 ? -34.067 20.637 65.102 1.00 95.62 340 ARG A CA 1
ATOM 2752 C C . ARG A 1 340 ? -33.912 21.894 65.954 1.00 95.62 340 ARG A C 1
ATOM 2754 O O . ARG A 1 340 ? -34.358 21.886 67.096 1.00 95.62 340 ARG A O 1
ATOM 2761 N N . SER A 1 341 ? -33.313 22.960 65.420 1.00 95.50 341 SER A N 1
ATOM 2762 C CA . SER A 1 341 ? -33.196 24.243 66.125 1.00 95.50 341 SER A CA 1
ATOM 2763 C C . SER A 1 341 ? -34.574 24.812 66.459 1.00 95.50 341 SER A C 1
ATOM 2765 O O . SER A 1 341 ? -34.830 25.128 67.615 1.00 95.50 341 SER A O 1
ATOM 2767 N N . ALA A 1 342 ? -35.492 24.841 65.487 1.00 94.69 342 ALA A N 1
ATOM 2768 C CA . ALA A 1 342 ? -36.863 25.310 65.688 1.00 94.69 342 ALA A CA 1
ATOM 2769 C C . ALA A 1 342 ? -37.617 24.471 66.738 1.00 94.69 342 ALA A C 1
ATOM 2771 O O . ALA A 1 342 ? -38.310 25.014 67.600 1.00 94.69 342 ALA A O 1
ATOM 2772 N N . TYR A 1 343 ? -37.436 23.146 66.716 1.00 95.81 343 TYR A N 1
ATOM 2773 C CA . TYR A 1 343 ? -37.971 22.253 67.744 1.00 95.81 343 TYR A CA 1
ATOM 2774 C C . TYR A 1 343 ? -37.424 22.589 69.142 1.00 95.81 343 TYR A C 1
ATOM 2776 O O . TYR A 1 343 ? -38.197 22.708 70.096 1.00 95.81 343 TYR A O 1
ATOM 2784 N N . PHE A 1 344 ? -36.108 22.780 69.278 1.00 95.56 344 PHE A N 1
ATOM 2785 C CA . PHE A 1 344 ? -35.497 23.152 70.556 1.00 95.56 344 PHE A CA 1
ATOM 2786 C C . PHE A 1 344 ? -35.947 24.532 71.039 1.00 95.56 344 PHE A C 1
ATOM 2788 O O . PHE A 1 344 ? -36.245 24.682 72.220 1.00 95.56 344 PHE A O 1
ATOM 2795 N N . GLU A 1 345 ? -36.052 25.520 70.152 1.00 95.38 345 GLU A N 1
ATOM 2796 C CA . GLU A 1 345 ? -36.565 26.855 70.478 1.00 95.38 345 GLU A CA 1
ATOM 2797 C C . GLU A 1 345 ? -38.002 26.790 71.009 1.00 95.38 345 GLU A C 1
ATOM 2799 O O . GLU A 1 345 ? -38.299 27.366 72.058 1.00 95.38 345 GLU A O 1
ATOM 2804 N N . SER A 1 346 ? -38.876 26.023 70.349 1.00 94.56 346 SER A N 1
ATOM 2805 C CA . SER A 1 346 ? -40.247 25.776 70.811 1.00 94.56 346 SER A CA 1
ATOM 2806 C C . SER A 1 346 ? -40.272 25.090 72.183 1.00 94.56 346 SER A C 1
ATOM 2808 O O . SER A 1 346 ? -40.993 25.521 73.086 1.00 94.56 346 SER A O 1
ATOM 2810 N N . ARG A 1 347 ? -39.419 24.076 72.390 1.00 94.94 347 ARG A N 1
ATOM 2811 C CA . ARG A 1 347 ? -39.285 23.373 73.674 1.00 94.94 347 ARG A CA 1
ATOM 2812 C C . ARG A 1 347 ? -38.812 24.305 74.791 1.00 94.94 347 ARG A C 1
ATOM 2814 O O . ARG A 1 347 ? -39.363 24.263 75.886 1.00 94.94 347 ARG A O 1
ATOM 2821 N N . VAL A 1 348 ? -37.817 25.153 74.525 1.00 94.69 348 VAL A N 1
ATOM 2822 C CA . VAL A 1 348 ? -37.315 26.155 75.480 1.00 94.69 348 VAL A CA 1
ATOM 2823 C C . VAL A 1 348 ? -38.401 27.172 75.817 1.00 94.69 348 VAL A C 1
ATOM 2825 O O . VAL A 1 348 ? -38.557 27.513 76.988 1.00 94.69 348 VAL A O 1
ATOM 2828 N N . LYS A 1 349 ? -39.172 27.635 74.826 1.00 94.94 349 LYS A N 1
ATOM 2829 C CA . LYS A 1 349 ? -40.303 28.544 75.045 1.00 94.94 349 LYS A CA 1
ATOM 2830 C C . LYS A 1 349 ? -41.359 27.915 75.961 1.00 94.94 349 LYS A C 1
ATOM 2832 O O . LYS A 1 349 ? -41.680 28.507 76.984 1.00 94.94 349 LYS A O 1
ATOM 2837 N N . SER A 1 350 ? -41.800 26.694 75.659 1.00 93.94 350 SER A N 1
ATOM 2838 C CA . SER A 1 350 ? -42.769 25.952 76.481 1.00 93.94 350 SER A CA 1
ATOM 2839 C C . SER A 1 350 ? -42.268 25.714 77.912 1.00 93.94 350 SER A C 1
ATOM 2841 O O . SER A 1 350 ? -43.020 25.877 78.873 1.00 93.94 350 SER A O 1
ATOM 2843 N N . LEU A 1 351 ? -40.983 25.383 78.082 1.00 92.69 351 LEU A N 1
ATOM 2844 C CA . LEU A 1 351 ? -40.375 25.240 79.408 1.00 92.69 351 LEU A CA 1
ATOM 2845 C C . LEU A 1 351 ? -40.333 26.567 80.175 1.00 92.69 351 LEU A C 1
ATOM 2847 O O . LEU A 1 351 ? -40.551 26.565 81.383 1.00 92.69 351 LEU A O 1
ATOM 2851 N N . ARG A 1 352 ? -40.063 27.693 79.500 1.00 93.06 352 ARG A N 1
ATOM 2852 C CA . ARG A 1 352 ? -40.120 29.030 80.114 1.00 93.06 352 ARG A CA 1
ATOM 2853 C C . ARG A 1 352 ? -41.537 29.395 80.543 1.00 93.06 352 ARG A C 1
ATOM 2855 O O . ARG A 1 352 ? -41.697 29.879 81.654 1.00 93.06 352 ARG A O 1
ATOM 2862 N N . GLU A 1 353 ? -42.535 29.134 79.703 1.00 92.31 353 GLU A N 1
ATOM 2863 C CA . GLU A 1 353 ? -43.953 29.343 80.033 1.00 92.31 353 GLU A CA 1
ATOM 2864 C C . GLU A 1 353 ? -44.357 28.495 81.248 1.00 92.31 353 GLU A C 1
ATOM 2866 O O . GLU A 1 353 ? -44.867 29.032 82.226 1.00 92.31 353 GLU A O 1
ATOM 2871 N N . SER A 1 354 ? -43.998 27.206 81.255 1.00 89.38 354 SER A N 1
ATOM 2872 C CA . SER A 1 354 ? -44.240 26.303 82.394 1.00 89.38 354 SER A CA 1
ATOM 2873 C C . SER A 1 354 ? -43.545 26.784 83.675 1.00 89.38 354 SER A C 1
ATOM 2875 O O . SER A 1 354 ? -44.114 26.733 84.762 1.00 89.38 354 SER A O 1
ATOM 2877 N N . LEU A 1 355 ? -42.300 27.266 83.569 1.00 88.50 355 LEU A N 1
ATOM 2878 C CA . LEU A 1 355 ? -41.570 27.857 84.695 1.00 88.50 355 LEU A CA 1
ATOM 2879 C C . LEU A 1 355 ? -42.265 29.111 85.220 1.00 88.50 355 LEU A C 1
ATOM 2881 O O . LEU A 1 355 ? -42.370 29.269 86.430 1.00 88.50 355 LEU A O 1
ATOM 2885 N N . GLN A 1 356 ? -42.753 29.979 84.336 1.00 88.56 356 GLN A N 1
ATOM 2886 C CA . GLN A 1 356 ? -43.464 31.196 84.711 1.00 88.56 356 GLN A CA 1
ATOM 2887 C C . GLN A 1 356 ? -44.808 30.879 85.386 1.00 88.56 356 GLN A C 1
ATOM 2889 O O . GLN A 1 356 ? -45.146 31.507 86.390 1.00 88.56 356 GLN A O 1
ATOM 2894 N N . GLU A 1 357 ? -45.539 29.866 84.910 1.00 86.50 357 GLU A N 1
ATOM 2895 C CA . GLU A 1 357 ? -46.743 29.346 85.572 1.00 86.50 357 GLU A CA 1
ATOM 2896 C C . GLU A 1 357 ? -46.424 28.845 86.984 1.00 86.50 357 GLU A C 1
ATOM 2898 O O . GLU A 1 357 ? -47.051 29.287 87.951 1.00 86.50 357 GLU A O 1
ATOM 2903 N N . ILE A 1 358 ? -45.391 28.005 87.125 1.00 82.25 358 ILE A N 1
ATOM 2904 C CA . ILE A 1 358 ? -44.907 27.529 88.428 1.00 82.25 358 ILE A CA 1
ATOM 2905 C C . ILE A 1 358 ? -44.512 28.713 89.315 1.00 82.25 358 ILE A C 1
ATOM 2907 O O . ILE A 1 358 ? -44.895 28.749 90.479 1.00 82.25 358 ILE A O 1
ATOM 2911 N N . GLU A 1 359 ? -43.790 29.705 88.792 1.00 78.94 359 GLU A N 1
ATOM 2912 C CA . GLU A 1 359 ? -43.378 30.890 89.549 1.00 78.94 359 GLU A CA 1
ATOM 2913 C C . GLU A 1 359 ? -44.555 31.764 89.996 1.00 78.94 359 GLU A C 1
ATOM 2915 O O . GLU A 1 359 ? -44.513 32.364 91.076 1.00 78.94 359 GLU A O 1
ATOM 2920 N N . SER A 1 360 ? -45.618 31.813 89.196 1.00 78.19 360 SER A N 1
ATOM 2921 C CA . SER A 1 360 ? -46.834 32.571 89.489 1.00 78.19 360 SER A CA 1
ATOM 2922 C C . SER A 1 360 ? -47.801 31.845 90.437 1.00 78.19 360 SER A C 1
ATOM 2924 O O . SER A 1 360 ? -48.625 32.505 91.074 1.00 78.19 360 SER A O 1
ATOM 2926 N N . SER A 1 361 ? -47.657 30.524 90.593 1.00 82.75 361 SER A N 1
ATOM 2927 C CA . SER A 1 361 ? -48.450 29.684 91.496 1.00 82.75 361 SER A CA 1
ATOM 2928 C C . SER A 1 361 ? -48.312 30.088 92.973 1.00 82.75 361 SER A C 1
ATOM 2930 O O . SER A 1 361 ? -47.222 30.374 93.482 1.00 82.75 361 SER A O 1
ATOM 2932 N 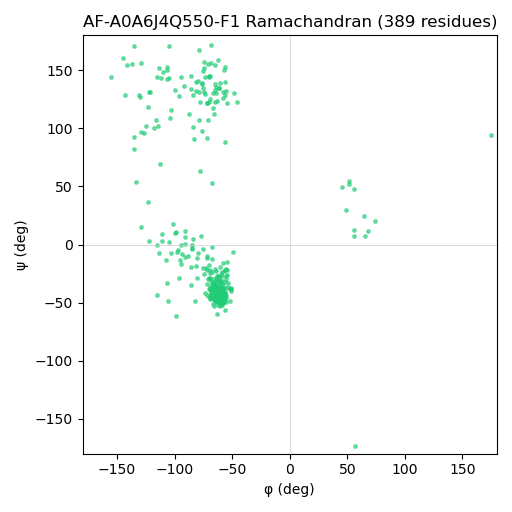N . SER A 1 362 ? -49.433 30.063 93.701 1.00 66.31 362 SER A N 1
ATOM 2933 C CA . SER A 1 362 ? -49.513 30.411 95.126 1.00 66.31 362 SER A CA 1
ATOM 2934 C C . SER A 1 362 ? -48.611 29.529 95.995 1.00 66.31 362 SER A C 1
ATOM 2936 O O . SER A 1 362 ? -47.894 30.044 96.852 1.00 66.31 362 SER A O 1
ATOM 2938 N N . THR A 1 363 ? -48.552 28.222 95.730 1.00 67.38 363 THR A N 1
ATOM 2939 C CA . THR A 1 363 ? -47.706 27.265 96.466 1.00 67.38 363 THR A CA 1
ATOM 2940 C C . THR A 1 363 ? -46.216 27.534 96.277 1.00 67.38 363 THR A C 1
ATOM 2942 O O . THR A 1 363 ? -45.441 27.412 97.227 1.00 67.38 363 THR A O 1
ATOM 2945 N N . TRP A 1 364 ? -45.802 27.987 95.091 1.00 65.44 364 TRP A N 1
ATOM 2946 C CA . TRP A 1 364 ? -44.420 28.387 94.850 1.00 65.44 364 TRP A CA 1
ATOM 2947 C C . TRP A 1 364 ? -44.066 29.651 95.634 1.00 65.44 364 TRP A C 1
ATOM 2949 O O . TRP A 1 364 ? -42.973 29.726 96.190 1.00 65.44 364 TRP A O 1
ATOM 2959 N N . ARG A 1 365 ? -44.970 30.628 95.756 1.00 63.56 365 ARG A N 1
ATOM 2960 C CA . ARG A 1 365 ? -44.729 31.831 96.575 1.00 63.56 365 ARG A CA 1
ATOM 2961 C C . ARG A 1 365 ? -44.536 31.498 98.059 1.00 63.56 365 ARG A C 1
ATOM 2963 O O . ARG A 1 365 ? -43.631 32.054 98.678 1.00 63.56 365 ARG A O 1
ATOM 2970 N N . TYR A 1 366 ? -45.286 30.537 98.603 1.00 60.16 366 TYR A N 1
ATOM 2971 C CA . TYR A 1 366 ? -45.145 30.102 100.003 1.00 60.16 366 TYR A CA 1
ATOM 2972 C C . TYR A 1 366 ? -43.807 29.410 100.310 1.00 60.16 366 TYR A C 1
ATOM 2974 O O . TYR A 1 366 ? -43.285 29.540 101.415 1.00 60.16 366 TYR A O 1
ATOM 2982 N N . SER A 1 367 ? -43.193 28.728 99.340 1.00 64.69 367 SER A N 1
ATOM 2983 C CA . SER A 1 367 ? -41.904 28.045 99.529 1.00 64.69 367 SER A CA 1
ATOM 2984 C C . SER A 1 367 ? -40.674 28.905 99.193 1.00 64.69 367 SER A C 1
ATOM 2986 O O . SER A 1 367 ? -39.540 28.414 99.222 1.00 64.69 367 SER A O 1
ATOM 2988 N N . ALA A 1 368 ? -40.856 30.196 98.891 1.00 66.38 368 ALA A N 1
ATOM 2989 C CA . ALA A 1 368 ? -39.761 31.118 98.584 1.00 66.38 368 ALA A CA 1
ATOM 2990 C C . ALA A 1 368 ? -38.679 31.219 99.689 1.00 66.38 368 ALA A C 1
ATOM 2992 O O . ALA A 1 368 ? -37.496 31.185 99.332 1.00 66.38 368 ALA A O 1
ATOM 2993 N N . PRO A 1 369 ? -39.010 31.253 101.001 1.00 63.88 369 PRO A N 1
ATOM 2994 C CA . PRO A 1 369 ? -38.003 31.305 102.068 1.00 63.88 369 PRO A CA 1
ATOM 2995 C C . PRO A 1 369 ? -37.116 30.049 102.121 1.00 63.88 369 PRO A C 1
ATOM 2997 O O . PRO A 1 369 ? -35.893 30.146 102.245 1.00 63.88 369 PRO A O 1
ATOM 3000 N N . LEU A 1 370 ? -37.714 28.866 101.936 1.00 58.59 370 LEU A N 1
ATOM 3001 C CA . LEU A 1 370 ? -37.020 27.571 101.901 1.00 58.59 370 LEU A CA 1
ATOM 3002 C C . LEU A 1 370 ? -36.083 27.451 100.693 1.00 58.59 370 LEU A C 1
ATOM 3004 O O . LEU A 1 370 ? -34.952 26.984 100.824 1.00 58.59 370 LEU A O 1
ATOM 3008 N N . ARG A 1 371 ? -36.489 27.945 99.519 1.00 70.31 371 ARG A N 1
ATOM 3009 C CA . ARG A 1 371 ? -35.604 27.961 98.341 1.00 70.31 371 ARG A CA 1
ATOM 3010 C C . ARG A 1 371 ? -34.430 28.926 98.489 1.00 70.31 371 ARG A C 1
ATOM 3012 O O . ARG A 1 371 ? -33.350 28.658 97.962 1.00 70.31 371 ARG A O 1
ATOM 3019 N N . LEU A 1 372 ? -34.610 30.028 99.216 1.00 71.19 372 LEU A N 1
ATOM 3020 C CA . LEU A 1 372 ? -33.529 30.966 99.524 1.00 71.19 372 LEU A CA 1
ATOM 3021 C C . LEU A 1 372 ? -32.493 30.334 100.466 1.00 71.19 372 LEU A C 1
ATOM 3023 O O . LEU A 1 372 ? -31.293 30.533 100.275 1.00 71.19 372 LEU A O 1
ATOM 3027 N N . LEU A 1 373 ? -32.949 29.511 101.416 1.00 63.72 373 LEU A N 1
ATOM 3028 C CA . LEU A 1 373 ? -32.099 28.683 102.276 1.00 63.72 373 LEU A CA 1
ATOM 3029 C C . LEU A 1 373 ? -31.342 27.609 101.485 1.00 63.72 373 LEU A C 1
ATOM 3031 O O . LEU A 1 373 ? -30.129 27.501 101.640 1.00 63.72 373 LEU A O 1
ATOM 3035 N N . ILE A 1 374 ? -32.007 26.888 100.579 1.00 70.81 374 ILE A N 1
ATOM 3036 C CA . ILE A 1 374 ? -31.357 25.867 99.739 1.00 70.81 374 ILE A CA 1
ATOM 3037 C C . ILE A 1 374 ? -30.315 26.502 98.805 1.00 70.81 374 ILE A C 1
ATOM 3039 O O . ILE A 1 374 ? -29.183 26.030 98.750 1.00 70.81 374 ILE A O 1
ATOM 3043 N N . ARG A 1 375 ? -30.615 27.632 98.142 1.00 76.31 375 ARG A N 1
ATOM 3044 C CA . ARG A 1 375 ? -29.617 28.346 97.314 1.00 76.31 375 ARG A CA 1
ATOM 3045 C C . ARG A 1 375 ? -28.455 28.900 98.141 1.00 76.31 375 ARG A C 1
ATOM 3047 O O . ARG A 1 375 ? -27.323 28.921 97.655 1.00 76.31 375 ARG A O 1
ATOM 3054 N N . LYS A 1 376 ? -28.701 29.353 99.378 1.00 73.12 376 LYS A N 1
ATOM 3055 C CA . LYS A 1 376 ? -27.627 29.733 100.312 1.00 73.12 376 LYS A CA 1
ATOM 3056 C C . LYS A 1 376 ? -26.773 28.521 100.693 1.00 73.12 376 LYS A C 1
ATOM 3058 O O . LYS A 1 376 ? -25.552 28.641 100.672 1.00 73.12 376 LYS A O 1
ATOM 3063 N N . ALA A 1 377 ? -27.384 27.364 100.948 1.00 66.31 377 ALA A N 1
ATOM 3064 C CA . ALA A 1 377 ? -26.682 26.119 101.243 1.00 66.31 377 ALA A CA 1
ATOM 3065 C C . ALA A 1 377 ? -25.854 25.622 100.046 1.00 66.31 377 ALA A C 1
ATOM 3067 O O . ALA A 1 377 ? -24.695 25.262 100.222 1.00 66.31 377 ALA A O 1
ATOM 3068 N N . GLU A 1 378 ? -26.371 25.681 98.817 1.00 72.25 378 GLU A N 1
ATOM 3069 C CA . GLU A 1 378 ? -25.614 25.297 97.617 1.00 72.25 378 GLU A CA 1
ATOM 3070 C C . GLU A 1 378 ? -24.479 26.273 97.289 1.00 72.25 378 GLU A C 1
ATOM 3072 O O . GLU A 1 378 ? -23.383 25.839 96.935 1.00 72.25 378 GLU A O 1
ATOM 3077 N N . ARG A 1 379 ? -24.674 27.588 97.473 1.00 73.69 379 ARG A N 1
ATOM 3078 C CA . ARG A 1 379 ? -23.573 28.564 97.363 1.00 73.69 379 ARG A CA 1
ATOM 3079 C C . ARG A 1 379 ? -22.521 28.360 98.452 1.00 73.69 379 ARG A C 1
ATOM 3081 O O . ARG A 1 379 ? -21.337 28.508 98.162 1.00 73.69 379 ARG A O 1
ATOM 3088 N N . ALA A 1 380 ? -22.922 27.988 99.668 1.00 65.69 380 ALA A N 1
ATOM 3089 C CA . ALA A 1 380 ? -21.996 27.610 100.733 1.00 65.69 380 ALA A CA 1
ATOM 3090 C C . ALA A 1 380 ? -21.234 26.319 100.381 1.00 65.69 380 ALA A C 1
ATOM 3092 O O . ALA A 1 380 ? -20.018 26.275 100.530 1.00 65.69 380 ALA A O 1
ATOM 3093 N N . LYS A 1 381 ? -21.905 25.318 99.796 1.00 68.06 381 LYS A N 1
ATOM 3094 C CA . LYS A 1 381 ? -21.298 24.060 99.322 1.00 68.06 381 LYS A CA 1
ATOM 3095 C C . LYS A 1 381 ? -20.333 24.281 98.147 1.00 68.06 381 LYS A C 1
ATOM 3097 O O . LYS A 1 381 ? -19.270 23.670 98.092 1.00 68.06 381 LYS A O 1
ATOM 3102 N N . GLY A 1 382 ? -20.659 25.203 97.239 1.00 70.50 382 GLY A N 1
ATOM 3103 C CA . GLY A 1 382 ? -19.785 25.631 96.143 1.00 70.50 382 GLY A CA 1
ATOM 3104 C C . GLY A 1 382 ? -18.585 26.470 96.599 1.00 70.50 382 GLY A C 1
ATOM 3105 O O . GLY A 1 382 ? -17.529 26.399 95.975 1.00 70.50 382 GLY A O 1
ATOM 3106 N N . ARG A 1 383 ? -18.714 27.229 97.699 1.00 62.81 383 ARG A N 1
ATOM 3107 C CA . ARG A 1 383 ? -17.586 27.911 98.358 1.00 62.81 383 ARG A CA 1
ATOM 3108 C C . ARG A 1 383 ? -16.699 26.923 99.120 1.00 62.81 383 ARG A C 1
ATOM 3110 O O . ARG A 1 383 ? -15.490 26.988 98.959 1.00 62.81 383 ARG A O 1
ATOM 3117 N N . LEU A 1 384 ? -17.276 25.956 99.834 1.00 57.50 384 LEU A N 1
ATOM 3118 C CA . LEU A 1 384 ? -16.532 24.878 100.504 1.00 57.50 384 LEU A CA 1
ATOM 3119 C C . LEU A 1 384 ? -15.739 24.011 99.513 1.00 57.50 384 LEU A C 1
ATOM 3121 O O . LEU A 1 384 ? -14.602 23.660 99.795 1.00 57.50 384 LEU A O 1
ATOM 3125 N N . ARG A 1 385 ? -16.268 23.751 98.309 1.00 60.09 385 ARG A N 1
ATOM 3126 C CA . ARG A 1 385 ? -15.512 23.077 97.235 1.00 60.09 385 ARG A CA 1
ATOM 3127 C C . ARG A 1 385 ? -14.344 23.891 96.665 1.00 60.09 385 ARG A C 1
ATOM 3129 O O . ARG A 1 385 ? -13.435 23.284 96.123 1.00 60.09 385 ARG A O 1
ATOM 3136 N N . ARG A 1 386 ? -14.349 25.226 96.772 1.00 56.34 386 ARG A N 1
ATOM 3137 C CA . ARG A 1 386 ? -13.203 26.071 96.371 1.00 56.34 386 ARG A CA 1
ATOM 3138 C C . ARG A 1 386 ? -12.157 26.239 97.475 1.00 56.34 386 ARG A C 1
ATOM 3140 O O . ARG A 1 386 ? -11.031 26.589 97.159 1.00 56.34 386 ARG A O 1
ATOM 3147 N N . TYR A 1 387 ? -12.518 25.980 98.732 1.00 53.56 387 TYR A N 1
ATOM 3148 C CA . TYR A 1 387 ? -11.597 25.986 99.876 1.00 53.56 387 TYR A CA 1
ATOM 3149 C C . TYR A 1 387 ? -11.037 24.592 100.223 1.00 53.56 387 TYR A C 1
ATOM 3151 O O . TYR A 1 387 ? -10.230 24.482 101.133 1.00 53.56 387 TYR A O 1
ATOM 3159 N N . GLY A 1 388 ? -11.431 23.541 99.494 1.00 55.53 388 GLY A N 1
ATOM 3160 C CA . GLY A 1 388 ? -10.899 22.175 99.628 1.00 55.53 388 GLY A CA 1
ATOM 3161 C C . GLY A 1 388 ? -9.874 21.781 98.556 1.00 55.53 388 GLY A C 1
ATOM 3162 O O . GLY A 1 388 ? -9.667 20.596 98.332 1.00 55.53 388 GLY A O 1
ATOM 3163 N N . THR A 1 389 ? -9.290 22.755 97.854 1.00 53.53 389 THR A N 1
ATOM 3164 C CA . THR A 1 389 ? -8.248 22.558 96.826 1.00 53.53 389 THR A CA 1
ATOM 3165 C C . THR A 1 389 ? -7.094 23.543 97.036 1.00 53.53 389 THR A C 1
ATOM 3167 O O . THR A 1 389 ? -6.755 24.320 96.145 1.00 53.53 389 THR A O 1
ATOM 3170 N N . GLN A 1 390 ? -6.545 23.551 98.250 1.00 52.97 390 GLN A N 1
ATOM 3171 C CA . GLN A 1 390 ? -5.169 23.955 98.539 1.00 52.97 390 GLN A CA 1
ATOM 3172 C C . GLN A 1 390 ? -4.591 22.910 99.497 1.00 52.97 390 GLN A C 1
ATOM 3174 O O . GLN A 1 390 ? -4.658 23.074 100.709 1.00 52.97 390 GLN A O 1
ATOM 3179 N N . ASP A 1 391 ? -4.141 21.813 98.900 1.00 49.03 391 ASP A N 1
ATOM 3180 C CA . ASP A 1 391 ? -2.946 21.048 99.263 1.00 49.03 391 ASP A CA 1
ATOM 3181 C C . ASP A 1 391 ? -2.348 20.525 97.949 1.00 49.03 391 ASP A C 1
ATOM 3183 O O . ASP A 1 391 ? -3.155 20.119 97.071 1.00 49.03 391 ASP A O 1
#

pLDDT: mean 87.05, std 15.59, range [25.52, 98.19]

Sequence (391 aa):
MDEFDARTGVTSETTPRGVLRRGLIIEELRLVYVPVSKAACTSLRWLIADLLGLAPESFEDPAKFRTTQGQTIQNVNKWPPEYVIQRADPGWLGEVAEAEDWLRFSVVRDPARRLWSAWQSKVLLRQPGFVKVFEDEPWFPNVPSSPEEVLEGYERFVSALGRKDEDRRPSDPHWRLQTEILGDAPPALNHIGRVETLGDTLKLLGEHVAQFGLELPPTRRENVTPLPYPEGLLGEETVRTIREYYAPDYRAFDYPEPEANSSSEEAARRWRERTDILLDSVGVMISHNERLATLSDSLQNARRQAATARKNNERLGREVAKKDKQIVRQKKETVRFRDRSAYFESRVKSLRESLQEIESSSTWRYSAPLRLLIRKAERAKGRLRRYGTQD

Foldseek 3Di:
DDDPPQQVLDPPDPDLVPQLQQWWQDVLLLEIEGEAAQQCRLLVLVLVCVQVVHDLVLLDDPLDDDLDSSCSSSPSVSPDLNTRSSNDDQVVLVVSLPDPLHQHEYEDEDLLVLLVLLCLVPQLLPALVNCVRCVPPPLRADQDQFPVSVQSSSLSLLVQCLDPPPSSRNRDSSNAAPCSSVDPDTSDHPYYHYSVPVVVVLVVSQVSSVVSVDGRDDTDDPSDRQADRLAQAHAPVSLVSSCVRHVVVCVVVVNDRGDHNPDDPVSNVVRRVSVNVCSVVSVVSSVSSVVSSVVSVVVVVVVVVVVVVVVVVVVVVVVVVVVVVVVVVVVVVVVVVVVVVVVVVVVVVVVVVVVVVCCPDPVNVVCVVVVVVVVVVVVVVVVVVVVVPDD

InterPro domains:
  IPR005331 Sulfotransferase [PF03567] (26-256)
  IPR018011 Carbohydrate sulfotransferase 8-10 [PTHR12137] (15-260)